Protein AF-A0A388L3V9-F1 (afdb_monomer)

Solvent-accessible surface area (backbone atoms only — not comparable to full-atom values): 27875 Å² total; per-residue (Å²): 105,72,52,56,78,31,45,51,69,48,97,85,32,87,59,32,61,60,54,55,50,50,52,49,45,40,65,72,42,45,59,70,30,43,19,33,38,76,92,76,55,32,33,33,68,30,88,62,85,58,74,86,76,90,70,82,80,80,75,94,71,64,42,72,82,67,67,48,39,68,68,47,40,52,54,52,48,58,58,49,53,71,57,67,65,49,46,39,56,72,55,39,38,52,46,53,68,71,53,30,83,84,44,42,60,58,53,53,49,54,52,52,53,51,48,40,47,43,58,65,52,53,50,48,60,52,44,70,68,47,40,82,71,53,70,76,77,66,73,79,79,66,69,90,51,57,57,68,57,52,50,54,51,52,52,62,72,39,42,72,61,73,69,40,79,67,52,59,58,52,49,48,51,28,18,43,47,8,42,52,52,52,50,37,46,41,49,37,50,33,50,52,51,51,48,52,53,50,45,69,71,44,26,73,51,64,33,42,42,81,35,100,82,72,46,83,36,68,68,75,67,97,59,91,72,90,63,54,54,48,37,51,51,49,53,54,50,50,54,55,41,59,75,74,41,92,80,68,60,76,84,50,52,64,56,54,47,52,51,37,50,52,52,53,53,53,58,57,53,56,78,67,64,76,58,56,40,45,51,52,52,53,50,50,42,60,47,42,60,83,51,35,67,69,43,55,61,80,48,92,82,79,50,89,65,90,61,48,58,70,28,53,51,50,53,47,24,48,52,52,42,54,68,23,62,66,71,69,53,95,92,49,81,47,70,60,61,60,40,27,50,13,29,50,41,20,49,36,49,51,33,44,68,74,68,38,49,73,56,33,78,70,67,26,57,49,62,47,52,52,52,27,44,52,51,53,49,50,53,52,51,51,52,53,52,54,42,55,74,68,70,54,89,65,83,76,73,73,79,71,79,66,52,73,63,60,56,50,26,51,55,40,35,54,52,52,50,52,53,39,50,49,47,44,48,52,46,43,74,64,57,62,74,80,78,70,56,65,58,46,65,45,99,86,72,49,81,42,90,47,67,80,70,88,76,75,81,61,80,74,77,77,53,85,80,82,78,89,80,88,89,86,86,89,85,84,134

Mean predicted aligned error: 12.22 Å

Secondary structure (DSSP, 8-state):
-HHHHTT---TT--S-HHHHHHHHHIIIIIHHHEEEETTTTEEEE-SSSPPP--PPPPPP--GGGTTSSHHHHHHHHHHHHHHHTEEEHHHHHHHHHHHHHHHHHHHHHHHHHHHHHIIIIIHHHHHHHHGGGS-S--PPPPTTS-HHHHHHHHHHHTHHHHS-TTHHHHHHHHHHHHHHHHHHHHHHHHHHHHHHHHHHHHTTTTTEEE-TTS-EEES--S-S----HHHHHHHHHHHHHHHH-TTS-GGGHHHHHHHHHHHHHHHHHHHTPPPHHHHHHHHHHHHHHTTHHHHSPPPTTSS---SPPS-HHHHHHHHHHHHHH----TTPPPHHHHH-THHHHHHHHHHHHTT-HHHHHHH-HHHHHHHHHHHHHHHHHHHHHHHHHTT---S--------HHHHHHHHHHHHHHHHHHHHHHHHHHHSPPP----PEEPTTS-EEPPP-PPPPPPTTTTS-------SS-----

Nearest PDB structures (foldseek):
  4n78-assembly1_A  TM=8.131E-01  e=1.330E-18  Homo sapiens
  3p8c-assembly1_A  TM=8.078E-01  e=4.418E-18  Homo sapiens
  7usc-assembly1_A  TM=8.252E-01  e=4.267E-17  Homo sapiens
  7use-assembly1_A  TM=8.163E-01  e=5.825E-17  Homo sapiens
  7usd-assembly1_A  TM=8.357E-01  e=1.549E-16  Homo sapiens

Organism: Chara braunii (NCBI:txid69332)

Sequence (477 aa):
MVSEMAESISLTSFSSRFIAQVISDWLYDFLLNFTYCNATQRFTRCICGQKEIKRPAMPFIKPSFLYGTHELNAAYSFLAEVDGCYFGLPHMQALVKLVGPHSLPLLIQACLQHLTHLVTSVLPSHMMELLPRMPEDLAMPPLNSAPLGCLNFFDQQVEWLKQYNRRVDLLECLRLIGSIIAWMVFMDMALREQDTLQMMQVAPFLGVISGRDGQLQHLVGDDDDQTGPLVSLIQRALTTAMEKDAVVVPALVPDFIKNAQITESMYWSSVQASSVLKYAISHLKMSLDCVRRHWAPAPTNGLLETRPMQDFCSLYSALQFIFCLDQPEPGQETHWEKYGDALSWGACSIIYLLGQRRRFEMVDFSCYLMRVVETDTAVTSLAALRERVKGRSTTTLPALGRSKELKLFLANAVKAYRVNSFVMNMLAAHHPFEQKPAQALAHDGSVLTGVTHELKPSGFELLPHLTARSIANGAGQ

Radius of gyration: 29.77 Å; Cα contacts (8 Å, |Δi|>4): 442; chains: 1; bounding box: 88×62×86 Å

pLDDT: mean 78.7, std 17.17, range [27.3, 96.69]

Foldseek 3Di:
DLCVVQVCPDPPDLHGPVLVVVLVCCVQAVLQQWAAAPVVQKIFGQPPDHDDDDDDDDDDDDCCVPQHDPVRVVVVVVVVVVVVGIGHLVNLLVVCVSCDPSRVVVSLVSLLVVLLCLQQPQLVVVLVVVLVQQDQFPDQDDLQDDLVVLLVVLVVNLVSVVPDPCVVSNLSSLLSNLSSLSSLVSNLVSLVVVLVVLCVVCCVLQCWDQDPVRDTDRPDDPDPPPQGSNLVVLLVVVVVCVVPDVPDDPVCSVVSSVVSVVVSVVSVVSVVDDGSSLVSLVSSLVSCVVVLCVAPPQDPVNDDDLTDHSHLLLVVLSVLLVLLQDDDDVPRDRPCSRRNLSSLSSSLSSCLSSVNVVVSCNNRSLNSSVSSVVVVVVVLVVVVVVCVVVVDPDDDPDPPPPPPSSVSSNVSSVVSVVSSVVSSVVCCVSANDWPPFPFDADPVRDTHDGDDDDDDDHCVVVDDDPDPDDDDDDDDD

Structure (mmCIF, N/CA/C/O backbone):
data_AF-A0A388L3V9-F1
#
_entry.id   AF-A0A388L3V9-F1
#
loop_
_atom_site.group_PDB
_atom_site.id
_atom_site.type_symbol
_atom_site.label_atom_id
_atom_site.label_alt_id
_atom_site.label_comp_id
_atom_site.label_asym_id
_atom_site.label_entity_id
_atom_site.label_seq_id
_atom_site.pdbx_PDB_ins_code
_atom_site.Cartn_x
_atom_site.Cartn_y
_atom_site.Cartn_z
_atom_site.occupancy
_atom_site.B_iso_or_equiv
_atom_site.auth_seq_id
_atom_site.auth_comp_id
_atom_site.auth_asym_id
_atom_site.auth_atom_id
_atom_site.pdbx_PDB_model_num
ATOM 1 N N . MET A 1 1 ? 15.546 7.537 -30.647 1.00 77.44 1 MET A N 1
ATOM 2 C CA . MET A 1 1 ? 14.147 7.945 -30.894 1.00 77.44 1 MET A CA 1
ATOM 3 C C . MET A 1 1 ? 13.303 7.948 -29.619 1.00 77.44 1 MET A C 1
ATOM 5 O O . MET A 1 1 ? 12.997 9.034 -29.168 1.00 77.44 1 MET A O 1
ATOM 9 N N . VAL A 1 2 ? 12.970 6.817 -28.972 1.00 77.12 2 VAL A N 1
ATOM 10 C CA . VAL A 1 2 ? 12.127 6.846 -27.743 1.00 77.12 2 VAL A CA 1
ATOM 11 C C . VAL A 1 2 ? 12.751 7.684 -26.620 1.00 77.12 2 VAL A C 1
ATOM 13 O O . VAL A 1 2 ? 12.096 8.569 -26.083 1.00 77.12 2 VAL A O 1
ATOM 16 N N . SER A 1 3 ? 14.040 7.490 -26.331 1.00 77.69 3 SER A N 1
ATOM 17 C CA . SER A 1 3 ? 14.774 8.305 -25.350 1.00 77.69 3 SER A CA 1
ATOM 18 C C . SER A 1 3 ? 14.842 9.792 -25.730 1.00 77.69 3 SER A C 1
ATOM 20 O O . SER A 1 3 ? 14.898 10.656 -24.867 1.00 77.69 3 SER A O 1
ATOM 22 N N . GLU A 1 4 ? 14.801 10.106 -27.025 1.00 82.44 4 GLU A N 1
ATOM 23 C CA . GLU A 1 4 ? 14.825 11.482 -27.533 1.00 82.44 4 GLU A CA 1
ATOM 24 C C . GLU A 1 4 ? 13.466 12.151 -27.326 1.00 82.44 4 GLU A C 1
ATOM 26 O O . GLU A 1 4 ? 13.392 13.248 -26.786 1.00 82.44 4 GLU A O 1
ATOM 31 N N . MET A 1 5 ? 12.383 11.438 -27.655 1.00 80.69 5 MET A N 1
ATOM 32 C CA . MET A 1 5 ? 11.004 11.864 -27.398 1.00 80.69 5 MET A CA 1
ATOM 33 C C . MET A 1 5 ? 10.709 12.013 -25.901 1.00 80.69 5 MET A C 1
ATOM 35 O O . MET A 1 5 ? 9.901 12.852 -25.511 1.00 80.69 5 MET A O 1
ATOM 39 N N . ALA A 1 6 ? 11.354 11.198 -25.064 1.00 77.06 6 ALA A N 1
ATOM 40 C CA . ALA A 1 6 ? 11.280 11.290 -23.609 1.00 77.06 6 ALA A CA 1
ATOM 41 C C . ALA A 1 6 ? 12.190 12.386 -23.020 1.00 77.06 6 ALA A C 1
ATOM 43 O O . ALA A 1 6 ? 12.194 12.564 -21.799 1.00 77.06 6 ALA A O 1
ATOM 44 N N . GLU A 1 7 ? 12.948 13.099 -23.864 1.00 80.56 7 GLU A N 1
ATOM 45 C CA . GLU A 1 7 ? 13.913 14.144 -23.496 1.00 80.56 7 GLU A CA 1
ATOM 46 C C . GLU A 1 7 ? 15.008 13.651 -22.527 1.00 80.56 7 GLU A C 1
ATOM 48 O O . GLU A 1 7 ? 15.547 14.408 -21.724 1.00 80.56 7 GLU A O 1
ATOM 53 N N . SER A 1 8 ? 15.372 12.366 -22.616 1.00 75.25 8 SER A N 1
ATOM 54 C CA . SER A 1 8 ? 16.318 11.692 -21.714 1.00 75.25 8 SER A CA 1
ATOM 55 C C . SER A 1 8 ? 17.731 11.531 -22.299 1.00 75.25 8 SER A C 1
ATOM 57 O O . SER A 1 8 ? 18.483 10.672 -21.845 1.00 75.25 8 SER A O 1
ATOM 59 N N . ILE A 1 9 ? 18.071 12.278 -23.357 1.00 73.69 9 ILE A N 1
ATOM 60 C CA . ILE A 1 9 ? 19.375 12.208 -24.056 1.00 73.69 9 ILE A CA 1
ATOM 61 C C . ILE A 1 9 ? 20.232 13.461 -23.794 1.00 73.69 9 ILE A C 1
ATOM 63 O O . ILE A 1 9 ? 21.434 13.456 -24.048 1.00 73.69 9 ILE A O 1
ATOM 67 N N . SER A 1 10 ? 19.646 14.546 -23.275 1.00 71.75 10 SER A N 1
ATOM 68 C CA . SER A 1 10 ? 20.395 15.784 -23.044 1.00 71.75 10 SER A CA 1
ATOM 69 C C . SER A 1 10 ? 21.440 15.613 -21.938 1.00 71.75 10 SER A C 1
ATOM 71 O O . SER A 1 10 ? 21.127 15.121 -20.857 1.00 71.75 10 SER A O 1
ATOM 73 N N . LEU A 1 11 ? 22.648 16.142 -22.165 1.00 60.12 11 LEU A N 1
ATOM 74 C CA . LEU A 1 11 ? 23.718 16.256 -21.161 1.00 60.12 11 LEU A CA 1
ATOM 75 C C . LEU A 1 11 ? 23.285 17.014 -19.893 1.00 60.12 11 LEU A C 1
ATOM 77 O O . LEU A 1 11 ? 23.916 16.878 -18.850 1.00 60.12 11 LEU A O 1
ATOM 81 N N . THR A 1 12 ? 22.230 17.829 -19.986 1.00 63.50 12 THR A N 1
ATOM 82 C CA . THR A 1 12 ? 21.697 18.632 -18.877 1.00 63.50 12 THR A CA 1
ATOM 83 C C . THR A 1 12 ? 20.428 18.059 -18.247 1.00 63.50 12 THR A C 1
ATOM 85 O O . THR A 1 12 ? 20.044 18.519 -17.174 1.00 63.50 12 THR A O 1
ATOM 88 N N . SER A 1 13 ? 19.770 17.075 -18.875 1.00 61.44 13 SER A N 1
ATOM 89 C CA . SER A 1 13 ? 18.500 16.518 -18.392 1.00 61.44 13 SER A CA 1
ATOM 90 C C . SER A 1 13 ? 18.655 15.047 -18.029 1.00 61.44 13 SER A C 1
ATOM 92 O O . SER A 1 13 ? 18.570 14.162 -18.877 1.00 61.44 13 SER A O 1
ATOM 94 N N . PHE A 1 14 ? 18.858 14.788 -16.737 1.00 62.62 14 PHE A N 1
ATOM 95 C CA . PHE A 1 14 ? 18.914 13.431 -16.181 1.00 62.62 14 PHE A CA 1
ATOM 96 C C . PHE A 1 14 ? 17.522 12.857 -15.852 1.00 62.62 14 PHE A C 1
ATOM 98 O O . PHE A 1 14 ? 17.401 11.686 -15.494 1.00 62.62 14 PHE A O 1
ATOM 105 N N . SER A 1 15 ? 16.463 13.665 -15.977 1.00 69.19 15 SER A N 1
ATOM 106 C CA . SER A 1 15 ? 15.069 13.265 -15.760 1.00 69.19 15 SER A CA 1
ATOM 107 C C . SER A 1 15 ? 14.282 13.313 -17.067 1.00 69.19 15 SER A C 1
ATOM 109 O O . SER A 1 15 ? 14.247 14.344 -17.735 1.00 69.19 15 SER A O 1
ATOM 111 N N . SER A 1 16 ? 13.606 12.218 -17.415 1.00 78.56 16 SER A N 1
ATOM 112 C CA . SER A 1 16 ? 12.694 12.197 -18.559 1.00 78.56 16 SER A CA 1
ATOM 113 C C . SER A 1 16 ? 11.433 13.035 -18.299 1.00 78.56 16 SER A C 1
ATOM 115 O O . SER A 1 16 ? 10.923 13.114 -17.178 1.00 78.56 16 SER A O 1
ATOM 117 N N . ARG A 1 17 ? 10.851 13.617 -19.350 1.00 83.56 17 ARG A N 1
ATOM 118 C CA . ARG A 1 17 ? 9.533 14.275 -19.253 1.00 83.56 17 ARG A CA 1
ATOM 119 C C . ARG A 1 17 ? 8.460 13.313 -18.727 1.00 83.56 17 ARG A C 1
ATOM 121 O O . ARG A 1 17 ? 7.547 13.713 -18.007 1.00 83.56 17 ARG A O 1
ATOM 128 N N . PHE A 1 18 ? 8.600 12.033 -19.069 1.00 86.69 18 PHE A N 1
ATOM 129 C CA . PHE A 1 18 ? 7.725 10.971 -18.596 1.00 86.69 18 PHE A CA 1
ATOM 130 C C . PHE A 1 18 ? 7.775 10.817 -17.070 1.00 86.69 18 PHE A C 1
ATOM 132 O O . PHE A 1 18 ? 6.721 10.825 -16.440 1.00 86.69 18 PHE A O 1
ATOM 139 N N . ILE A 1 19 ? 8.965 10.752 -16.453 1.00 89.62 19 ILE A N 1
ATOM 140 C CA . ILE A 1 19 ? 9.061 10.584 -14.993 1.00 89.62 19 ILE A CA 1
ATOM 141 C C . ILE A 1 19 ? 8.518 11.797 -14.235 1.00 89.62 19 ILE A C 1
ATOM 143 O O . ILE A 1 19 ? 7.844 11.629 -13.221 1.00 89.62 19 ILE A O 1
ATOM 147 N N . ALA A 1 20 ? 8.734 13.010 -14.751 1.00 89.19 20 ALA A N 1
ATOM 148 C CA . ALA A 1 20 ? 8.176 14.223 -14.157 1.00 89.19 20 ALA A CA 1
ATOM 149 C C . ALA A 1 20 ? 6.638 14.201 -14.164 1.00 89.19 20 ALA A C 1
ATOM 151 O O . ALA A 1 20 ? 6.010 14.498 -13.146 1.00 89.19 20 ALA A O 1
ATOM 152 N N . GLN A 1 21 ? 6.030 13.777 -15.280 1.00 90.31 21 GLN A N 1
ATOM 153 C CA . GLN A 1 21 ? 4.579 13.609 -15.368 1.00 90.31 21 GLN A CA 1
ATOM 154 C C . GLN A 1 21 ? 4.077 12.524 -14.409 1.00 90.31 21 GLN A C 1
ATOM 156 O O . GLN A 1 21 ? 3.083 12.745 -13.725 1.00 90.31 21 GLN A O 1
ATOM 161 N N . VAL A 1 22 ? 4.767 11.382 -14.323 1.00 93.19 22 VAL A N 1
ATOM 162 C CA . VAL A 1 22 ? 4.412 10.289 -13.404 1.00 93.19 22 VAL A CA 1
ATOM 163 C C . VAL A 1 22 ? 4.445 10.759 -11.952 1.00 93.19 22 VAL A C 1
ATOM 165 O O . VAL A 1 22 ? 3.494 10.503 -11.223 1.00 93.19 22 VAL A O 1
ATOM 168 N N . ILE A 1 23 ? 5.500 11.459 -11.523 1.00 93.12 23 ILE A N 1
ATOM 169 C CA . ILE A 1 23 ? 5.614 11.975 -10.149 1.00 93.12 23 ILE A CA 1
ATOM 170 C C . ILE A 1 23 ? 4.497 12.987 -9.860 1.00 93.12 23 ILE A C 1
ATOM 172 O O . ILE A 1 23 ? 3.887 12.935 -8.792 1.00 93.12 23 ILE A O 1
ATOM 176 N N . SER A 1 24 ? 4.201 13.877 -10.812 1.00 91.94 24 SER A N 1
ATOM 177 C CA . SER A 1 24 ? 3.118 14.859 -10.692 1.00 91.94 24 SER A CA 1
ATOM 178 C C . SER A 1 24 ? 1.749 14.183 -10.561 1.00 91.94 24 SER A C 1
ATOM 180 O O . SER A 1 24 ? 1.026 14.430 -9.596 1.00 91.94 24 SER A O 1
ATOM 182 N N . ASP A 1 25 ? 1.411 13.271 -11.476 1.00 92.38 25 ASP A N 1
ATOM 183 C CA . ASP A 1 25 ? 0.147 12.527 -11.440 1.00 92.38 25 ASP A CA 1
ATOM 184 C C . ASP A 1 25 ? 0.052 11.659 -10.181 1.00 92.38 25 ASP A C 1
ATOM 186 O O . ASP A 1 25 ? -1.023 11.530 -9.595 1.00 92.38 25 ASP A O 1
ATOM 190 N N . TRP A 1 26 ? 1.174 11.102 -9.722 1.00 94.12 26 TRP A N 1
ATOM 191 C CA . TRP A 1 26 ? 1.225 10.320 -8.496 1.00 94.12 26 TRP A CA 1
ATOM 192 C C . TRP A 1 26 ? 0.913 11.170 -7.254 1.00 94.12 26 TRP A C 1
ATOM 194 O O . TRP A 1 26 ? 0.059 10.792 -6.450 1.00 94.12 26 TRP A O 1
ATOM 204 N N . LEU A 1 27 ? 1.551 12.338 -7.115 1.00 91.75 27 LEU A N 1
ATOM 205 C CA . LEU A 1 27 ? 1.361 13.245 -5.977 1.00 91.75 27 LEU A CA 1
ATOM 206 C C . LEU A 1 27 ? -0.022 13.905 -5.964 1.00 91.75 27 LEU A C 1
ATOM 208 O O . LEU A 1 27 ? -0.648 13.998 -4.907 1.00 91.75 27 LEU A O 1
ATOM 212 N N . TYR A 1 28 ? -0.481 14.396 -7.117 1.00 89.88 28 TYR A N 1
ATOM 213 C CA . TYR A 1 28 ? -1.654 15.270 -7.194 1.00 89.88 28 TYR A CA 1
ATOM 214 C C . TYR A 1 28 ? -2.954 14.547 -7.570 1.00 89.88 28 TYR A C 1
ATOM 216 O O . TYR A 1 28 ? -4.014 15.042 -7.196 1.00 89.88 28 TYR A O 1
ATOM 224 N N . ASP A 1 29 ? -2.906 13.395 -8.254 1.00 91.75 29 ASP A N 1
ATOM 225 C CA . ASP A 1 29 ? -4.090 12.565 -8.557 1.00 91.75 29 ASP A CA 1
ATOM 226 C C . ASP A 1 29 ? -4.093 11.289 -7.729 1.00 91.75 29 ASP A C 1
ATOM 228 O O . ASP A 1 29 ? -4.958 11.096 -6.876 1.00 91.75 29 ASP A O 1
ATOM 232 N N . PHE A 1 30 ? -3.105 10.425 -7.956 1.00 92.81 30 PHE A N 1
ATOM 233 C CA . PHE A 1 30 ? -3.144 9.045 -7.498 1.00 92.81 30 PHE A CA 1
ATOM 234 C C . PHE A 1 30 ? -3.283 8.945 -5.980 1.00 92.81 30 PHE A C 1
ATOM 236 O O . PHE A 1 30 ? -4.232 8.347 -5.479 1.00 92.81 30 PHE A O 1
ATOM 243 N N . LEU A 1 31 ? -2.371 9.571 -5.233 1.00 91.56 31 LEU A N 1
ATOM 244 C CA . LEU A 1 31 ? -2.380 9.484 -3.777 1.00 91.56 31 LEU A CA 1
ATOM 245 C C . LEU A 1 31 ? -3.657 10.048 -3.157 1.00 91.56 31 LEU A C 1
ATOM 247 O O . LEU A 1 31 ? -4.133 9.511 -2.159 1.00 91.56 31 LEU A O 1
ATOM 251 N N . LEU A 1 32 ? -4.210 11.119 -3.724 1.00 88.56 32 LEU A N 1
ATOM 252 C CA . LEU A 1 32 ? -5.353 11.837 -3.156 1.00 88.56 32 LEU A CA 1
ATOM 253 C C . LEU A 1 32 ? -6.683 11.167 -3.508 1.00 88.56 32 LEU A C 1
ATOM 255 O O . LEU A 1 32 ? -7.581 11.129 -2.676 1.00 88.56 32 LEU A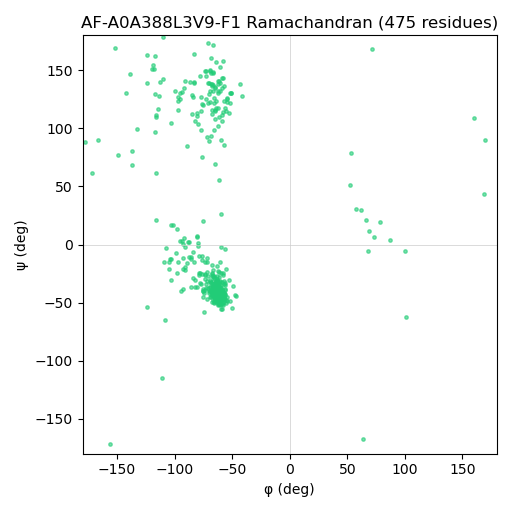 O 1
ATOM 259 N N . ASN A 1 33 ? -6.793 10.624 -4.720 1.00 90.62 33 ASN A N 1
ATOM 260 C CA . ASN A 1 33 ? -8.057 10.160 -5.277 1.00 90.62 33 ASN A CA 1
ATOM 261 C C . ASN A 1 33 ? -8.188 8.637 -5.335 1.00 90.62 33 ASN A C 1
ATOM 263 O O . ASN A 1 33 ? -9.242 8.175 -5.758 1.00 90.62 33 ASN A O 1
ATOM 267 N N . PHE A 1 34 ? -7.180 7.843 -4.959 1.00 92.19 34 PHE A N 1
ATOM 268 C CA . PHE A 1 34 ? -7.273 6.378 -4.985 1.00 92.19 34 PHE A CA 1
ATOM 269 C C . PHE A 1 34 ? -7.308 5.758 -3.585 1.00 92.19 34 PHE A C 1
ATOM 271 O O . PHE A 1 34 ? -6.595 6.166 -2.667 1.00 92.19 34 PHE A O 1
ATOM 278 N N . THR A 1 35 ? -8.116 4.709 -3.445 1.00 91.88 35 THR A N 1
ATOM 279 C CA . THR A 1 35 ? -8.215 3.863 -2.255 1.00 91.88 35 THR A CA 1
ATOM 280 C C . THR A 1 35 ? -7.698 2.468 -2.569 1.00 91.88 35 THR A C 1
ATOM 282 O O . THR A 1 35 ? -7.925 1.923 -3.648 1.00 91.88 35 THR A O 1
ATOM 285 N N . TYR A 1 36 ? -6.962 1.887 -1.625 1.00 94.62 36 TYR A N 1
ATOM 286 C CA . TYR A 1 36 ? -6.379 0.558 -1.779 1.00 94.62 36 TYR A CA 1
ATOM 287 C C . TYR A 1 36 ? -7.309 -0.526 -1.232 1.00 94.62 36 TYR A C 1
ATOM 289 O O . TYR A 1 36 ? -7.808 -0.405 -0.112 1.00 94.62 36 TYR A O 1
ATOM 297 N N . CYS A 1 37 ? -7.476 -1.614 -1.983 1.00 93.12 37 CYS A N 1
ATOM 298 C CA . CYS A 1 37 ? -8.143 -2.830 -1.535 1.00 93.12 37 CYS A CA 1
ATOM 299 C C . CYS A 1 37 ? -7.145 -3.991 -1.480 1.00 93.12 37 CYS A C 1
ATOM 301 O O . CYS A 1 37 ? -6.629 -4.448 -2.504 1.00 93.12 37 CYS A O 1
ATOM 303 N N . ASN A 1 38 ? -6.920 -4.521 -0.279 1.00 91.44 38 ASN A N 1
ATOM 304 C CA . ASN A 1 38 ? -5.962 -5.595 -0.047 1.00 91.44 38 ASN A CA 1
ATOM 305 C C . ASN A 1 38 ? -6.436 -6.943 -0.608 1.00 91.44 38 ASN A C 1
ATOM 307 O O . ASN A 1 38 ? -5.621 -7.764 -1.018 1.00 91.44 38 ASN A O 1
ATOM 311 N N . ALA A 1 39 ? -7.749 -7.188 -0.634 1.00 90.38 39 ALA A N 1
ATOM 312 C CA . ALA A 1 39 ? -8.302 -8.452 -1.123 1.00 90.38 39 ALA A CA 1
ATOM 313 C C . ALA A 1 39 ? -8.122 -8.623 -2.638 1.00 90.38 39 ALA A C 1
ATOM 315 O O . ALA A 1 39 ? -7.808 -9.714 -3.102 1.00 90.38 39 ALA A O 1
ATOM 316 N N . THR A 1 40 ? -8.310 -7.546 -3.404 1.00 92.44 40 THR A N 1
ATOM 317 C CA . THR A 1 40 ? -8.162 -7.566 -4.867 1.00 92.44 40 THR A CA 1
ATOM 318 C C . THR A 1 40 ? -6.763 -7.173 -5.326 1.00 92.44 40 THR A C 1
ATOM 320 O O . THR A 1 40 ? -6.456 -7.370 -6.499 1.00 92.44 40 THR A O 1
ATOM 323 N N . GLN A 1 41 ? -5.926 -6.637 -4.426 1.00 93.25 41 GLN A N 1
ATOM 324 C CA . GLN A 1 41 ? -4.626 -6.045 -4.754 1.00 93.25 41 GLN A CA 1
ATOM 325 C C . GLN A 1 41 ? -4.783 -4.992 -5.864 1.00 93.25 41 GLN A C 1
ATOM 327 O O . GLN A 1 41 ? -4.109 -5.024 -6.898 1.00 93.25 41 GLN A O 1
ATOM 332 N N . ARG A 1 42 ? -5.722 -4.062 -5.669 1.00 94.69 42 ARG A N 1
ATOM 333 C CA . ARG A 1 42 ? -6.011 -2.980 -6.616 1.00 94.69 42 ARG A CA 1
ATOM 334 C C . ARG A 1 42 ? -6.248 -1.672 -5.881 1.00 94.69 42 ARG A C 1
ATOM 336 O O . ARG A 1 42 ? -6.807 -1.648 -4.787 1.00 94.69 42 ARG A O 1
ATOM 343 N N . PHE A 1 43 ? -5.843 -0.591 -6.525 1.00 94.94 43 PHE A N 1
ATOM 344 C CA . PHE A 1 43 ? -6.251 0.760 -6.195 1.00 94.94 43 PHE A CA 1
ATOM 345 C C . PHE A 1 43 ? -7.423 1.146 -7.091 1.00 94.94 43 PHE A C 1
ATOM 347 O O . PHE A 1 43 ? -7.352 0.996 -8.309 1.00 94.94 43 PHE A O 1
ATOM 354 N N . THR A 1 44 ? -8.491 1.657 -6.505 1.00 92.25 44 THR A N 1
ATOM 355 C CA . THR A 1 44 ? -9.674 2.143 -7.225 1.00 92.25 44 THR A CA 1
ATOM 356 C C . THR A 1 44 ? -9.874 3.613 -6.917 1.00 92.25 44 THR A C 1
ATOM 358 O O . THR A 1 44 ? -9.493 4.064 -5.837 1.00 92.25 44 THR A O 1
ATOM 361 N N . ARG A 1 45 ? -10.460 4.381 -7.842 1.00 88.44 45 ARG A N 1
ATOM 362 C CA . ARG A 1 45 ? -10.794 5.775 -7.534 1.00 88.44 45 ARG A CA 1
ATOM 363 C C . ARG A 1 45 ? -11.780 5.817 -6.365 1.00 88.44 45 ARG A C 1
ATOM 365 O O . ARG A 1 45 ? -12.772 5.092 -6.357 1.00 88.44 45 ARG A O 1
ATOM 372 N N . CYS A 1 46 ? -11.482 6.664 -5.389 1.00 78.69 46 CYS A N 1
ATOM 373 C CA . CYS A 1 46 ? -12.357 6.970 -4.276 1.00 78.69 46 CYS A CA 1
ATOM 374 C C . CYS A 1 46 ? -13.662 7.534 -4.829 1.00 78.69 46 CYS A C 1
ATOM 376 O O . CYS A 1 46 ? -13.639 8.387 -5.717 1.00 78.69 46 CYS A O 1
ATOM 378 N N . ILE A 1 47 ? -14.790 7.060 -4.320 1.00 70.75 47 ILE A N 1
ATOM 379 C CA . ILE A 1 47 ? -16.109 7.496 -4.785 1.00 70.75 47 ILE A CA 1
ATOM 380 C C . ILE A 1 47 ? -16.408 8.915 -4.265 1.00 70.75 47 ILE A C 1
ATOM 382 O O . ILE A 1 47 ? -17.078 9.695 -4.941 1.00 70.75 47 ILE A O 1
ATOM 386 N N . CYS A 1 48 ? -15.806 9.307 -3.136 1.00 62.88 48 CYS A N 1
ATOM 387 C CA . CYS A 1 48 ? -16.043 10.585 -2.476 1.00 62.88 48 CYS A CA 1
ATOM 388 C C . CYS A 1 48 ? -14.800 11.482 -2.382 1.00 62.88 48 CYS A C 1
ATOM 390 O O . CYS A 1 48 ? -13.660 11.029 -2.292 1.00 62.88 48 CYS A O 1
ATOM 392 N N . GLY A 1 49 ? -15.036 12.799 -2.365 1.00 62.94 49 GLY A N 1
ATOM 393 C CA . GLY A 1 49 ? -13.993 13.796 -2.103 1.00 62.94 49 GLY A CA 1
ATOM 394 C C . GLY A 1 49 ? -12.905 13.886 -3.174 1.00 62.94 49 GLY A C 1
ATOM 395 O O . GLY A 1 49 ? -11.816 14.376 -2.874 1.00 62.94 49 GLY A O 1
ATOM 396 N N . GLN A 1 50 ? -13.190 13.426 -4.399 1.00 72.19 50 GLN A N 1
ATOM 397 C CA . GLN A 1 50 ? -12.245 13.514 -5.507 1.00 72.19 50 GLN A CA 1
ATOM 398 C C . GLN A 1 50 ? -11.841 14.969 -5.737 1.00 72.19 50 GLN A C 1
ATOM 400 O O . GLN A 1 50 ? -12.679 15.843 -5.972 1.00 72.19 50 GLN A O 1
ATOM 405 N N . LYS A 1 51 ? -10.538 15.225 -5.684 1.00 76.94 51 LYS A N 1
ATOM 406 C CA . LYS A 1 51 ? -9.984 16.516 -6.068 1.00 76.94 51 LYS A CA 1
ATOM 407 C C . LYS A 1 51 ? -10.001 16.587 -7.584 1.00 76.94 51 LYS A C 1
ATOM 409 O O . LYS A 1 51 ? -9.404 15.744 -8.253 1.00 76.94 51 LYS A O 1
ATOM 414 N N . GLU A 1 52 ? -10.714 17.577 -8.108 1.00 77.06 52 GLU A N 1
ATOM 415 C CA . GLU A 1 52 ? -10.810 17.806 -9.544 1.00 77.06 52 GLU A CA 1
ATOM 416 C C . GLU A 1 52 ? -9.439 18.204 -10.096 1.00 77.06 52 GLU A C 1
ATOM 418 O O . GLU A 1 52 ? -8.805 19.149 -9.622 1.00 77.06 52 GLU A O 1
ATOM 423 N N . ILE A 1 53 ? -8.982 17.479 -11.115 1.00 81.31 53 ILE A N 1
ATOM 424 C CA . ILE A 1 53 ? -7.695 17.730 -11.762 1.00 81.31 53 ILE A CA 1
ATOM 425 C C . ILE A 1 53 ? -7.970 18.133 -13.193 1.00 81.31 53 ILE A C 1
ATOM 427 O O . ILE A 1 53 ? -8.379 17.328 -14.030 1.00 81.31 53 ILE A O 1
ATOM 431 N N . LYS A 1 54 ? -7.726 19.411 -13.474 1.00 80.56 54 LYS A N 1
ATOM 432 C CA . LYS A 1 54 ? -7.879 19.973 -14.811 1.00 80.56 54 LYS A CA 1
ATOM 433 C C . LYS A 1 54 ? -6.685 19.558 -15.658 1.00 80.56 54 LYS A C 1
ATOM 435 O O . LYS A 1 54 ? -5.613 20.152 -15.569 1.00 80.56 54 LYS A O 1
ATOM 440 N N . ARG A 1 55 ? -6.873 18.517 -16.468 1.00 83.62 55 ARG A N 1
ATOM 441 C CA . ARG A 1 55 ? -5.891 18.081 -17.467 1.00 83.62 55 ARG A CA 1
ATOM 442 C C . ARG A 1 55 ? -6.104 18.866 -18.769 1.00 83.62 55 ARG A C 1
ATOM 444 O O . ARG A 1 55 ? -7.256 19.104 -19.141 1.00 83.62 55 ARG A O 1
ATOM 451 N N . PRO A 1 56 ? -5.035 19.284 -19.469 1.00 85.12 56 PRO A N 1
ATOM 452 C CA . PRO A 1 56 ? -5.180 19.899 -20.781 1.00 85.12 56 PRO A CA 1
ATOM 453 C C . PRO A 1 56 ? -5.805 18.895 -21.756 1.00 85.12 56 PRO A C 1
ATOM 455 O O . PRO A 1 56 ? -5.476 17.708 -21.732 1.00 85.12 56 PRO A O 1
ATOM 458 N N . ALA A 1 57 ? -6.707 19.372 -22.614 1.00 84.75 57 ALA A N 1
ATOM 459 C CA . ALA A 1 57 ? -7.299 18.532 -23.647 1.00 84.75 57 ALA A CA 1
ATOM 460 C C . ALA A 1 57 ? -6.212 18.034 -24.610 1.00 84.75 57 ALA A C 1
ATOM 462 O O . ALA A 1 57 ? -5.324 18.795 -25.006 1.00 84.75 57 ALA A O 1
ATOM 463 N N . MET A 1 58 ? -6.296 16.760 -24.996 1.00 81.75 58 MET A N 1
ATOM 464 C CA . MET A 1 58 ? -5.394 16.199 -25.998 1.00 81.75 58 MET A CA 1
ATOM 465 C C . MET A 1 58 ? -5.584 16.935 -27.332 1.00 81.75 58 MET A C 1
ATOM 467 O O . MET A 1 58 ? -6.725 17.090 -27.780 1.00 81.75 58 MET A O 1
ATOM 471 N N . PRO A 1 59 ? -4.500 17.395 -27.983 1.00 88.06 59 PRO A N 1
ATOM 472 C CA . PRO A 1 59 ? -4.602 18.003 -29.301 1.00 88.06 59 PRO A CA 1
ATOM 473 C C . PRO A 1 59 ? -5.098 16.974 -30.320 1.00 88.06 59 PRO A C 1
ATOM 475 O O . PRO A 1 59 ? -4.936 15.767 -30.138 1.00 88.06 59 PRO A O 1
ATOM 478 N N . PHE A 1 60 ? -5.684 17.447 -31.420 1.00 89.44 60 PHE A N 1
ATOM 479 C CA . PHE A 1 60 ? -6.097 16.559 -32.502 1.00 89.44 60 PHE A CA 1
ATOM 480 C C . PHE A 1 60 ? -4.874 15.872 -33.128 1.00 89.44 60 PHE A C 1
ATOM 482 O O . PHE A 1 60 ? -3.960 16.536 -33.621 1.00 89.44 60 PHE A O 1
ATOM 489 N N . ILE A 1 61 ? -4.881 14.539 -33.138 1.00 90.00 61 ILE A N 1
ATOM 490 C CA . ILE A 1 61 ? -3.822 13.706 -33.713 1.00 90.00 61 ILE A CA 1
ATOM 491 C C . ILE A 1 61 ? -4.423 12.904 -34.869 1.00 90.00 61 ILE A C 1
ATOM 493 O O . ILE A 1 61 ? -5.455 12.250 -34.715 1.00 90.00 61 ILE A O 1
ATOM 497 N N . LYS A 1 62 ? -3.778 12.939 -36.044 1.00 93.25 62 LYS A N 1
ATOM 498 C CA . LYS A 1 62 ? -4.219 12.127 -37.191 1.00 93.25 62 LYS A CA 1
ATOM 499 C C . LYS A 1 62 ? -4.135 10.635 -36.828 1.00 93.25 62 LYS A C 1
ATOM 501 O O . LYS A 1 62 ? -3.124 10.241 -36.247 1.00 93.25 62 LYS A O 1
ATOM 506 N N . PRO A 1 63 ? -5.101 9.786 -37.235 1.00 92.38 63 PRO A N 1
ATOM 507 C CA . PRO A 1 63 ? -5.087 8.356 -36.908 1.00 92.38 63 PRO A CA 1
ATOM 508 C C . PRO A 1 63 ? -3.785 7.626 -37.268 1.00 92.38 63 PRO A C 1
ATOM 510 O O . PRO A 1 63 ? -3.370 6.724 -36.546 1.00 92.38 63 PRO A O 1
ATOM 513 N N . SER A 1 64 ? -3.093 8.081 -38.316 1.00 94.00 64 SER A N 1
ATOM 514 C CA . SER A 1 64 ? -1.795 7.559 -38.758 1.00 94.00 64 SER A CA 1
ATOM 515 C C . SER A 1 64 ? -0.661 7.706 -37.736 1.00 94.00 64 SER A C 1
ATOM 517 O O . SER A 1 64 ? 0.317 6.977 -37.825 1.00 94.00 64 SER A O 1
ATOM 519 N N . PHE A 1 65 ? -0.763 8.649 -36.795 1.00 91.56 65 PHE A N 1
ATOM 520 C CA . PHE A 1 65 ? 0.212 8.839 -35.712 1.00 91.56 65 PHE A CA 1
ATOM 521 C C . PHE A 1 65 ? -0.163 8.081 -34.425 1.00 91.56 65 PHE A C 1
ATOM 523 O O . PHE A 1 65 ? 0.556 8.185 -33.435 1.00 91.56 65 PHE A O 1
ATOM 530 N N . LEU A 1 66 ? -1.288 7.358 -34.427 1.00 90.69 66 LEU A N 1
ATOM 531 C CA . LEU A 1 66 ? -1.762 6.522 -33.321 1.00 90.69 66 LEU A CA 1
ATOM 532 C C . LEU A 1 66 ? -1.658 5.040 -33.723 1.00 90.69 66 LEU A C 1
ATOM 534 O O . LEU A 1 66 ? -0.557 4.551 -33.962 1.00 90.69 66 LEU A O 1
ATOM 538 N N . TYR A 1 67 ? -2.788 4.337 -33.849 1.00 92.44 67 TYR A N 1
ATOM 539 C CA . TYR A 1 67 ? -2.854 2.921 -34.224 1.00 92.44 67 TYR A CA 1
ATOM 540 C C . TYR A 1 67 ? -3.147 2.704 -35.718 1.00 92.44 67 TYR A C 1
ATOM 542 O O . TYR A 1 67 ? -3.474 1.599 -36.140 1.00 92.44 67 TYR A O 1
ATOM 550 N N . GLY A 1 68 ? -3.038 3.751 -36.541 1.00 94.62 68 GLY A N 1
ATOM 551 C CA . GLY A 1 68 ? -3.158 3.684 -37.998 1.00 94.62 68 GLY A CA 1
ATOM 552 C C . GLY A 1 68 ? -4.523 4.135 -38.516 1.00 94.62 68 GLY A C 1
ATOM 553 O O . GLY A 1 68 ? -4.601 5.132 -39.236 1.00 94.62 68 GLY A O 1
ATOM 554 N N . THR A 1 69 ? -5.602 3.436 -38.149 1.00 95.44 69 THR A N 1
ATOM 555 C CA . THR A 1 69 ? -6.974 3.723 -38.619 1.00 95.44 69 THR A CA 1
ATOM 556 C C . THR A 1 69 ? -7.907 4.127 -37.477 1.00 95.44 69 THR A C 1
ATOM 558 O O . THR A 1 69 ? -7.627 3.886 -36.304 1.00 95.44 69 THR A O 1
ATOM 561 N N . HIS A 1 70 ? -9.044 4.747 -37.809 1.00 94.56 70 HIS A N 1
ATOM 562 C CA . HIS A 1 70 ? -10.051 5.125 -36.811 1.00 94.56 70 HIS A CA 1
ATOM 563 C C . HIS A 1 70 ? -10.648 3.902 -36.093 1.00 94.56 70 HIS A C 1
ATOM 565 O O . HIS A 1 70 ? -10.887 3.947 -34.891 1.00 94.56 70 HIS A O 1
ATOM 571 N N . GLU A 1 71 ? -10.846 2.798 -36.816 1.00 95.94 71 GLU A N 1
ATOM 572 C CA . GLU A 1 71 ? -11.343 1.533 -36.260 1.00 95.94 71 GLU A CA 1
ATOM 573 C C . GLU A 1 71 ? -10.353 0.932 -35.257 1.00 95.94 71 GLU A C 1
ATOM 575 O O . GLU A 1 71 ? -10.749 0.551 -34.157 1.00 95.94 71 GLU A O 1
ATOM 580 N N . LEU A 1 72 ? -9.055 0.923 -35.590 1.00 95.56 72 LEU A N 1
ATOM 581 C CA . LEU A 1 72 ? -8.013 0.458 -34.675 1.00 95.56 72 LEU A CA 1
ATOM 582 C C . LEU A 1 72 ? -7.897 1.371 -33.452 1.00 95.56 72 LEU A C 1
ATOM 584 O O . LEU A 1 72 ? -7.807 0.874 -32.333 1.00 95.56 72 LEU A O 1
ATOM 588 N N . ASN A 1 73 ? -7.977 2.693 -33.631 1.00 93.69 73 ASN A N 1
ATOM 589 C CA . ASN A 1 73 ? -7.984 3.628 -32.505 1.00 93.69 73 ASN A CA 1
ATOM 590 C C . ASN A 1 73 ? -9.160 3.372 -31.552 1.00 93.69 73 ASN A C 1
ATOM 592 O O . ASN A 1 73 ? -8.963 3.366 -30.340 1.00 93.69 73 ASN A O 1
ATOM 596 N N . ALA A 1 74 ? -10.361 3.129 -32.083 1.00 94.12 74 ALA A N 1
ATOM 597 C CA . ALA A 1 74 ? -11.528 2.801 -31.269 1.00 94.12 74 ALA A CA 1
ATOM 598 C C . ALA A 1 74 ? -11.350 1.463 -30.529 1.00 94.12 74 ALA A C 1
ATOM 600 O O . ALA A 1 74 ? -11.636 1.381 -29.336 1.00 94.12 74 ALA A O 1
ATOM 601 N N . ALA A 1 75 ? -10.816 0.438 -31.203 1.00 94.94 75 ALA A N 1
ATOM 602 C CA . ALA A 1 75 ? -10.559 -0.867 -30.596 1.00 94.94 75 ALA A CA 1
ATOM 603 C C . ALA A 1 75 ? -9.535 -0.789 -29.447 1.00 94.94 75 ALA A C 1
ATOM 605 O O . ALA A 1 75 ? -9.777 -1.324 -28.366 1.00 94.94 75 ALA A O 1
ATOM 606 N N . TYR A 1 76 ? -8.417 -0.084 -29.648 1.00 93.44 76 TYR A N 1
ATOM 607 C CA . TYR A 1 76 ? -7.415 0.113 -28.596 1.00 93.44 76 TYR A CA 1
ATOM 608 C C . TYR A 1 76 ? -7.907 1.031 -27.469 1.00 93.44 76 TYR A C 1
ATOM 610 O O . TYR A 1 76 ? -7.546 0.803 -26.318 1.00 93.44 76 TYR A O 1
ATOM 618 N N . SER A 1 77 ? -8.764 2.018 -27.763 1.00 91.06 77 SER A N 1
ATOM 619 C CA . SER A 1 77 ? -9.422 2.840 -26.736 1.00 91.06 77 SER A CA 1
ATOM 620 C C . SER A 1 77 ? -10.295 1.986 -25.819 1.00 91.06 77 SER A C 1
ATOM 622 O O . SER A 1 77 ? -10.181 2.089 -24.603 1.00 91.06 77 SER A O 1
ATOM 624 N N . PHE A 1 78 ? -11.112 1.096 -26.389 1.00 92.00 78 PHE A N 1
ATOM 625 C CA . PHE A 1 78 ? -11.949 0.184 -25.609 1.00 92.00 78 PHE A CA 1
ATOM 626 C C . PHE A 1 78 ? -11.111 -0.760 -24.737 1.00 92.00 78 PHE A C 1
ATOM 628 O O . PHE A 1 78 ? -11.443 -0.994 -23.577 1.00 92.00 78 PHE A O 1
ATOM 635 N N . LEU A 1 79 ? -9.989 -1.267 -25.264 1.00 89.75 79 LEU A N 1
ATOM 636 C CA . LEU A 1 79 ? -9.064 -2.088 -24.480 1.00 89.75 79 LEU A CA 1
ATOM 637 C C . LEU A 1 79 ? -8.476 -1.300 -23.297 1.00 89.75 79 LEU A C 1
ATOM 639 O O . LEU A 1 79 ? -8.414 -1.816 -22.186 1.00 89.75 79 LEU A O 1
ATOM 643 N N . ALA A 1 80 ? -8.083 -0.045 -23.525 1.00 87.94 80 ALA A N 1
ATOM 644 C CA . ALA A 1 80 ? -7.516 0.817 -22.492 1.00 87.94 80 ALA A CA 1
ATOM 645 C C . ALA A 1 80 ? -8.540 1.234 -21.419 1.00 87.94 80 ALA A C 1
ATOM 647 O O . ALA A 1 80 ? -8.168 1.410 -20.262 1.00 87.94 80 ALA A O 1
ATOM 648 N N . GLU A 1 81 ? -9.825 1.367 -21.761 1.00 89.75 81 GLU A N 1
ATOM 649 C CA . GLU A 1 81 ? -10.889 1.711 -20.802 1.00 89.75 81 GLU A CA 1
ATOM 650 C C . GLU A 1 81 ? -11.072 0.651 -19.707 1.00 89.75 81 GLU A C 1
ATOM 652 O O . GLU A 1 81 ? -11.326 0.997 -18.549 1.00 89.75 81 GLU A O 1
ATOM 657 N N . VAL A 1 82 ? -10.886 -0.631 -20.045 1.00 86.94 82 VAL A N 1
ATOM 658 C CA . VAL A 1 82 ? -10.968 -1.743 -19.080 1.00 86.94 82 VAL A CA 1
ATOM 659 C C . VAL A 1 82 ? -9.922 -1.585 -17.974 1.00 86.94 82 VAL A C 1
ATOM 661 O O . VAL A 1 82 ? -10.218 -1.782 -16.793 1.00 86.94 82 VAL A O 1
ATOM 664 N N . ASP A 1 83 ? -8.715 -1.171 -18.353 1.00 85.44 83 ASP A N 1
ATOM 665 C CA . ASP A 1 83 ? -7.605 -0.914 -17.438 1.00 85.44 83 ASP A CA 1
ATOM 666 C C . ASP A 1 83 ? -7.667 0.491 -16.804 1.00 85.44 83 ASP A C 1
ATOM 668 O O . ASP A 1 83 ? -7.075 0.732 -15.759 1.00 85.44 83 ASP A O 1
ATOM 672 N N . GLY A 1 84 ? -8.480 1.408 -17.339 1.00 85.88 84 GLY A N 1
ATOM 673 C CA . GLY A 1 84 ? -8.655 2.763 -16.803 1.00 85.88 84 GLY A CA 1
ATOM 674 C C . GLY A 1 84 ? -9.432 2.862 -15.481 1.00 85.88 84 GLY A C 1
ATOM 675 O O . GLY A 1 84 ? -9.392 3.901 -14.818 1.00 85.88 84 GLY A O 1
ATOM 676 N N . CYS A 1 85 ? -10.137 1.803 -15.070 1.00 86.81 85 CYS A N 1
ATOM 677 C CA . CYS A 1 85 ? -11.000 1.818 -13.880 1.00 86.81 85 CYS A CA 1
ATOM 678 C C . CYS A 1 85 ? -10.265 1.504 -12.563 1.00 86.81 85 CYS A C 1
ATOM 680 O O . CYS A 1 85 ? -10.833 1.659 -11.478 1.00 86.81 85 CYS A O 1
ATOM 682 N N . TYR A 1 86 ? -9.016 1.041 -12.629 1.00 93.12 86 TYR A N 1
ATOM 683 C CA . TYR A 1 86 ? -8.225 0.674 -11.459 1.00 93.12 86 TYR A CA 1
ATOM 684 C C . TYR A 1 86 ? -6.731 0.847 -11.737 1.00 93.12 86 TYR A C 1
ATOM 686 O O . TYR A 1 86 ? -6.302 1.023 -12.866 1.00 93.12 86 TYR A O 1
ATOM 694 N N . PHE A 1 87 ? -5.919 0.754 -10.694 1.00 95.12 87 PHE A N 1
ATOM 695 C CA . PHE A 1 87 ? -4.477 0.597 -10.812 1.00 95.12 87 PHE A CA 1
ATOM 696 C C . PHE A 1 87 ? -4.056 -0.662 -10.055 1.00 95.12 87 PHE A C 1
ATOM 698 O O . PHE A 1 87 ? -4.574 -0.964 -8.981 1.00 95.12 87 PHE A O 1
ATOM 705 N N . GLY A 1 88 ? -3.136 -1.437 -10.619 1.00 94.81 88 GLY A N 1
ATOM 706 C CA . GLY A 1 88 ? -2.798 -2.770 -10.121 1.00 94.81 88 GLY A CA 1
ATOM 707 C C . GLY A 1 88 ? -1.390 -3.198 -10.517 1.00 94.81 88 GLY A C 1
ATOM 708 O O . GLY A 1 88 ? -0.638 -2.406 -11.082 1.00 94.81 88 GLY A O 1
ATOM 709 N N . LEU A 1 89 ? -1.040 -4.462 -10.262 1.00 94.81 89 LEU A N 1
ATOM 710 C CA . LEU A 1 89 ? 0.285 -4.990 -10.599 1.00 94.81 89 LEU A CA 1
ATOM 711 C C . LEU A 1 89 ? 0.635 -4.857 -12.099 1.00 94.81 89 LEU A C 1
ATOM 713 O O . LEU A 1 89 ? 1.738 -4.387 -12.371 1.00 94.81 89 LEU A O 1
ATOM 717 N N . PRO A 1 90 ? -0.270 -5.131 -13.067 1.00 93.56 90 PRO A N 1
ATOM 718 C CA . PRO A 1 90 ? 0.035 -4.949 -14.494 1.00 93.56 90 PRO A CA 1
ATOM 719 C C . PRO A 1 90 ? 0.427 -3.506 -14.845 1.00 93.56 90 PRO A C 1
ATOM 721 O O . PRO A 1 90 ? 1.372 -3.266 -15.594 1.00 93.56 90 PRO A O 1
ATOM 724 N N . HIS A 1 91 ? -0.251 -2.531 -14.233 1.00 94.88 91 HIS A N 1
ATOM 725 C CA . HIS A 1 91 ? 0.054 -1.110 -14.393 1.00 94.88 91 HIS A CA 1
ATOM 726 C C . HIS A 1 91 ? 1.421 -0.752 -13.813 1.00 94.88 91 HIS A C 1
ATOM 728 O O . HIS A 1 91 ? 2.185 -0.022 -14.440 1.00 94.88 91 HIS A O 1
ATOM 734 N N . MET A 1 92 ? 1.753 -1.290 -12.636 1.00 95.62 92 MET A N 1
ATOM 735 C CA . MET A 1 92 ? 3.062 -1.081 -12.022 1.00 95.62 92 MET A CA 1
ATOM 736 C C . MET A 1 92 ? 4.189 -1.707 -12.852 1.00 95.62 92 MET A C 1
ATOM 738 O O . MET A 1 92 ? 5.226 -1.081 -13.037 1.00 95.62 92 MET A O 1
ATOM 742 N N . GLN A 1 93 ? 3.989 -2.903 -13.407 1.00 94.50 93 GLN A N 1
ATOM 743 C CA . GLN A 1 93 ? 4.956 -3.532 -14.312 1.00 94.50 93 GLN A CA 1
ATOM 744 C C . GLN A 1 93 ? 5.180 -2.690 -15.573 1.00 94.50 93 GLN A C 1
ATOM 746 O O . GLN A 1 93 ? 6.323 -2.479 -15.978 1.00 94.50 93 GLN A O 1
ATOM 751 N N . ALA A 1 94 ? 4.105 -2.187 -16.189 1.00 93.75 94 ALA A N 1
ATOM 752 C CA . ALA A 1 94 ? 4.209 -1.279 -17.328 1.00 93.75 94 ALA A CA 1
ATOM 753 C C . ALA A 1 94 ? 4.952 0.008 -16.940 1.00 93.75 94 ALA A C 1
ATOM 755 O O . ALA A 1 94 ? 5.834 0.452 -17.673 1.00 93.75 94 ALA A O 1
ATOM 756 N N . LEU A 1 95 ? 4.660 0.563 -15.759 1.00 93.62 95 LEU A N 1
ATOM 757 C CA . LEU A 1 95 ? 5.328 1.750 -15.236 1.00 93.62 95 LEU A CA 1
ATOM 758 C C . LEU A 1 95 ? 6.831 1.521 -15.043 1.00 93.62 95 LEU A C 1
ATOM 760 O O . LEU A 1 95 ? 7.626 2.306 -15.548 1.00 93.62 95 LEU A O 1
ATOM 764 N N . VAL A 1 96 ? 7.234 0.443 -14.365 1.00 92.38 96 VAL A N 1
ATOM 765 C CA . VAL A 1 96 ? 8.648 0.104 -14.129 1.00 92.38 96 VAL A CA 1
ATOM 766 C C . VAL A 1 96 ? 9.395 -0.083 -15.454 1.00 92.38 96 VAL A C 1
ATOM 768 O O . VAL A 1 96 ? 10.489 0.460 -15.617 1.00 92.38 96 VAL A O 1
ATOM 771 N N . LYS A 1 97 ? 8.783 -0.759 -16.437 1.00 90.00 97 LYS A N 1
ATOM 772 C CA . LYS A 1 97 ? 9.357 -0.938 -17.782 1.00 90.00 97 LYS A CA 1
ATOM 773 C C . LYS A 1 97 ? 9.519 0.382 -18.541 1.00 90.00 97 LYS A C 1
ATOM 775 O O . LYS A 1 97 ? 10.534 0.571 -19.203 1.00 90.00 97 LYS A O 1
ATOM 780 N N . LEU A 1 98 ? 8.536 1.282 -18.456 1.00 89.06 98 LEU A N 1
ATOM 781 C CA . LEU A 1 98 ? 8.553 2.572 -19.158 1.00 89.06 98 LEU A CA 1
ATOM 782 C C . LEU A 1 98 ? 9.492 3.594 -18.506 1.00 89.06 98 LEU A C 1
ATOM 784 O O . LEU A 1 98 ? 10.174 4.332 -19.213 1.00 89.06 98 LEU A O 1
ATOM 788 N N . VAL A 1 99 ? 9.526 3.653 -17.172 1.00 88.44 99 VAL A N 1
ATOM 789 C CA . VAL A 1 99 ? 10.424 4.545 -16.421 1.00 88.44 99 VAL A CA 1
ATOM 790 C C . VAL A 1 99 ? 11.877 4.086 -16.564 1.00 88.44 99 VAL A C 1
ATOM 792 O O . VAL A 1 99 ? 12.775 4.916 -16.715 1.00 88.44 99 VAL A O 1
ATOM 795 N N . GLY A 1 100 ? 12.106 2.773 -16.537 1.00 85.19 100 GLY A N 1
ATOM 796 C CA . GLY A 1 100 ? 13.431 2.177 -16.638 1.00 85.19 100 GLY A CA 1
ATOM 797 C C . GLY A 1 100 ? 14.303 2.382 -15.388 1.00 85.19 100 GLY A C 1
ATOM 798 O O . GLY A 1 100 ? 13.994 3.191 -14.509 1.00 85.19 100 GLY A O 1
ATOM 799 N N . PRO A 1 101 ? 15.435 1.666 -15.295 1.00 82.56 101 PRO A N 1
ATOM 800 C CA . PRO A 1 101 ? 16.260 1.612 -14.085 1.00 82.56 101 PRO A CA 1
ATOM 801 C C . PRO A 1 101 ? 16.944 2.943 -13.741 1.00 82.56 101 PRO A C 1
ATOM 803 O O . PRO A 1 101 ? 17.245 3.192 -12.579 1.00 82.56 101 PRO A O 1
ATOM 806 N N . HIS A 1 102 ? 17.174 3.818 -14.724 1.00 82.50 102 HIS A N 1
ATOM 807 C CA . HIS A 1 102 ? 17.859 5.095 -14.505 1.00 82.50 102 HIS A CA 1
ATOM 808 C C . HIS A 1 102 ? 16.980 6.141 -13.810 1.00 82.50 102 HIS A C 1
ATOM 810 O O . HIS A 1 102 ? 17.466 6.889 -12.967 1.00 82.50 102 HIS A O 1
ATOM 816 N N . SER A 1 103 ? 15.688 6.204 -14.148 1.00 85.69 103 SER A N 1
ATOM 817 C CA . SER A 1 103 ? 14.763 7.201 -13.590 1.00 85.69 103 SER A CA 1
ATOM 818 C C . SER A 1 103 ? 13.933 6.669 -12.419 1.00 85.69 103 SER A C 1
ATOM 820 O O . SER A 1 103 ? 13.362 7.459 -11.670 1.00 85.69 103 SER A O 1
ATOM 822 N N . LEU A 1 104 ? 13.883 5.349 -12.217 1.00 89.31 104 LEU A N 1
ATOM 823 C CA . LEU A 1 104 ? 13.137 4.726 -11.123 1.00 89.31 104 LEU A CA 1
ATOM 824 C C . LEU A 1 104 ? 13.559 5.204 -9.718 1.00 89.31 104 LEU A C 1
ATOM 826 O O . LEU A 1 104 ? 12.667 5.471 -8.908 1.00 89.31 104 LEU A O 1
ATOM 830 N N . PRO A 1 105 ? 14.859 5.398 -9.410 1.00 89.69 105 PRO A N 1
ATOM 831 C CA . PRO A 1 105 ? 15.277 5.915 -8.109 1.00 89.69 105 PRO A CA 1
ATOM 832 C C . PRO A 1 105 ? 14.700 7.297 -7.781 1.00 89.69 105 PRO A C 1
ATOM 834 O O . PRO A 1 105 ? 14.404 7.557 -6.619 1.00 89.69 105 PRO A O 1
ATOM 837 N N . LEU A 1 106 ? 14.482 8.160 -8.784 1.00 90.56 106 LEU A N 1
ATOM 838 C CA . LEU A 1 106 ? 13.883 9.486 -8.582 1.00 90.56 106 LEU A CA 1
ATOM 839 C C . LEU A 1 106 ? 12.437 9.377 -8.092 1.00 90.56 106 LEU A C 1
ATOM 841 O O . LEU A 1 106 ? 12.021 10.120 -7.206 1.00 90.56 106 LEU A O 1
ATOM 845 N N . LEU A 1 107 ? 11.681 8.425 -8.641 1.00 92.69 107 LEU A N 1
ATOM 846 C CA . LEU A 1 107 ? 10.310 8.166 -8.217 1.00 92.69 107 LEU A CA 1
ATOM 847 C C . LEU A 1 107 ? 10.271 7.577 -6.804 1.00 92.69 107 LEU A C 1
ATOM 849 O O . LEU A 1 107 ? 9.526 8.076 -5.964 1.00 92.69 107 LEU A O 1
ATOM 853 N N . ILE A 1 108 ? 11.130 6.595 -6.508 1.00 93.62 108 ILE A N 1
ATOM 854 C CA . ILE A 1 108 ? 11.266 6.036 -5.152 1.00 93.62 108 ILE A CA 1
ATOM 855 C C . ILE A 1 108 ? 11.613 7.148 -4.155 1.00 93.62 108 ILE A C 1
ATOM 857 O O . ILE A 1 108 ? 10.983 7.259 -3.104 1.00 93.62 108 ILE A O 1
ATOM 861 N N . GLN A 1 109 ? 12.573 8.010 -4.495 1.00 93.56 109 GLN A N 1
ATOM 862 C CA . GLN A 1 109 ? 12.982 9.135 -3.660 1.00 93.56 109 GLN A CA 1
ATOM 863 C C . GLN A 1 109 ? 11.832 10.119 -3.422 1.00 93.56 109 GLN A C 1
ATOM 865 O O . GLN A 1 109 ? 11.607 10.499 -2.274 1.00 93.56 109 GLN A O 1
ATOM 870 N N . ALA A 1 110 ? 11.079 10.496 -4.459 1.00 93.81 110 ALA A N 1
ATOM 871 C CA . ALA A 1 110 ? 9.914 11.372 -4.321 1.00 93.81 110 ALA A CA 1
ATOM 872 C C . ALA A 1 110 ? 8.872 10.769 -3.364 1.00 93.81 110 ALA A C 1
ATOM 874 O O . ALA A 1 110 ? 8.346 11.462 -2.487 1.00 93.81 110 ALA A O 1
ATOM 875 N N . CYS A 1 111 ? 8.628 9.459 -3.466 1.00 95.25 111 CYS A N 1
ATOM 876 C CA . CYS A 1 111 ? 7.713 8.770 -2.570 1.00 95.25 111 CYS A CA 1
ATOM 877 C C . CYS A 1 111 ? 8.200 8.755 -1.115 1.00 95.25 111 CYS A C 1
ATOM 879 O O . CYS A 1 111 ? 7.415 9.018 -0.203 1.00 95.25 111 CYS A O 1
ATOM 881 N N . LEU A 1 112 ? 9.487 8.482 -0.883 1.00 95.56 112 LEU A N 1
ATOM 882 C CA . LEU A 1 112 ? 10.074 8.462 0.460 1.00 95.56 112 LEU A CA 1
ATOM 883 C C . LEU A 1 112 ? 10.152 9.856 1.087 1.00 95.56 112 LEU A C 1
ATOM 885 O O . LEU A 1 112 ? 9.903 10.003 2.284 1.00 95.56 112 LEU A O 1
ATOM 889 N N . GLN A 1 113 ? 10.435 10.893 0.299 1.00 95.62 113 GLN A N 1
ATOM 890 C CA . GLN A 1 113 ? 10.400 12.283 0.761 1.00 95.62 113 GLN A CA 1
ATOM 891 C C . GLN A 1 113 ? 8.991 12.681 1.202 1.00 95.62 113 GLN A C 1
ATOM 893 O O . GLN A 1 113 ? 8.822 13.246 2.285 1.00 95.62 113 GLN A O 1
ATOM 898 N N . HIS A 1 114 ? 7.972 12.335 0.410 1.00 95.31 114 HIS A N 1
ATOM 899 C CA . HIS A 1 114 ? 6.586 12.604 0.780 1.00 95.31 114 HIS A CA 1
ATOM 900 C C . HIS A 1 114 ? 6.167 11.817 2.031 1.00 95.31 114 HIS A C 1
ATOM 902 O O . HIS A 1 114 ? 5.601 12.395 2.958 1.00 95.31 114 HIS A O 1
ATOM 908 N N . LEU A 1 115 ? 6.527 10.530 2.111 1.00 95.50 115 LEU A N 1
ATOM 909 C CA . LEU A 1 115 ? 6.313 9.694 3.297 1.00 95.50 115 LEU A CA 1
ATOM 910 C C . LEU A 1 115 ? 6.960 10.303 4.548 1.00 95.50 115 LEU A C 1
ATOM 912 O O . LEU A 1 115 ? 6.338 10.355 5.607 1.00 95.50 115 LEU A O 1
ATOM 916 N N . THR A 1 116 ? 8.186 10.807 4.415 1.00 95.25 116 THR A N 1
ATOM 917 C CA . THR A 1 116 ? 8.908 11.472 5.506 1.00 95.25 116 THR A CA 1
ATOM 918 C C . THR A 1 116 ? 8.156 12.703 5.973 1.00 95.25 116 THR A C 1
ATOM 920 O O . THR A 1 116 ? 7.858 12.803 7.155 1.00 95.25 116 THR A O 1
ATOM 923 N N . HIS A 1 117 ? 7.772 13.595 5.057 1.00 95.06 117 HIS A N 1
ATOM 924 C CA . HIS A 1 117 ? 7.013 14.801 5.392 1.00 95.06 117 HIS A CA 1
ATOM 925 C C . HIS A 1 117 ? 5.694 14.482 6.120 1.00 95.06 117 HIS A C 1
ATOM 927 O O . HIS A 1 117 ? 5.354 15.133 7.113 1.00 95.06 117 HIS A O 1
ATOM 933 N N . LEU A 1 118 ? 4.966 13.449 5.678 1.00 95.00 118 LEU A N 1
ATOM 934 C CA . LEU A 1 118 ? 3.745 13.003 6.353 1.00 95.00 118 LEU A CA 1
ATOM 935 C C . LEU A 1 118 ? 4.022 12.565 7.797 1.00 95.00 118 LEU A C 1
ATOM 937 O O . LEU A 1 118 ? 3.279 12.936 8.700 1.00 95.00 118 LEU A O 1
ATOM 941 N N . VAL A 1 119 ? 5.104 11.826 8.032 1.00 93.06 119 VAL A N 1
ATOM 942 C CA . VAL A 1 119 ? 5.432 11.245 9.343 1.00 93.06 119 VAL A CA 1
ATOM 943 C C . VAL A 1 119 ? 6.091 12.243 10.294 1.00 93.06 119 VAL A C 1
ATOM 945 O O . VAL A 1 119 ? 5.826 12.200 11.493 1.00 93.06 119 VAL A O 1
ATOM 948 N N . THR A 1 120 ? 6.939 13.140 9.793 1.00 92.12 120 THR A N 1
ATOM 949 C CA . THR A 1 120 ? 7.726 14.062 10.627 1.00 92.12 120 THR A CA 1
ATOM 950 C C . THR A 1 120 ? 7.050 15.407 10.849 1.00 92.12 120 THR A C 1
ATOM 952 O O . THR A 1 120 ? 7.408 16.109 11.791 1.00 92.12 120 THR A O 1
ATOM 955 N N . SER A 1 121 ? 6.104 15.796 9.990 1.00 91.31 121 SER A N 1
ATOM 956 C CA . SER A 1 121 ? 5.505 17.137 10.019 1.00 91.31 121 SER A CA 1
ATOM 957 C C . SER A 1 121 ? 3.985 17.089 10.149 1.00 91.31 121 SER A C 1
ATOM 959 O O . SER A 1 121 ? 3.435 17.670 11.084 1.00 91.31 121 SER A O 1
ATOM 961 N N . VAL A 1 122 ? 3.297 16.356 9.268 1.00 92.75 122 VAL A N 1
ATOM 962 C CA . VAL A 1 122 ? 1.822 16.350 9.228 1.00 92.75 122 VAL A CA 1
ATOM 963 C C . VAL A 1 122 ? 1.231 15.544 10.383 1.00 92.75 122 VAL A C 1
ATOM 965 O O . VAL A 1 122 ? 0.497 16.087 11.206 1.00 92.75 122 VAL A O 1
ATOM 968 N N . LEU A 1 123 ? 1.582 14.262 10.499 1.00 91.50 123 LEU A N 1
ATOM 969 C CA . LEU A 1 123 ? 1.057 13.368 11.531 1.00 91.50 123 LEU A CA 1
ATOM 970 C C . LEU A 1 123 ? 1.319 13.883 12.966 1.00 91.50 123 LEU A C 1
ATOM 972 O O . LEU A 1 123 ? 0.370 13.901 13.753 1.00 91.50 123 LEU A O 1
ATOM 976 N N . PRO A 1 124 ? 2.518 14.399 13.319 1.00 90.31 124 PRO A N 1
ATOM 977 C CA . PRO A 1 124 ? 2.762 14.980 14.640 1.00 90.31 124 PRO A CA 1
ATOM 978 C C . PRO A 1 124 ? 1.898 16.193 14.950 1.00 90.31 124 PRO A C 1
ATOM 980 O O . PRO A 1 124 ? 1.458 16.324 16.089 1.00 90.31 124 PRO A O 1
ATOM 983 N N . SER A 1 125 ? 1.603 17.044 13.963 1.00 89.38 125 SER A N 1
ATOM 984 C CA . SER A 1 125 ? 0.749 18.217 14.182 1.00 89.38 125 SER A CA 1
ATOM 985 C C . SER A 1 125 ? -0.662 17.828 14.643 1.00 89.38 125 SER A C 1
ATOM 987 O O . SER A 1 125 ? -1.201 18.441 15.562 1.00 89.38 125 SER A O 1
ATOM 989 N N . HIS A 1 126 ? -1.216 16.747 14.086 1.00 87.81 126 HIS A N 1
ATOM 990 C CA . HIS A 1 126 ? -2.513 16.208 14.496 1.00 87.81 126 HIS A CA 1
ATOM 991 C C . HIS A 1 126 ? -2.428 15.473 15.836 1.00 87.81 126 HIS A C 1
ATOM 993 O O . HIS A 1 126 ? -3.298 15.623 16.693 1.00 87.81 126 HIS A O 1
ATOM 999 N N . MET A 1 127 ? -1.367 14.691 16.047 1.00 86.81 127 MET A N 1
ATOM 1000 C CA . MET A 1 127 ? -1.210 13.905 17.270 1.00 86.81 127 MET A CA 1
ATOM 1001 C C . MET A 1 127 ? -0.958 14.763 18.511 1.00 86.81 127 MET A C 1
ATOM 1003 O O . MET A 1 127 ? -1.494 14.446 19.567 1.00 86.81 127 MET A O 1
ATOM 1007 N N . MET A 1 128 ? -0.207 15.861 18.395 1.00 85.00 128 MET A N 1
ATOM 1008 C CA . MET A 1 128 ? 0.020 16.796 19.505 1.00 85.00 128 MET A CA 1
ATOM 1009 C C . MET A 1 128 ? -1.272 17.471 19.981 1.00 85.00 128 MET A C 1
ATOM 1011 O O . MET A 1 128 ? -1.387 17.804 21.156 1.00 85.00 128 MET A O 1
ATOM 1015 N N . GLU A 1 129 ? -2.254 17.657 19.094 1.00 84.62 129 GLU A N 1
ATOM 1016 C CA . GLU A 1 129 ? -3.568 18.189 19.472 1.00 84.62 129 GLU A CA 1
ATOM 1017 C C . GLU A 1 129 ? -4.453 17.120 20.137 1.00 84.62 129 GLU A C 1
ATOM 1019 O O . GLU A 1 129 ? -5.264 17.436 21.012 1.00 84.62 129 GLU A O 1
ATOM 1024 N N . LEU A 1 130 ? -4.314 15.859 19.713 1.00 85.50 130 LEU A N 1
ATOM 1025 C CA . LEU A 1 130 ? -5.251 14.789 20.045 1.00 85.50 130 LEU A CA 1
ATOM 1026 C C . LEU A 1 130 ? -4.842 13.955 21.262 1.00 85.50 130 LEU A C 1
ATOM 1028 O O . LEU A 1 130 ? -5.701 13.625 22.076 1.00 85.50 130 LEU A O 1
ATOM 1032 N N . LEU A 1 131 ? -3.552 13.636 21.410 1.00 83.69 131 LEU A N 1
ATOM 1033 C CA . LEU A 1 131 ? -3.043 12.813 22.513 1.00 83.69 131 LEU A CA 1
ATOM 1034 C C . LEU A 1 131 ? -3.391 13.382 23.903 1.00 83.69 131 LEU A C 1
ATOM 1036 O O . LEU A 1 131 ? -3.869 12.607 24.728 1.00 83.69 131 LEU A O 1
ATOM 1040 N N . PRO A 1 132 ? -3.280 14.702 24.169 1.00 84.00 132 PRO A N 1
ATOM 1041 C CA . PRO A 1 132 ? -3.640 15.260 25.477 1.00 84.00 132 PRO A CA 1
ATOM 1042 C C . PRO A 1 132 ? -5.140 15.207 25.800 1.00 84.00 132 PRO A C 1
ATOM 1044 O O . PRO A 1 132 ? -5.521 15.388 26.951 1.00 84.00 132 PRO A O 1
ATOM 1047 N N . ARG A 1 133 ? -6.009 15.011 24.796 1.00 84.44 133 ARG A N 1
ATOM 1048 C CA . ARG A 1 133 ? -7.467 14.891 24.993 1.00 84.44 133 ARG A CA 1
ATOM 1049 C C . ARG A 1 133 ? -7.900 13.468 25.329 1.00 84.44 133 ARG A C 1
ATOM 1051 O O . ARG A 1 133 ? -9.056 13.260 25.692 1.00 84.44 133 ARG A O 1
ATOM 1058 N N . MET A 1 134 ? -7.005 12.498 25.160 1.00 82.12 134 MET A N 1
ATOM 1059 C CA . MET A 1 134 ? -7.292 11.104 25.443 1.00 82.12 134 MET A CA 1
ATOM 1060 C C . MET A 1 134 ? -7.437 10.898 26.964 1.00 82.12 134 MET A C 1
ATOM 1062 O O . MET A 1 134 ? -6.571 11.357 27.712 1.00 82.12 134 MET A O 1
ATOM 1066 N N . PRO A 1 135 ? -8.493 10.210 27.439 1.00 78.81 135 PRO A N 1
ATOM 1067 C CA . PRO A 1 135 ? -8.668 9.934 28.862 1.00 78.81 135 PRO A CA 1
ATOM 1068 C C . PRO A 1 135 ? -7.512 9.099 29.430 1.00 78.81 135 PRO A C 1
ATOM 1070 O O . PRO A 1 135 ? -7.075 8.137 28.800 1.00 78.81 135 PRO A O 1
ATOM 1073 N N . GLU A 1 136 ? -7.064 9.435 30.642 1.00 67.88 136 GLU A N 1
ATOM 1074 C CA . GLU A 1 136 ? -5.967 8.731 31.332 1.00 67.88 136 GLU A CA 1
ATOM 1075 C C . GLU A 1 136 ? -6.374 7.325 31.827 1.00 67.88 136 GLU A C 1
ATOM 1077 O O . GLU A 1 136 ? -5.529 6.440 31.952 1.00 67.88 136 GLU A O 1
ATOM 1082 N N . ASP A 1 137 ? -7.678 7.087 32.029 1.00 64.62 137 ASP A N 1
ATOM 1083 C CA . ASP A 1 137 ? -8.241 5.840 32.563 1.00 64.62 137 ASP A CA 1
ATOM 1084 C C . ASP A 1 137 ? -9.138 5.109 31.544 1.00 64.62 137 ASP A C 1
ATOM 1086 O O . ASP A 1 137 ? -10.329 4.880 31.773 1.00 64.62 137 ASP A O 1
ATOM 1090 N N . LEU A 1 138 ? -8.583 4.686 30.403 1.00 68.38 138 LEU A N 1
ATOM 1091 C CA . LEU A 1 138 ? -9.274 3.724 29.529 1.00 68.38 138 LEU A CA 1
ATOM 1092 C C . LEU A 1 138 ? -9.181 2.302 30.121 1.00 68.38 138 LEU A C 1
ATOM 1094 O O . LEU A 1 138 ? -8.386 1.453 29.717 1.00 68.38 138 LEU A O 1
ATOM 1098 N N . ALA A 1 139 ? -9.977 2.052 31.159 1.00 71.12 139 ALA A N 1
ATOM 1099 C CA . ALA A 1 139 ? -10.036 0.749 31.807 1.00 71.12 139 ALA A CA 1
ATOM 1100 C C . ALA A 1 139 ? -10.712 -0.288 30.899 1.00 71.12 139 ALA A C 1
ATOM 1102 O O . ALA A 1 139 ? -11.743 -0.011 30.289 1.00 71.12 139 ALA A O 1
ATOM 1103 N N . MET A 1 140 ? -10.167 -1.505 30.868 1.00 79.50 140 MET A N 1
ATOM 1104 C CA . MET A 1 140 ? -10.801 -2.648 30.211 1.00 79.50 140 MET A CA 1
ATOM 1105 C C . MET A 1 140 ? -11.821 -3.283 31.176 1.00 79.50 140 MET A C 1
ATOM 1107 O O . MET A 1 140 ? -11.443 -3.615 32.304 1.00 79.50 140 MET A O 1
ATOM 1111 N N . PRO A 1 141 ? -13.096 -3.483 30.781 1.00 83.94 141 PRO A N 1
ATOM 1112 C CA . PRO A 1 141 ? -14.082 -4.196 31.599 1.00 83.94 141 PRO A CA 1
ATOM 1113 C C . PRO A 1 141 ? -13.615 -5.619 31.929 1.00 83.94 141 PRO A C 1
ATOM 1115 O O . PRO A 1 141 ? -12.822 -6.168 31.173 1.00 83.94 141 PRO A O 1
ATOM 1118 N N . PRO A 1 142 ? -14.113 -6.286 32.984 1.00 83.94 142 PRO A N 1
ATOM 1119 C CA . PRO A 1 142 ? -13.782 -7.687 33.241 1.00 83.94 142 PRO A CA 1
ATOM 1120 C C . PRO A 1 142 ? -14.358 -8.615 32.156 1.00 83.94 142 PRO A C 1
ATOM 1122 O O . PRO A 1 142 ? -15.442 -8.360 31.631 1.00 83.94 142 PRO A O 1
ATOM 1125 N N . LEU A 1 143 ? -13.666 -9.723 31.866 1.00 79.38 143 LEU A N 1
ATOM 1126 C CA . LEU A 1 143 ? -13.997 -10.654 30.768 1.00 79.38 143 LEU A CA 1
ATOM 1127 C C . LEU A 1 143 ? -15.379 -11.319 30.910 1.00 79.38 143 LEU A C 1
ATOM 1129 O O . LEU A 1 143 ? -15.985 -11.703 29.920 1.00 79.38 143 LEU A O 1
ATOM 1133 N N . ASN A 1 144 ? -15.904 -11.399 32.135 1.00 77.62 144 ASN A N 1
ATOM 1134 C CA . ASN A 1 144 ? -17.216 -11.984 32.438 1.00 77.62 144 ASN A CA 1
ATOM 1135 C C . ASN A 1 144 ? -18.393 -11.031 32.149 1.00 77.62 144 ASN A C 1
ATOM 1137 O O . ASN A 1 144 ? -19.540 -11.352 32.459 1.00 77.62 144 ASN A O 1
ATOM 1141 N N . SER A 1 145 ? -18.115 -9.831 31.639 1.00 82.06 145 SER A N 1
ATOM 1142 C CA . SER A 1 145 ? -19.131 -8.823 31.346 1.00 82.06 145 SER A CA 1
ATOM 1143 C C . SER A 1 145 ? -19.955 -9.204 30.117 1.00 82.06 145 SER A C 1
ATOM 1145 O O . SER A 1 145 ? -19.455 -9.820 29.178 1.00 82.06 145 SER A O 1
ATOM 1147 N N . ALA A 1 146 ? -21.221 -8.784 30.090 1.00 85.75 146 ALA A N 1
ATOM 1148 C CA . ALA A 1 146 ? -22.076 -9.002 28.930 1.00 85.75 146 ALA A CA 1
ATOM 1149 C C . ALA A 1 146 ? -21.507 -8.275 27.688 1.00 85.75 146 ALA A C 1
ATOM 1151 O O . ALA A 1 146 ? -21.237 -7.072 27.778 1.00 85.75 146 ALA A O 1
ATOM 1152 N N . PRO A 1 147 ? -21.403 -8.931 26.513 1.00 85.62 147 PRO A N 1
ATOM 1153 C CA . PRO A 1 147 ? -20.782 -8.336 25.327 1.00 85.62 147 PRO A CA 1
ATOM 1154 C C . PRO A 1 147 ? -21.392 -7.001 24.884 1.00 85.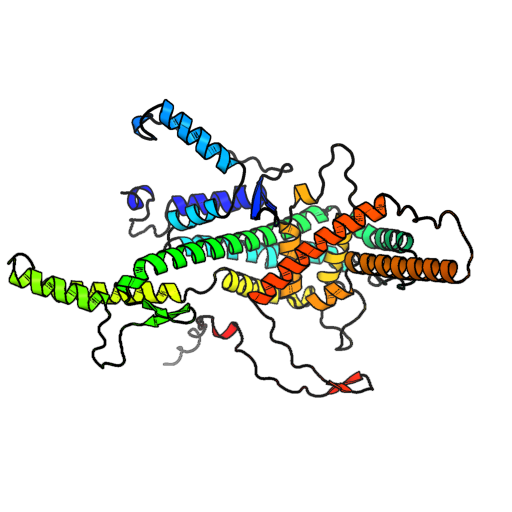62 147 PRO A C 1
ATOM 1156 O O . PRO A 1 147 ? -20.675 -6.079 24.506 1.00 85.62 147 PRO A O 1
ATOM 1159 N N . LEU A 1 148 ? -22.720 -6.870 24.958 1.00 86.06 148 LEU A N 1
ATOM 1160 C CA . LEU A 1 148 ? -23.411 -5.626 24.605 1.00 86.06 148 LEU A CA 1
ATOM 1161 C C . LEU A 1 148 ? -23.116 -4.498 25.609 1.00 86.06 148 LEU A C 1
ATOM 1163 O O . LEU A 1 148 ? -23.011 -3.339 25.223 1.00 86.06 148 LEU A O 1
ATOM 1167 N N . GLY A 1 149 ? -22.933 -4.838 26.888 1.00 86.25 149 GLY A N 1
ATOM 1168 C CA . GLY A 1 149 ? -22.515 -3.881 27.911 1.00 86.25 149 GLY A CA 1
ATOM 1169 C C . GLY A 1 149 ? -21.096 -3.372 27.665 1.00 86.25 149 GLY A C 1
ATOM 1170 O O . GLY A 1 149 ? -20.859 -2.173 27.763 1.00 86.25 149 GLY A O 1
ATOM 1171 N N . CYS A 1 150 ? -20.174 -4.258 27.270 1.00 86.88 150 CYS A N 1
ATOM 1172 C CA . CYS A 1 150 ? -18.820 -3.866 26.869 1.00 86.88 150 CYS A CA 1
ATOM 1173 C C . CYS A 1 150 ? -18.822 -2.950 25.642 1.00 86.88 150 CYS A C 1
ATOM 1175 O O . CYS A 1 150 ? -18.088 -1.967 25.633 1.00 86.88 150 CYS A O 1
ATOM 1177 N N . LEU A 1 151 ? -19.650 -3.246 24.633 1.00 88.38 151 LEU A N 1
ATOM 1178 C CA . LEU A 1 151 ? -19.785 -2.400 23.446 1.00 88.38 151 LEU A CA 1
ATOM 1179 C C . LEU A 1 151 ? -20.204 -0.975 23.834 1.00 88.38 151 LEU A C 1
ATOM 1181 O O . LEU A 1 151 ? -19.513 -0.029 23.477 1.00 88.38 151 LEU A O 1
ATOM 1185 N N . ASN A 1 152 ? -21.272 -0.832 24.624 1.00 89.00 152 ASN A N 1
ATOM 1186 C CA . ASN A 1 152 ? -21.771 0.474 25.069 1.00 89.00 152 ASN A CA 1
ATOM 1187 C C . ASN A 1 152 ? -20.767 1.212 25.963 1.00 89.00 152 ASN A C 1
ATOM 1189 O O . ASN A 1 152 ? -20.661 2.434 25.913 1.00 89.00 152 ASN A O 1
ATOM 1193 N N . PHE A 1 153 ? -20.023 0.474 26.786 1.00 89.12 153 PHE A N 1
ATOM 1194 C CA . PHE A 1 153 ? -18.980 1.042 27.630 1.00 89.12 153 PHE A CA 1
ATOM 1195 C C . PHE A 1 153 ? -17.836 1.633 26.795 1.00 89.12 153 PHE A C 1
ATOM 1197 O O . PHE A 1 153 ? -17.443 2.777 27.016 1.00 89.12 153 PHE A O 1
ATOM 1204 N N . PHE A 1 154 ? -17.334 0.896 25.799 1.00 88.75 154 PHE A N 1
ATOM 1205 C CA . PHE A 1 154 ? -16.315 1.424 24.890 1.00 88.75 154 PHE A CA 1
ATOM 1206 C C . PHE A 1 154 ? -16.856 2.556 24.015 1.00 88.75 154 PHE A C 1
ATOM 1208 O O . PHE A 1 154 ? -16.131 3.511 23.756 1.00 88.75 154 PHE A O 1
ATOM 1215 N N . ASP A 1 155 ? -18.131 2.497 23.624 1.00 89.56 155 ASP A N 1
ATOM 1216 C CA . ASP A 1 155 ? -18.798 3.562 22.872 1.00 89.56 155 ASP A CA 1
ATOM 1217 C C . ASP A 1 155 ? -18.774 4.902 23.617 1.00 89.56 155 ASP A C 1
ATOM 1219 O O . ASP A 1 155 ? -18.413 5.931 23.047 1.00 89.56 155 ASP A O 1
ATOM 1223 N N . GLN A 1 156 ? -19.043 4.870 24.924 1.00 89.00 156 GLN A N 1
ATOM 1224 C CA . GLN A 1 156 ? -18.921 6.039 25.798 1.00 89.00 156 GLN A CA 1
ATOM 1225 C C . GLN A 1 156 ? -17.463 6.495 25.956 1.00 89.00 156 GLN A C 1
ATOM 1227 O O . GLN A 1 156 ? -17.193 7.695 25.979 1.00 89.00 156 GLN A O 1
ATOM 1232 N N . GLN A 1 157 ? -16.506 5.562 26.031 1.00 86.06 157 GLN A N 1
ATOM 1233 C CA . GLN A 1 157 ? -15.084 5.900 26.157 1.00 86.06 157 GLN A CA 1
ATOM 1234 C C . GLN A 1 157 ? -14.497 6.582 24.916 1.00 86.06 157 GLN A C 1
ATOM 1236 O O . GLN A 1 157 ? -13.529 7.325 25.059 1.00 86.06 157 GLN A O 1
ATOM 1241 N N . VAL A 1 158 ? -15.039 6.354 23.715 1.00 88.19 158 VAL A N 1
ATOM 1242 C CA . VAL A 1 158 ? -14.546 6.973 22.467 1.00 88.19 158 VAL A CA 1
ATOM 1243 C C . VAL A 1 158 ? -15.310 8.239 22.062 1.00 88.19 158 VAL A C 1
ATOM 1245 O O . VAL A 1 158 ? -15.016 8.833 21.024 1.00 88.19 158 VAL A O 1
ATOM 1248 N N . GLU A 1 159 ? -16.269 8.691 22.869 1.00 88.50 159 GLU A N 1
ATOM 1249 C CA . GLU A 1 159 ? -17.141 9.826 22.541 1.00 88.50 159 GLU A CA 1
ATOM 1250 C C . GLU A 1 159 ? -16.359 11.134 22.303 1.00 88.50 159 GLU A C 1
ATOM 1252 O O . GLU A 1 159 ? -16.639 11.879 21.364 1.00 88.50 159 GLU A O 1
ATOM 1257 N N . TRP A 1 160 ? -15.285 11.371 23.065 1.00 88.12 160 TRP A N 1
ATOM 1258 C CA . TRP A 1 160 ? -14.382 12.517 22.867 1.00 88.12 160 TRP A CA 1
ATOM 1259 C C . TRP A 1 160 ? -13.772 12.559 21.455 1.00 88.12 160 TRP A C 1
ATOM 1261 O O . TRP A 1 160 ? -13.573 13.631 20.881 1.00 88.12 160 TRP A O 1
ATOM 1271 N N . LEU A 1 161 ? -13.504 11.390 20.868 1.00 87.50 161 LEU A N 1
ATOM 1272 C CA . LEU A 1 161 ? -12.928 11.244 19.534 1.00 87.50 161 LEU A CA 1
ATOM 1273 C C . LEU A 1 161 ? -14.002 11.372 18.443 1.00 87.50 161 LEU A C 1
ATOM 1275 O O . LEU A 1 161 ? -13.735 11.897 17.356 1.00 87.50 161 LEU A O 1
ATOM 1279 N N . LYS A 1 162 ? -15.246 10.976 18.744 1.00 87.25 162 LYS A N 1
ATOM 1280 C CA . LYS A 1 162 ? -16.407 11.230 17.876 1.00 87.25 162 LYS A CA 1
ATOM 1281 C C . LYS A 1 162 ? -16.758 12.719 17.764 1.00 87.25 162 LYS A C 1
ATOM 1283 O O . LYS A 1 162 ? -17.271 13.143 16.732 1.00 87.25 162 LYS A O 1
ATOM 1288 N N . GLN A 1 163 ? -16.441 13.524 18.771 1.00 87.06 163 GLN A N 1
ATOM 1289 C CA . GLN A 1 163 ? -16.673 14.975 18.751 1.00 87.06 163 GLN A CA 1
ATOM 1290 C C . GLN A 1 163 ? -15.505 15.762 18.132 1.00 87.06 163 GLN A C 1
ATOM 1292 O O . GLN A 1 163 ? -15.625 16.951 17.833 1.00 87.06 163 GLN A O 1
ATOM 1297 N N . TYR A 1 164 ? -14.360 15.113 17.901 1.00 86.62 164 TYR A N 1
ATOM 1298 C CA . TYR A 1 164 ? -13.188 15.752 17.313 1.00 86.62 164 TYR A CA 1
ATOM 1299 C C . TYR A 1 164 ? -13.301 15.873 15.783 1.00 86.62 164 TYR A C 1
ATOM 1301 O O . TYR A 1 164 ? -13.065 14.919 15.040 1.00 86.62 164 TYR A O 1
ATOM 1309 N N . ASN A 1 165 ? -13.605 17.083 15.300 1.00 82.69 165 ASN A N 1
ATOM 1310 C CA . ASN A 1 165 ? -13.822 17.373 13.872 1.00 82.69 165 ASN A CA 1
ATOM 1311 C C . ASN A 1 165 ? -12.604 17.080 12.976 1.00 82.69 165 ASN A C 1
ATOM 1313 O O . ASN A 1 165 ? -12.756 16.614 11.849 1.00 82.69 165 ASN A O 1
ATOM 1317 N N . ARG A 1 166 ? -11.383 17.307 13.474 1.00 85.06 166 ARG A N 1
ATOM 1318 C CA . ARG A 1 166 ? -10.129 17.126 12.717 1.00 85.06 166 ARG A CA 1
ATOM 1319 C C . ARG A 1 166 ? -9.650 15.673 12.633 1.00 85.06 166 ARG A C 1
ATOM 1321 O O . ARG A 1 166 ? -8.583 15.407 12.084 1.00 85.06 166 ARG A O 1
ATOM 1328 N N . ARG A 1 167 ? -10.438 14.700 13.113 1.00 86.19 167 ARG A N 1
ATOM 1329 C CA . ARG A 1 167 ? -10.115 13.273 12.928 1.00 86.19 167 ARG A CA 1
ATOM 1330 C C . ARG A 1 167 ? -9.970 12.907 11.451 1.00 86.19 167 ARG A C 1
ATOM 1332 O O . ARG A 1 167 ? -9.183 12.034 11.118 1.00 86.19 167 ARG A O 1
ATOM 1339 N N . VAL A 1 168 ? -10.715 13.582 10.573 1.00 87.44 168 VAL A N 1
ATOM 1340 C CA . VAL A 1 168 ? -10.712 13.336 9.125 1.00 87.44 168 VAL A CA 1
ATOM 1341 C C . VAL A 1 168 ? -9.319 13.560 8.537 1.00 87.44 168 VAL A C 1
ATOM 1343 O O . VAL A 1 168 ? -8.883 12.748 7.726 1.00 87.44 168 VAL A O 1
ATOM 1346 N N . ASP A 1 169 ? -8.603 14.588 8.999 1.00 89.94 169 ASP A N 1
ATOM 1347 C CA . ASP A 1 169 ? -7.250 14.916 8.533 1.00 89.94 169 ASP A CA 1
ATOM 1348 C C . ASP A 1 169 ? -6.225 13.875 9.004 1.00 89.94 169 ASP A C 1
ATOM 1350 O O . ASP A 1 169 ? -5.360 13.446 8.240 1.00 89.94 169 ASP A O 1
ATOM 1354 N N . LEU A 1 170 ? -6.364 13.399 10.247 1.00 91.25 170 LEU A N 1
ATOM 1355 C CA . LEU A 1 170 ? -5.544 12.311 10.784 1.00 91.25 170 LEU A CA 1
ATOM 1356 C C . LEU A 1 170 ? -5.749 11.015 9.988 1.00 91.25 170 LEU A C 1
ATOM 1358 O O . LEU A 1 170 ? -4.781 10.352 9.617 1.00 91.25 170 LEU A O 1
ATOM 1362 N N . LEU A 1 171 ? -7.005 10.664 9.716 1.00 91.44 171 LEU A N 1
ATOM 1363 C CA . LEU A 1 171 ? -7.365 9.476 8.943 1.00 91.44 171 LEU A CA 1
ATOM 1364 C C . LEU A 1 171 ? -6.847 9.563 7.510 1.00 91.44 171 LEU A C 1
ATOM 1366 O O . LEU A 1 171 ? -6.308 8.590 6.988 1.00 91.44 171 LEU A O 1
ATOM 1370 N N . GLU A 1 172 ? -6.947 10.737 6.897 1.00 91.44 172 GLU A N 1
ATOM 1371 C CA . GLU A 1 172 ? -6.406 10.981 5.568 1.00 91.44 172 GLU A CA 1
ATOM 1372 C C . GLU A 1 172 ? -4.877 10.860 5.549 1.00 91.44 172 GLU A C 1
ATOM 1374 O O . GLU A 1 172 ? -4.322 10.191 4.681 1.00 91.44 172 GLU A O 1
ATOM 1379 N N . CYS A 1 173 ? -4.183 11.409 6.550 1.00 94.12 173 CYS A N 1
ATOM 1380 C CA . CYS A 1 173 ? -2.735 11.258 6.686 1.00 94.12 173 CYS A CA 1
ATOM 1381 C C . CYS A 1 173 ? -2.323 9.779 6.816 1.00 94.12 173 CYS A C 1
ATOM 1383 O O . CYS A 1 173 ? -1.425 9.312 6.112 1.00 94.12 173 CYS A O 1
ATOM 1385 N N . LEU A 1 174 ? -3.021 9.006 7.655 1.00 94.94 174 LEU A N 1
ATOM 1386 C CA . LEU A 1 174 ? -2.778 7.569 7.813 1.00 94.94 174 LEU A CA 1
ATOM 1387 C C . LEU A 1 174 ? -3.076 6.785 6.526 1.00 94.94 174 LEU A C 1
ATOM 1389 O O . LEU A 1 174 ? -2.300 5.899 6.158 1.00 94.94 174 LEU A O 1
ATOM 1393 N N . ARG A 1 175 ? -4.150 7.138 5.808 1.00 94.38 175 ARG A N 1
ATOM 1394 C CA . ARG A 1 175 ? -4.474 6.571 4.491 1.00 94.38 175 ARG A CA 1
ATOM 1395 C C . ARG A 1 175 ? -3.360 6.845 3.485 1.00 94.38 175 ARG A C 1
ATOM 1397 O O . ARG A 1 175 ? -2.960 5.925 2.771 1.00 94.38 175 ARG A O 1
ATOM 1404 N N . LEU A 1 176 ? -2.840 8.071 3.425 1.00 95.25 176 LEU A N 1
ATOM 1405 C CA . LEU A 1 176 ? -1.750 8.445 2.521 1.00 95.25 176 LEU A CA 1
ATOM 1406 C C . LEU A 1 176 ? -0.479 7.648 2.824 1.00 95.25 176 LEU A C 1
ATOM 1408 O O . LEU A 1 176 ? 0.087 7.043 1.915 1.00 95.25 176 LEU A O 1
ATOM 1412 N N . ILE A 1 177 ? -0.081 7.562 4.098 1.00 96.50 177 ILE A N 1
ATOM 1413 C CA . ILE A 1 177 ? 1.073 6.759 4.534 1.00 96.50 177 ILE A CA 1
ATOM 1414 C C . ILE A 1 177 ? 0.913 5.305 4.077 1.00 96.50 177 ILE A C 1
ATOM 1416 O O . ILE A 1 177 ? 1.811 4.751 3.443 1.00 96.50 177 ILE A O 1
ATOM 1420 N N . GLY A 1 178 ? -0.237 4.684 4.346 1.00 96.00 178 GLY A N 1
ATOM 1421 C CA . GLY A 1 178 ? -0.468 3.299 3.944 1.00 96.00 178 GLY A CA 1
ATOM 1422 C C . GLY A 1 178 ? -0.573 3.099 2.436 1.00 96.00 178 GLY A C 1
ATOM 1423 O O . GLY A 1 178 ? -0.113 2.077 1.937 1.00 96.00 178 GLY A O 1
ATOM 1424 N N . SER A 1 179 ? -1.095 4.082 1.698 1.00 95.56 179 SER A N 1
ATOM 1425 C CA . SER A 1 179 ? -1.138 4.056 0.231 1.00 95.56 179 SER A CA 1
ATOM 1426 C C . SER A 1 179 ? 0.267 4.078 -0.367 1.00 95.56 179 SER A C 1
ATOM 1428 O O . SER A 1 179 ? 0.535 3.313 -1.288 1.00 95.56 179 SER A O 1
ATOM 1430 N N . ILE A 1 180 ? 1.186 4.881 0.185 1.00 96.69 180 ILE A N 1
ATOM 1431 C CA . ILE A 1 180 ? 2.595 4.905 -0.242 1.00 96.69 180 ILE A CA 1
ATOM 1432 C C . ILE A 1 180 ? 3.265 3.557 0.045 1.00 96.69 180 ILE A C 1
ATOM 1434 O O . ILE A 1 180 ? 3.972 3.032 -0.810 1.00 96.69 180 ILE A O 1
ATOM 1438 N N . ILE A 1 181 ? 3.026 2.964 1.219 1.00 95.62 181 ILE A N 1
ATOM 1439 C CA . ILE A 1 181 ? 3.599 1.655 1.575 1.00 95.62 181 ILE A CA 1
ATOM 1440 C C . ILE A 1 181 ? 3.055 0.557 0.657 1.00 95.62 181 ILE A C 1
ATOM 1442 O O . ILE A 1 181 ? 3.833 -0.231 0.125 1.00 95.62 181 ILE A O 1
ATOM 1446 N N . ALA A 1 182 ? 1.742 0.522 0.421 1.00 95.50 182 ALA A N 1
ATOM 1447 C CA . ALA A 1 182 ? 1.137 -0.405 -0.531 1.00 95.50 182 ALA A CA 1
ATOM 1448 C C . ALA A 1 182 ? 1.713 -0.195 -1.941 1.00 95.50 182 ALA A C 1
ATOM 1450 O O . ALA A 1 182 ? 2.081 -1.154 -2.607 1.00 95.50 182 ALA A O 1
ATOM 1451 N N . TRP A 1 183 ? 1.900 1.050 -2.374 1.00 95.19 183 TRP A N 1
ATOM 1452 C CA . TRP A 1 183 ? 2.518 1.357 -3.663 1.00 95.19 183 TRP A CA 1
ATOM 1453 C C . TRP A 1 183 ? 3.970 0.847 -3.759 1.00 95.19 183 TRP A C 1
ATOM 1455 O O . TRP A 1 183 ? 4.350 0.262 -4.773 1.00 95.19 183 TRP A O 1
ATOM 1465 N N . MET A 1 184 ? 4.755 0.960 -2.679 1.00 95.25 184 MET A N 1
ATOM 1466 C CA . MET A 1 184 ? 6.099 0.369 -2.584 1.00 95.25 184 MET A CA 1
ATOM 1467 C C . MET A 1 184 ? 6.079 -1.161 -2.664 1.00 95.25 184 MET A C 1
ATOM 1469 O O . MET A 1 184 ? 6.973 -1.741 -3.277 1.00 95.25 184 MET A O 1
ATOM 1473 N N . VAL A 1 185 ? 5.061 -1.824 -2.099 1.00 94.69 185 VAL A N 1
ATOM 1474 C CA . VAL A 1 185 ? 4.870 -3.277 -2.263 1.00 94.69 185 VAL A CA 1
ATOM 1475 C C . VAL A 1 185 ? 4.654 -3.630 -3.733 1.00 94.69 185 VAL A C 1
ATOM 1477 O O . VAL A 1 185 ? 5.298 -4.546 -4.234 1.00 94.69 185 VAL A O 1
ATOM 1480 N N . PHE A 1 186 ? 3.805 -2.888 -4.450 1.00 94.94 186 PHE A N 1
ATOM 1481 C CA . PHE A 1 186 ? 3.553 -3.140 -5.875 1.00 94.94 186 PHE A CA 1
ATOM 1482 C C . PHE A 1 186 ? 4.822 -2.964 -6.702 1.00 94.94 186 PHE A C 1
ATOM 1484 O O . PHE A 1 186 ? 5.094 -3.777 -7.583 1.00 94.94 186 PHE A O 1
ATOM 1491 N N . MET A 1 187 ? 5.603 -1.921 -6.417 1.00 94.12 187 MET A N 1
ATOM 1492 C CA . MET A 1 187 ? 6.875 -1.678 -7.093 1.00 94.12 187 MET A CA 1
ATOM 1493 C C . MET A 1 187 ? 7.877 -2.807 -6.842 1.00 94.12 187 MET A C 1
ATOM 1495 O O . MET A 1 187 ? 8.481 -3.313 -7.782 1.00 94.12 187 MET A O 1
ATOM 1499 N N . ASP A 1 188 ? 8.018 -3.238 -5.590 1.00 93.38 188 ASP A N 1
ATOM 1500 C CA . ASP A 1 188 ? 8.895 -4.341 -5.192 1.00 93.38 188 ASP A CA 1
ATOM 1501 C C . ASP A 1 188 ? 8.471 -5.673 -5.842 1.00 93.38 188 ASP A C 1
ATOM 1503 O O . ASP A 1 188 ? 9.321 -6.435 -6.298 1.00 93.38 188 ASP A O 1
ATOM 1507 N N . MET A 1 189 ? 7.164 -5.936 -5.955 1.00 93.31 189 MET A N 1
ATOM 1508 C CA . MET A 1 189 ? 6.629 -7.093 -6.686 1.00 93.31 189 MET A CA 1
ATOM 1509 C C . MET A 1 189 ? 6.923 -7.016 -8.189 1.00 93.31 189 MET A C 1
ATOM 1511 O O . MET A 1 189 ? 7.395 -7.995 -8.764 1.00 93.31 189 MET A O 1
ATOM 1515 N N . ALA A 1 190 ? 6.679 -5.864 -8.819 1.00 94.38 190 ALA A N 1
ATOM 1516 C CA . ALA A 1 190 ? 6.903 -5.669 -10.249 1.00 94.38 190 ALA A CA 1
ATOM 1517 C C . ALA A 1 190 ? 8.386 -5.801 -10.631 1.00 94.38 190 ALA A C 1
ATOM 1519 O O . ALA A 1 190 ? 8.699 -6.426 -11.643 1.00 94.38 190 ALA A O 1
ATOM 1520 N N . LEU A 1 191 ? 9.291 -5.260 -9.808 1.00 91.81 191 LEU A N 1
ATOM 1521 C CA . LEU A 1 191 ? 10.736 -5.402 -9.996 1.00 91.81 191 LEU A CA 1
ATOM 1522 C C . LEU A 1 191 ? 11.173 -6.859 -9.876 1.00 91.81 191 LEU A C 1
ATOM 1524 O O . LEU A 1 191 ? 11.805 -7.372 -10.791 1.00 91.81 191 LEU A O 1
ATOM 1528 N N . ARG A 1 192 ? 10.751 -7.563 -8.816 1.00 89.75 192 ARG A N 1
ATOM 1529 C CA . ARG A 1 192 ? 11.077 -8.989 -8.646 1.00 89.75 192 ARG A CA 1
ATOM 1530 C C . ARG A 1 192 ? 10.614 -9.841 -9.817 1.00 89.75 192 ARG A C 1
ATOM 1532 O O . ARG A 1 192 ? 11.327 -10.754 -10.225 1.00 89.75 192 ARG A O 1
ATOM 1539 N N . GLU A 1 193 ? 9.419 -9.584 -10.333 1.00 90.12 193 GLU A N 1
ATOM 1540 C CA . GLU A 1 193 ? 8.895 -10.329 -11.474 1.00 90.12 193 GLU A CA 1
ATOM 1541 C C . GLU A 1 193 ? 9.704 -10.056 -12.745 1.00 90.12 193 GLU A C 1
ATOM 1543 O O . GLU A 1 193 ? 10.046 -10.996 -13.464 1.00 90.12 193 GLU A O 1
ATOM 1548 N N . GLN A 1 194 ? 10.066 -8.794 -12.992 1.00 88.19 194 GLN A N 1
ATOM 1549 C CA . GLN A 1 194 ? 10.919 -8.416 -14.117 1.00 88.19 194 GLN A CA 1
ATOM 1550 C C . GLN A 1 194 ? 12.315 -9.045 -14.011 1.00 88.19 194 GLN A C 1
ATOM 1552 O O . GLN A 1 194 ? 12.779 -9.630 -14.990 1.00 88.19 194 GLN A O 1
ATOM 1557 N N . ASP A 1 195 ? 12.944 -8.983 -12.837 1.00 86.81 195 ASP A N 1
ATOM 1558 C CA . ASP A 1 195 ? 14.270 -9.554 -12.585 1.00 86.81 195 ASP A CA 1
ATOM 1559 C C . ASP A 1 195 ? 14.247 -11.083 -12.738 1.00 86.81 195 ASP A C 1
ATOM 1561 O O . ASP A 1 195 ? 15.132 -11.669 -13.360 1.00 86.81 195 ASP A O 1
ATOM 1565 N N . THR A 1 196 ? 13.189 -11.746 -12.254 1.00 87.00 196 THR A N 1
ATOM 1566 C CA . THR A 1 196 ? 13.022 -13.203 -12.397 1.00 87.00 196 THR A CA 1
ATOM 1567 C C . THR A 1 196 ? 12.873 -13.604 -13.865 1.00 87.00 196 THR A C 1
ATOM 1569 O O . THR A 1 196 ? 13.538 -14.535 -14.321 1.00 87.00 196 THR A O 1
ATOM 1572 N N . LEU A 1 197 ? 12.038 -12.893 -14.631 1.00 88.56 197 LEU A N 1
ATOM 1573 C CA . LEU A 1 197 ? 11.865 -13.132 -16.068 1.00 88.56 197 LEU A CA 1
ATOM 1574 C C . LEU A 1 197 ? 13.165 -12.904 -16.843 1.00 88.56 197 LEU A C 1
ATOM 1576 O O . LEU A 1 197 ? 13.525 -13.723 -17.690 1.00 88.56 197 LEU A O 1
ATOM 1580 N N . GLN A 1 198 ? 13.878 -11.819 -16.538 1.00 87.44 198 GLN A N 1
ATOM 1581 C CA . GLN A 1 198 ? 15.163 -11.511 -17.158 1.00 87.44 198 GLN A CA 1
ATOM 1582 C C . GLN A 1 198 ? 16.193 -12.599 -16.846 1.00 87.44 198 GLN A C 1
ATOM 1584 O O . GLN A 1 198 ? 16.864 -13.086 -17.755 1.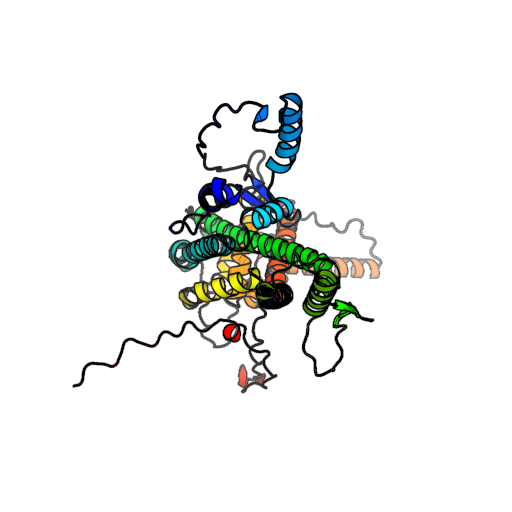00 87.44 198 GLN A O 1
ATOM 1589 N N . MET A 1 199 ? 16.263 -13.055 -15.594 1.00 85.31 199 MET A N 1
ATOM 1590 C CA . MET A 1 199 ? 17.157 -14.138 -15.194 1.00 85.31 199 MET A CA 1
ATOM 1591 C C . MET A 1 199 ? 16.832 -15.444 -15.923 1.00 85.31 199 MET A C 1
ATOM 1593 O O . MET A 1 199 ? 17.738 -16.093 -16.433 1.00 85.31 199 MET A O 1
ATOM 1597 N N . MET A 1 200 ? 15.556 -15.819 -16.050 1.00 86.25 200 MET A N 1
ATOM 1598 C CA . MET A 1 200 ? 15.168 -17.029 -16.792 1.00 86.25 200 MET A CA 1
ATOM 1599 C C . MET A 1 200 ? 15.616 -16.993 -18.260 1.00 86.25 200 MET A C 1
ATOM 1601 O O . MET A 1 200 ? 15.975 -18.028 -18.817 1.00 86.25 200 MET A O 1
ATOM 1605 N N . GLN A 1 201 ? 15.608 -15.815 -18.885 1.00 87.44 201 GLN A N 1
ATOM 1606 C CA . GLN A 1 201 ? 16.047 -15.633 -20.272 1.00 87.44 201 GLN A CA 1
ATOM 1607 C C . GLN A 1 201 ? 17.573 -15.619 -20.411 1.00 87.44 201 GLN A C 1
ATOM 1609 O O . GLN A 1 201 ? 18.105 -16.088 -21.417 1.00 87.44 201 GLN A O 1
ATOM 1614 N N . VAL A 1 202 ? 18.275 -15.080 -19.412 1.00 87.31 202 VAL A N 1
ATOM 1615 C CA . VAL A 1 202 ? 19.727 -14.871 -19.445 1.00 87.31 202 VAL A CA 1
ATOM 1616 C C . VAL A 1 202 ? 20.507 -16.065 -18.871 1.00 87.31 202 VAL A C 1
ATOM 1618 O O . VAL A 1 202 ? 21.656 -16.282 -19.255 1.00 87.31 202 VAL A O 1
ATOM 1621 N N . ALA A 1 203 ? 19.883 -16.903 -18.038 1.00 85.38 203 ALA A N 1
ATOM 1622 C CA . ALA A 1 203 ? 20.501 -18.061 -17.384 1.00 85.38 203 ALA A CA 1
ATOM 1623 C C . ALA A 1 203 ? 21.321 -18.980 -18.319 1.00 85.38 203 ALA A C 1
ATOM 1625 O O . ALA A 1 203 ? 22.445 -19.320 -17.941 1.00 85.38 203 ALA A O 1
ATOM 1626 N N . PRO A 1 204 ? 20.869 -19.331 -19.547 1.00 83.75 204 PRO A N 1
ATOM 1627 C CA . PRO A 1 204 ? 21.664 -20.161 -20.458 1.00 83.75 204 PRO A CA 1
ATOM 1628 C C . PRO A 1 204 ? 22.985 -19.508 -20.883 1.00 83.75 204 PRO A C 1
ATOM 1630 O O . PRO A 1 204 ? 23.982 -20.199 -21.075 1.00 83.75 204 PRO A O 1
ATOM 1633 N N . PHE A 1 205 ? 23.004 -18.179 -21.014 1.00 82.94 205 PHE A N 1
ATOM 1634 C CA . PHE A 1 205 ? 24.191 -17.418 -21.408 1.00 82.94 205 PHE A CA 1
ATOM 1635 C C . PHE A 1 205 ? 25.169 -17.216 -20.247 1.00 82.94 205 PHE A C 1
ATOM 1637 O O . PHE A 1 205 ? 26.363 -17.068 -20.486 1.00 82.94 205 PHE A O 1
ATOM 1644 N N . LEU A 1 206 ? 24.672 -17.260 -19.008 1.00 82.31 206 LEU A N 1
ATOM 1645 C CA . LEU A 1 206 ? 25.474 -17.237 -17.780 1.00 82.31 206 LEU A CA 1
ATOM 1646 C C . LEU A 1 206 ? 25.926 -18.636 -17.337 1.00 82.31 206 LEU A C 1
ATOM 1648 O O . LEU A 1 206 ? 26.547 -18.772 -16.289 1.00 82.31 206 LEU A O 1
ATOM 1652 N N . GLY A 1 207 ? 25.597 -19.689 -18.097 1.00 77.94 207 GLY A N 1
ATOM 1653 C CA . GLY A 1 207 ? 25.924 -21.070 -17.730 1.00 77.94 207 GLY A CA 1
ATOM 1654 C C . GLY A 1 207 ? 25.259 -21.514 -16.429 1.00 77.94 207 GLY A C 1
ATOM 1655 O O . GLY A 1 207 ? 25.811 -22.337 -15.702 1.00 77.94 207 GLY A O 1
ATOM 1656 N N . VAL A 1 208 ? 24.085 -20.965 -16.119 1.00 79.38 208 VAL A N 1
ATOM 1657 C CA . VAL A 1 208 ? 23.315 -21.321 -14.929 1.00 79.38 208 VAL A CA 1
ATOM 1658 C C . VAL A 1 208 ? 22.288 -22.377 -15.299 1.00 79.38 208 VAL A C 1
ATOM 1660 O O . VAL A 1 208 ? 21.460 -22.172 -16.187 1.00 79.38 208 VAL A O 1
ATOM 1663 N N . ILE A 1 209 ? 22.317 -23.501 -14.589 1.00 76.56 209 ILE A N 1
ATOM 1664 C CA . ILE A 1 209 ? 21.325 -24.569 -14.715 1.00 76.56 209 ILE A CA 1
ATOM 1665 C C . ILE A 1 209 ? 20.596 -24.793 -13.395 1.00 76.56 209 ILE A C 1
ATOM 1667 O O . ILE A 1 209 ? 21.110 -24.527 -12.305 1.00 76.56 209 ILE A O 1
ATOM 1671 N N . SER A 1 210 ? 19.373 -25.308 -13.496 1.00 71.38 210 SER A N 1
ATOM 1672 C CA . SER A 1 210 ? 18.612 -25.756 -12.335 1.00 71.38 210 SER A CA 1
ATOM 1673 C C . SER A 1 210 ? 19.280 -26.988 -11.717 1.00 71.38 210 SER A C 1
ATOM 1675 O O . SER A 1 210 ? 19.340 -28.041 -12.356 1.00 71.38 210 SER A O 1
ATOM 1677 N N . GLY A 1 211 ? 19.763 -26.872 -10.479 1.00 70.56 211 GLY A N 1
ATOM 1678 C CA . GLY A 1 211 ? 20.256 -28.002 -9.696 1.00 70.56 211 GLY A CA 1
ATOM 1679 C C . GLY A 1 211 ? 19.135 -28.936 -9.225 1.00 70.56 211 GLY A C 1
ATOM 1680 O O . GLY A 1 211 ? 17.948 -28.640 -9.369 1.00 70.56 211 GLY A O 1
ATOM 1681 N N . ARG A 1 212 ? 19.518 -30.067 -8.613 1.00 62.69 212 ARG A N 1
ATOM 1682 C CA . ARG A 1 212 ? 18.588 -31.129 -8.165 1.00 62.69 212 ARG A CA 1
ATOM 1683 C C . ARG A 1 212 ? 17.542 -30.662 -7.135 1.00 62.69 212 ARG A C 1
ATOM 1685 O O . ARG A 1 212 ? 16.454 -31.222 -7.121 1.00 62.69 212 ARG A O 1
ATOM 1692 N N . ASP A 1 213 ? 17.839 -29.601 -6.380 1.00 60.84 213 ASP A N 1
ATOM 1693 C CA . ASP A 1 213 ? 16.961 -29.015 -5.349 1.00 60.84 213 ASP A CA 1
ATOM 1694 C C . ASP A 1 213 ? 16.512 -27.573 -5.674 1.00 60.84 213 ASP A C 1
ATOM 1696 O O . ASP A 1 213 ? 16.183 -26.793 -4.781 1.00 60.84 213 ASP A O 1
ATOM 1700 N N . GLY A 1 214 ? 16.555 -27.159 -6.948 1.00 59.16 214 GLY A N 1
ATOM 1701 C CA . GLY A 1 214 ? 16.202 -25.788 -7.353 1.00 59.16 214 GLY A CA 1
ATOM 1702 C C . GLY A 1 214 ? 17.245 -24.720 -6.989 1.00 59.16 214 GLY A C 1
ATOM 1703 O O . GLY A 1 214 ? 17.007 -23.532 -7.194 1.00 59.16 214 GLY A O 1
ATOM 1704 N N . GLN A 1 215 ? 18.412 -25.123 -6.479 1.00 60.19 215 GLN A N 1
ATOM 1705 C CA . GLN A 1 215 ? 19.573 -24.243 -6.335 1.00 60.19 215 GLN A CA 1
ATOM 1706 C C . GLN A 1 215 ? 20.168 -23.925 -7.714 1.00 60.19 215 GLN A C 1
ATOM 1708 O O . GLN A 1 215 ? 20.264 -24.809 -8.568 1.00 60.19 215 GLN A O 1
ATOM 1713 N N . LEU A 1 216 ? 20.572 -22.669 -7.930 1.00 61.31 216 LEU A N 1
ATOM 1714 C CA . LEU A 1 216 ? 21.295 -22.261 -9.135 1.00 61.31 216 LEU A CA 1
ATOM 1715 C C . LEU A 1 216 ? 22.677 -22.926 -9.111 1.00 61.31 216 LEU A C 1
ATOM 1717 O O . LEU A 1 216 ? 23.495 -22.612 -8.248 1.00 61.31 216 LEU A O 1
ATOM 1721 N N . GLN A 1 217 ? 22.926 -23.861 -10.027 1.00 59.97 217 GLN A N 1
ATOM 1722 C CA . GLN A 1 217 ? 24.245 -24.458 -10.217 1.00 59.97 217 GLN A CA 1
ATOM 1723 C C . GLN A 1 217 ? 24.940 -23.738 -11.368 1.00 59.97 217 GLN A C 1
ATOM 1725 O O . GLN A 1 217 ? 24.407 -23.655 -12.477 1.00 59.97 217 GLN A O 1
ATOM 1730 N N . HIS A 1 218 ? 26.121 -23.197 -11.085 1.00 63.78 218 HIS A N 1
ATOM 1731 C CA . HIS A 1 218 ? 27.005 -22.659 -12.106 1.00 63.78 218 HIS A CA 1
ATOM 1732 C C . HIS A 1 218 ? 27.694 -23.830 -12.815 1.00 63.78 218 HIS A C 1
ATOM 1734 O O . HIS A 1 218 ? 28.258 -24.701 -12.156 1.00 63.78 218 HIS A O 1
ATOM 1740 N N . LEU A 1 219 ? 27.618 -23.883 -14.144 1.00 55.66 219 LEU A N 1
ATOM 1741 C CA . LEU A 1 219 ? 28.255 -24.934 -14.945 1.00 55.66 219 LEU A CA 1
ATOM 1742 C C . LEU A 1 219 ? 29.776 -24.794 -15.037 1.00 55.66 219 LEU A C 1
ATOM 1744 O O . LEU A 1 219 ? 30.430 -25.745 -15.459 1.00 55.66 219 LEU A O 1
ATOM 1748 N N . VAL A 1 220 ? 30.345 -23.636 -14.689 1.00 54.03 220 VAL A N 1
ATOM 1749 C CA . VAL A 1 220 ? 31.803 -23.469 -14.717 1.00 54.03 220 VAL A CA 1
ATOM 1750 C C . VAL A 1 220 ? 32.367 -24.091 -13.447 1.00 54.03 220 VAL A C 1
ATOM 1752 O O . VAL A 1 220 ? 32.100 -23.601 -12.348 1.00 54.03 220 VAL A O 1
ATOM 1755 N N . GLY A 1 221 ? 33.064 -25.212 -13.633 1.00 46.31 221 GLY A N 1
ATOM 1756 C CA . GLY A 1 221 ? 33.804 -25.918 -12.597 1.00 46.31 221 GLY A CA 1
ATOM 1757 C C . GLY A 1 221 ? 34.993 -25.114 -12.075 1.00 46.31 221 GLY A C 1
ATOM 1758 O O . GLY A 1 221 ? 35.342 -24.077 -12.632 1.00 46.31 221 GLY A O 1
ATOM 1759 N N . ASP A 1 222 ? 35.595 -25.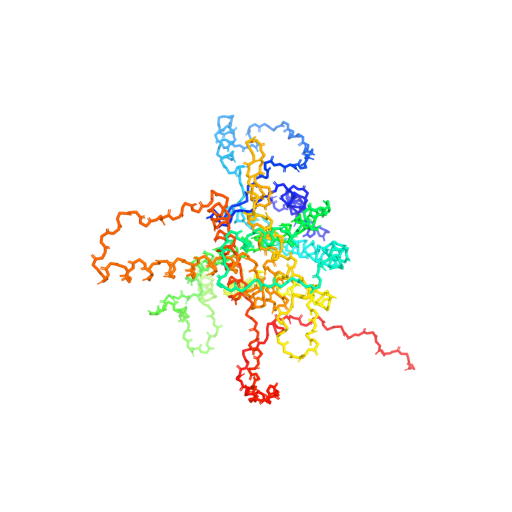635 -11.008 1.00 46.31 222 ASP A N 1
ATOM 1760 C CA . ASP A 1 222 ? 36.783 -25.150 -10.286 1.00 46.31 222 ASP A CA 1
ATOM 1761 C C . ASP A 1 222 ? 38.079 -25.040 -11.136 1.00 46.31 222 ASP A C 1
ATOM 1763 O O . ASP A 1 222 ? 39.178 -25.146 -10.597 1.00 46.31 222 ASP A O 1
ATOM 1767 N N . ASP A 1 223 ? 37.995 -24.847 -12.454 1.00 48.06 223 ASP A N 1
ATOM 1768 C CA . ASP A 1 223 ? 39.176 -24.675 -13.301 1.00 48.06 223 ASP A CA 1
ATOM 1769 C C . ASP A 1 223 ? 39.628 -23.204 -13.293 1.00 48.06 223 ASP A C 1
ATOM 1771 O O . ASP A 1 223 ? 38.847 -22.284 -13.542 1.00 48.06 223 ASP A O 1
ATOM 1775 N N . ASP A 1 224 ? 40.920 -22.999 -13.022 1.00 50.88 224 ASP A N 1
ATOM 1776 C CA . ASP A 1 224 ? 41.622 -21.719 -12.824 1.00 50.88 224 ASP A CA 1
ATOM 1777 C C . ASP A 1 224 ? 41.521 -20.700 -13.991 1.00 50.88 224 ASP A C 1
ATOM 1779 O O . ASP A 1 224 ? 41.960 -19.554 -13.853 1.00 50.88 224 ASP A O 1
ATOM 1783 N N . ASP A 1 225 ? 40.893 -21.054 -15.117 1.00 54.69 225 ASP A N 1
ATOM 1784 C CA . ASP A 1 225 ? 40.610 -20.145 -16.230 1.00 54.69 225 ASP A CA 1
ATOM 1785 C C . ASP A 1 225 ? 39.247 -19.456 -16.032 1.00 54.69 225 ASP A C 1
ATOM 1787 O O . ASP A 1 225 ? 38.215 -19.864 -16.565 1.00 54.69 225 ASP A O 1
ATOM 1791 N N . GLN A 1 226 ? 39.268 -18.362 -15.265 1.00 60.78 226 GLN A N 1
ATOM 1792 C CA . GLN A 1 226 ? 38.148 -17.481 -14.885 1.00 60.78 226 GLN A CA 1
ATOM 1793 C C . GLN A 1 226 ? 37.448 -16.773 -16.069 1.00 60.78 226 GLN A C 1
ATOM 1795 O O . GLN A 1 226 ? 37.337 -15.544 -16.108 1.00 60.78 226 GLN A O 1
ATOM 1800 N N . THR A 1 227 ? 36.966 -17.513 -17.062 1.00 65.38 227 THR A N 1
ATOM 1801 C CA . THR A 1 227 ? 36.298 -16.938 -18.232 1.00 65.38 227 THR A CA 1
ATOM 1802 C C . THR A 1 227 ? 34.851 -17.395 -18.257 1.00 65.38 227 THR A C 1
ATOM 1804 O O . THR A 1 227 ? 34.559 -18.571 -18.462 1.00 65.38 227 THR A O 1
ATOM 1807 N N . GLY A 1 228 ? 33.930 -16.459 -18.030 1.00 74.88 228 GLY A N 1
ATOM 1808 C CA . GLY A 1 228 ? 32.504 -16.755 -18.019 1.00 74.88 228 GLY A CA 1
ATOM 1809 C C . GLY A 1 228 ? 31.999 -17.315 -19.359 1.00 74.88 228 GLY A C 1
ATOM 1810 O O . GLY A 1 228 ? 32.579 -17.045 -20.421 1.00 74.88 228 GLY A O 1
ATOM 1811 N N . PRO A 1 229 ? 30.924 -18.121 -19.354 1.00 81.44 229 PRO A N 1
ATOM 1812 C CA . PRO A 1 229 ? 30.408 -18.808 -20.537 1.00 81.44 229 PRO A CA 1
ATOM 1813 C C . PRO A 1 229 ? 30.073 -17.849 -21.683 1.00 81.44 229 PRO A C 1
ATOM 1815 O O . PRO A 1 229 ? 30.399 -18.148 -22.834 1.00 81.44 229 PRO A O 1
ATOM 1818 N N . LEU A 1 230 ? 29.516 -16.668 -21.393 1.00 83.56 230 LEU A N 1
ATOM 1819 C CA . LEU A 1 230 ? 29.248 -15.640 -22.403 1.00 83.56 230 LEU A CA 1
ATOM 1820 C C . LEU A 1 230 ? 30.539 -15.148 -23.071 1.00 83.56 230 LEU A C 1
ATOM 1822 O O . LEU A 1 230 ? 30.603 -15.009 -24.296 1.00 83.56 230 LEU A O 1
ATOM 1826 N N . VAL A 1 231 ? 31.579 -14.915 -22.271 1.00 84.75 231 VAL A N 1
ATOM 1827 C CA . VAL A 1 231 ? 32.886 -14.460 -22.751 1.00 84.75 231 VAL A CA 1
ATOM 1828 C C . VAL A 1 231 ? 33.534 -15.535 -23.624 1.00 84.75 231 VAL A C 1
ATOM 1830 O O . VAL A 1 231 ? 34.005 -15.218 -24.716 1.00 84.75 231 VAL A O 1
ATOM 1833 N N . SER A 1 232 ? 33.471 -16.806 -23.216 1.00 85.06 232 SER A N 1
ATOM 1834 C CA . SER A 1 232 ? 33.992 -17.934 -24.006 1.00 85.06 232 SER A CA 1
ATOM 1835 C C . SER A 1 232 ? 33.271 -18.094 -25.356 1.00 85.06 232 SER A C 1
ATOM 1837 O O . SER A 1 232 ? 33.900 -18.342 -26.390 1.00 85.06 232 SER A O 1
ATOM 1839 N N . LEU A 1 233 ? 31.947 -17.883 -25.383 1.00 85.19 233 LEU A N 1
ATOM 1840 C CA . LEU A 1 233 ? 31.140 -17.935 -26.603 1.00 85.19 233 LEU A CA 1
ATOM 1841 C C . LEU A 1 233 ? 31.522 -16.819 -27.574 1.00 85.19 233 LEU A C 1
ATOM 1843 O O . LEU A 1 233 ? 31.679 -17.079 -28.768 1.00 85.19 233 LEU A O 1
ATOM 1847 N N . ILE A 1 234 ? 31.693 -15.596 -27.068 1.00 86.31 234 ILE A N 1
ATOM 1848 C CA . ILE A 1 234 ? 32.080 -14.436 -27.875 1.00 86.31 234 ILE A CA 1
ATOM 1849 C C . ILE A 1 234 ? 33.511 -14.591 -28.389 1.00 86.31 234 ILE A C 1
ATOM 1851 O O . ILE A 1 234 ? 33.751 -14.361 -29.571 1.00 86.31 234 ILE A O 1
ATOM 1855 N N . GLN A 1 235 ? 34.442 -15.061 -27.555 1.00 86.75 235 GLN A N 1
ATOM 1856 C CA . GLN A 1 235 ? 35.808 -15.369 -27.981 1.00 86.75 235 GLN A CA 1
ATOM 1857 C C . GLN A 1 235 ? 35.819 -16.386 -29.129 1.00 86.75 235 GLN A C 1
ATOM 1859 O O . GLN A 1 235 ? 36.448 -16.137 -30.154 1.00 86.75 235 GLN A O 1
ATOM 1864 N N . ARG A 1 236 ? 35.053 -17.480 -29.020 1.00 86.31 236 ARG A N 1
ATOM 1865 C CA . ARG A 1 236 ? 34.939 -18.493 -30.083 1.00 86.31 236 ARG A CA 1
ATOM 1866 C C . ARG A 1 236 ? 34.274 -17.959 -31.358 1.00 86.31 236 ARG A C 1
ATOM 1868 O O . ARG A 1 236 ? 34.650 -18.334 -32.468 1.00 86.31 236 ARG A O 1
ATOM 1875 N N . ALA A 1 237 ? 33.268 -17.097 -31.228 1.00 86.19 237 ALA A N 1
ATOM 1876 C CA . ALA A 1 237 ? 32.632 -16.462 -32.381 1.00 86.19 237 ALA A CA 1
ATOM 1877 C C . ALA A 1 237 ? 33.600 -15.510 -33.104 1.00 86.19 237 ALA A C 1
ATOM 1879 O O . ALA A 1 237 ? 33.645 -15.493 -34.331 1.00 86.19 237 ALA A O 1
ATOM 1880 N N . LEU A 1 238 ? 34.417 -14.765 -32.355 1.00 85.31 238 LEU A N 1
ATOM 1881 C CA . LEU A 1 238 ? 35.416 -13.852 -32.908 1.00 85.31 238 LEU A CA 1
ATOM 1882 C C . LEU A 1 238 ? 36.549 -14.607 -33.614 1.00 85.31 238 LEU A C 1
ATOM 1884 O O . LEU A 1 238 ? 36.906 -14.226 -34.726 1.00 85.31 238 LEU A O 1
ATOM 1888 N N . THR A 1 239 ? 37.066 -15.698 -33.037 1.00 84.25 239 THR A N 1
ATOM 1889 C CA . THR A 1 239 ? 38.117 -16.506 -33.687 1.00 84.25 239 THR A CA 1
ATOM 1890 C C . THR A 1 239 ? 37.626 -17.120 -34.996 1.00 84.25 239 THR A C 1
ATOM 1892 O O . THR A 1 239 ? 38.278 -16.975 -36.025 1.00 84.25 239 THR A O 1
ATOM 1895 N N . THR A 1 240 ? 36.428 -17.711 -34.999 1.00 84.19 240 THR A N 1
ATOM 1896 C CA . THR A 1 240 ? 35.838 -18.291 -36.218 1.00 84.19 240 THR A CA 1
ATOM 1897 C C . THR A 1 240 ? 35.486 -17.247 -37.282 1.00 84.19 240 THR A C 1
ATOM 1899 O O . THR A 1 240 ? 35.561 -17.547 -38.473 1.00 84.19 240 THR A O 1
ATOM 1902 N N . ALA A 1 241 ? 35.119 -16.024 -36.884 1.00 81.75 241 ALA A N 1
ATOM 1903 C CA . ALA A 1 241 ? 34.889 -14.919 -37.812 1.00 81.75 241 ALA A CA 1
ATOM 1904 C C . ALA A 1 241 ? 36.200 -14.423 -38.441 1.00 81.75 241 ALA A C 1
ATOM 1906 O O . ALA A 1 241 ? 36.240 -14.223 -39.650 1.00 81.75 241 ALA A O 1
ATOM 1907 N N . MET A 1 242 ? 37.278 -14.302 -37.657 1.00 79.12 242 MET A N 1
ATOM 1908 C CA . MET A 1 242 ? 38.610 -13.933 -38.160 1.00 79.12 242 MET A CA 1
ATOM 1909 C C . MET A 1 242 ? 39.187 -14.973 -39.132 1.00 79.12 242 MET A C 1
ATOM 1911 O O . MET A 1 242 ? 39.920 -14.610 -40.048 1.00 79.12 242 MET A O 1
ATOM 1915 N N . GLU A 1 243 ? 38.852 -16.254 -38.953 1.00 80.00 243 GLU A N 1
ATOM 1916 C CA . GLU A 1 243 ? 39.254 -17.339 -39.860 1.00 80.00 243 GLU A CA 1
ATOM 1917 C C . GLU A 1 243 ? 38.482 -17.338 -41.191 1.00 80.00 243 GLU A C 1
ATOM 1919 O O . GLU A 1 243 ? 39.014 -17.798 -42.202 1.00 80.00 243 GLU A O 1
ATOM 1924 N N . LYS A 1 244 ? 37.230 -16.855 -41.204 1.00 76.69 244 LYS A N 1
ATOM 1925 C CA . LYS A 1 244 ? 36.320 -16.949 -42.362 1.00 76.69 244 LYS A CA 1
ATOM 1926 C C . LYS A 1 244 ? 36.165 -15.652 -43.157 1.00 76.69 244 LYS A C 1
ATOM 1928 O O . LYS A 1 244 ? 35.966 -15.742 -44.363 1.00 76.69 244 LYS A O 1
ATOM 1933 N N . ASP A 1 245 ? 36.277 -14.486 -42.520 1.00 62.69 245 ASP A N 1
ATOM 1934 C CA . ASP A 1 245 ? 36.128 -13.168 -43.148 1.00 62.69 245 ASP A CA 1
ATOM 1935 C C . ASP A 1 245 ? 37.131 -12.146 -42.575 1.00 62.69 245 ASP A C 1
ATOM 1937 O O . ASP A 1 245 ? 37.199 -11.907 -41.370 1.00 62.69 245 ASP A O 1
ATOM 1941 N N . ALA A 1 246 ? 37.852 -11.434 -43.448 1.00 60.28 246 ALA A N 1
ATOM 1942 C CA . ALA A 1 246 ? 38.824 -10.390 -43.079 1.00 60.28 246 ALA A CA 1
ATOM 1943 C C . ALA A 1 246 ? 38.186 -9.048 -42.632 1.00 60.28 246 ALA A C 1
ATOM 1945 O O . ALA A 1 246 ? 38.822 -7.997 -42.708 1.00 60.28 246 ALA A O 1
ATOM 1946 N N . VAL A 1 247 ? 36.914 -9.054 -42.218 1.00 62.12 247 VAL A N 1
ATOM 1947 C CA . VAL A 1 247 ? 36.124 -7.840 -41.918 1.00 62.12 247 VAL A CA 1
ATOM 1948 C C . VAL A 1 247 ? 36.231 -7.421 -40.444 1.00 62.12 247 VAL A C 1
ATOM 1950 O O . VAL A 1 247 ? 35.981 -6.264 -40.105 1.00 62.12 247 VAL A O 1
ATOM 1953 N N . VAL A 1 248 ? 36.640 -8.324 -39.547 1.00 63.31 248 VAL A N 1
ATOM 1954 C CA . VAL A 1 248 ? 36.809 -7.996 -38.124 1.00 63.31 248 VAL A CA 1
ATOM 1955 C C . VAL A 1 248 ? 38.144 -7.285 -37.916 1.00 63.31 248 VAL A C 1
ATOM 1957 O O . VAL A 1 248 ? 39.204 -7.887 -38.061 1.00 63.31 248 VAL A O 1
ATOM 1960 N N . VAL A 1 249 ? 38.097 -6.004 -37.539 1.00 73.12 249 VAL A N 1
ATOM 1961 C CA . VAL A 1 249 ? 39.288 -5.235 -37.151 1.00 73.12 249 VAL A CA 1
ATOM 1962 C C . VAL A 1 249 ? 39.873 -5.857 -35.872 1.00 73.12 249 VAL A C 1
ATOM 1964 O O . VAL A 1 249 ? 39.219 -5.780 -34.828 1.00 73.12 249 VAL A O 1
ATOM 1967 N N . PRO A 1 250 ? 41.097 -6.427 -35.892 1.00 74.88 250 PRO A N 1
ATOM 1968 C CA . PRO A 1 250 ? 41.668 -7.121 -34.729 1.00 74.88 250 PRO A CA 1
ATOM 1969 C C . PRO A 1 250 ? 41.776 -6.243 -33.473 1.00 74.88 250 PRO A C 1
ATOM 1971 O O . PRO A 1 250 ? 41.745 -6.749 -32.356 1.00 74.88 250 PRO A O 1
ATOM 1974 N N . ALA A 1 251 ? 41.843 -4.919 -33.647 1.00 79.75 251 ALA A N 1
ATOM 1975 C CA . ALA A 1 251 ? 41.876 -3.950 -32.554 1.00 79.75 251 ALA A CA 1
ATOM 1976 C C . ALA A 1 251 ? 40.573 -3.877 -31.729 1.00 79.75 251 ALA A C 1
ATOM 1978 O O . ALA A 1 251 ? 40.631 -3.455 -30.581 1.00 79.75 251 ALA A O 1
ATOM 1979 N N . LEU A 1 252 ? 39.422 -4.299 -32.272 1.00 81.69 252 LEU A N 1
ATOM 1980 C CA . LEU A 1 252 ? 38.121 -4.249 -31.579 1.00 81.69 252 LEU A CA 1
ATOM 1981 C C . LEU A 1 252 ? 37.814 -5.517 -30.764 1.00 81.69 252 LEU A C 1
ATOM 1983 O O . LEU A 1 252 ? 36.936 -5.506 -29.906 1.00 81.69 252 LEU A O 1
ATOM 1987 N N . VAL A 1 253 ? 38.534 -6.617 -31.007 1.00 82.25 253 VAL A N 1
ATOM 1988 C CA . VAL A 1 253 ? 38.407 -7.888 -30.268 1.00 82.25 253 VAL A CA 1
ATOM 1989 C C . VAL A 1 253 ? 38.493 -7.711 -28.740 1.00 82.25 253 VAL A C 1
ATOM 1991 O O . VAL A 1 253 ? 37.606 -8.223 -28.051 1.00 82.25 253 VAL A O 1
ATOM 1994 N N . PRO A 1 254 ? 39.480 -6.983 -28.172 1.00 85.69 254 PRO A N 1
ATOM 1995 C CA . PRO A 1 254 ? 39.534 -6.766 -26.725 1.00 85.69 254 PRO A CA 1
ATOM 1996 C C . PRO A 1 254 ? 38.331 -5.976 -26.191 1.00 85.69 254 PRO A C 1
ATOM 1998 O O . PRO A 1 254 ? 37.859 -6.269 -25.092 1.00 85.69 254 PRO A O 1
ATOM 2001 N N . ASP A 1 255 ? 37.788 -5.033 -26.966 1.00 87.62 255 ASP A N 1
ATOM 2002 C CA . ASP A 1 255 ? 36.610 -4.256 -26.564 1.00 87.62 255 ASP A CA 1
ATOM 2003 C C . ASP A 1 255 ? 35.354 -5.134 -26.502 1.00 87.62 255 ASP A C 1
ATOM 2005 O O . ASP A 1 255 ? 34.574 -5.030 -25.553 1.00 87.62 255 ASP A O 1
ATOM 2009 N N . PHE A 1 256 ? 35.171 -6.054 -27.456 1.00 86.19 256 PHE A N 1
ATOM 2010 C CA . PHE A 1 256 ? 34.065 -7.018 -27.422 1.00 86.19 256 PHE A CA 1
ATOM 2011 C C . PHE A 1 256 ? 34.137 -7.944 -26.204 1.00 86.19 256 PHE A C 1
ATOM 2013 O O . PHE A 1 256 ? 33.121 -8.166 -25.544 1.00 86.19 256 PHE A O 1
ATOM 2020 N N . ILE A 1 257 ? 35.330 -8.444 -25.874 1.00 86.50 257 ILE A N 1
ATOM 2021 C CA . ILE A 1 257 ? 35.551 -9.303 -24.702 1.00 86.50 257 ILE A CA 1
ATOM 2022 C C . ILE A 1 257 ? 35.270 -8.529 -23.410 1.00 86.50 257 ILE A C 1
ATOM 2024 O O . ILE A 1 257 ? 34.554 -9.018 -22.537 1.00 86.50 257 ILE A O 1
ATOM 2028 N N . LYS A 1 258 ? 35.769 -7.29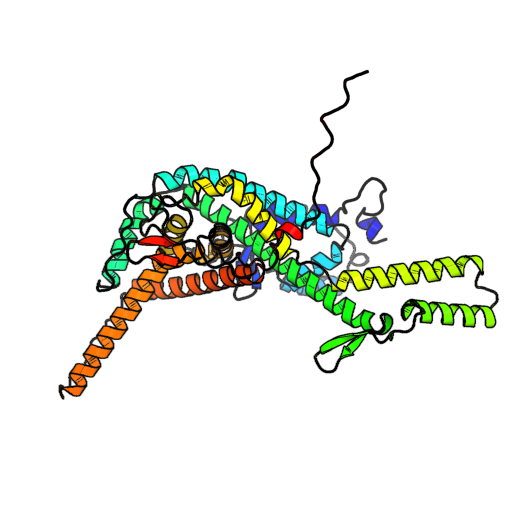4 -23.300 1.00 88.19 258 LYS A N 1
ATOM 2029 C CA . LYS A 1 258 ? 35.519 -6.434 -22.139 1.00 88.19 258 LYS A CA 1
ATOM 2030 C C . LYS A 1 258 ? 34.029 -6.123 -21.973 1.00 88.19 258 LYS A C 1
ATOM 2032 O O . LYS A 1 258 ? 33.502 -6.203 -20.865 1.00 88.19 258 LYS A O 1
ATOM 2037 N N . ASN A 1 259 ? 33.330 -5.809 -23.063 1.00 89.25 259 ASN A N 1
ATOM 2038 C CA . ASN A 1 259 ? 31.888 -5.562 -23.033 1.00 89.25 259 ASN A CA 1
ATOM 2039 C C . ASN A 1 259 ? 31.102 -6.814 -22.621 1.00 89.25 259 ASN A C 1
ATOM 2041 O O . ASN A 1 259 ? 30.131 -6.699 -21.873 1.00 89.25 259 ASN A O 1
ATOM 2045 N N . ALA A 1 260 ? 31.537 -8.004 -23.046 1.00 87.19 260 ALA A N 1
ATOM 2046 C CA . ALA A 1 260 ? 30.954 -9.271 -22.610 1.00 87.19 260 ALA A CA 1
ATOM 2047 C C . ALA A 1 260 ? 31.103 -9.481 -21.095 1.00 87.19 260 ALA A C 1
ATOM 2049 O O . ALA A 1 260 ? 30.118 -9.780 -20.426 1.00 87.19 260 ALA A O 1
ATOM 2050 N N . GLN A 1 261 ? 32.299 -9.238 -20.547 1.00 86.75 261 GLN A N 1
ATOM 2051 C CA . GLN A 1 261 ? 32.570 -9.339 -19.106 1.00 86.75 261 GLN A CA 1
ATOM 2052 C C . GLN A 1 261 ? 31.719 -8.361 -18.283 1.00 86.75 261 GLN A C 1
ATOM 2054 O O . GLN A 1 261 ? 31.137 -8.739 -17.267 1.00 86.75 261 GLN A O 1
ATOM 2059 N N . ILE A 1 262 ? 31.608 -7.103 -18.731 1.00 86.44 262 ILE A N 1
ATOM 2060 C CA . ILE A 1 262 ? 30.761 -6.093 -18.075 1.00 86.44 262 ILE A CA 1
ATOM 2061 C C . ILE A 1 262 ? 29.296 -6.541 -18.090 1.00 86.44 262 ILE A C 1
ATOM 2063 O O . ILE A 1 262 ? 28.613 -6.462 -17.072 1.00 86.44 262 ILE A O 1
ATOM 2067 N N . THR A 1 263 ? 28.826 -7.038 -19.233 1.00 86.31 263 THR A N 1
ATOM 2068 C CA . THR A 1 263 ? 27.446 -7.504 -19.413 1.00 86.31 263 THR A CA 1
ATOM 2069 C C . THR A 1 263 ? 27.126 -8.676 -18.485 1.00 86.31 263 THR A C 1
ATOM 2071 O O . THR A 1 263 ? 26.100 -8.673 -17.809 1.00 86.31 263 THR A O 1
ATOM 2074 N N . GLU A 1 264 ? 28.024 -9.655 -18.403 1.00 85.00 264 GLU A N 1
ATOM 2075 C CA . GLU A 1 264 ? 27.901 -10.806 -17.509 1.00 85.00 264 GLU A CA 1
ATOM 2076 C C . GLU A 1 264 ? 27.859 -10.387 -16.031 1.00 85.00 264 GLU A C 1
ATOM 2078 O O . GLU A 1 264 ? 26.976 -10.820 -15.288 1.00 85.00 264 GLU A O 1
ATOM 2083 N N . SER A 1 265 ? 28.737 -9.466 -15.622 1.00 84.19 265 SER A N 1
ATOM 2084 C CA . SER A 1 265 ? 28.740 -8.889 -14.271 1.00 84.19 265 SER A CA 1
ATOM 2085 C C . SER A 1 265 ? 27.432 -8.150 -13.945 1.00 84.19 265 SER A C 1
ATOM 2087 O O . SER A 1 265 ? 26.866 -8.333 -12.864 1.00 84.19 265 SER A O 1
ATOM 2089 N N . MET A 1 266 ? 26.902 -7.361 -14.887 1.00 83.88 266 MET A N 1
ATOM 2090 C CA . MET A 1 266 ? 25.636 -6.642 -14.711 1.00 83.88 266 MET A CA 1
ATOM 2091 C C . MET A 1 266 ? 24.458 -7.599 -14.505 1.00 83.88 266 MET A C 1
ATOM 2093 O O . MET A 1 266 ? 23.679 -7.406 -13.568 1.00 83.88 266 MET A O 1
ATOM 2097 N N . TYR A 1 267 ? 24.340 -8.653 -15.315 1.00 84.12 267 TYR A N 1
ATOM 2098 C CA . TYR A 1 267 ? 23.260 -9.626 -15.149 1.00 84.12 267 TYR A CA 1
ATOM 2099 C C . TYR A 1 267 ? 23.380 -10.408 -13.840 1.00 84.12 267 TYR A C 1
ATOM 2101 O O . TYR A 1 267 ? 22.371 -10.597 -13.164 1.00 84.12 267 TYR A O 1
ATOM 2109 N N . TRP A 1 268 ? 24.590 -10.766 -13.406 1.00 79.75 268 TRP A N 1
ATOM 2110 C CA . TRP A 1 268 ? 24.788 -11.380 -12.090 1.00 79.75 268 TRP A CA 1
ATOM 2111 C C . TRP A 1 268 ? 24.388 -10.471 -10.928 1.00 79.75 268 TRP A C 1
ATOM 2113 O O . TRP A 1 268 ? 23.777 -10.937 -9.967 1.00 79.75 268 TRP A O 1
ATOM 2123 N N . SER A 1 269 ? 24.666 -9.168 -11.024 1.00 74.94 269 SER A N 1
ATOM 2124 C CA . SER A 1 269 ? 24.277 -8.204 -9.987 1.00 74.94 269 SER A CA 1
ATOM 2125 C C . SER A 1 269 ? 22.753 -8.093 -9.817 1.00 74.94 269 SER A C 1
ATOM 2127 O O . SER A 1 269 ? 22.271 -7.925 -8.696 1.00 74.94 269 SER A O 1
ATOM 2129 N N . SER A 1 270 ? 21.983 -8.281 -10.899 1.00 70.00 270 SER A N 1
ATOM 2130 C CA . SER A 1 270 ? 20.512 -8.270 -10.856 1.00 70.00 270 SER A CA 1
ATOM 2131 C C . SER A 1 270 ? 19.922 -9.440 -10.054 1.00 70.00 270 SER A C 1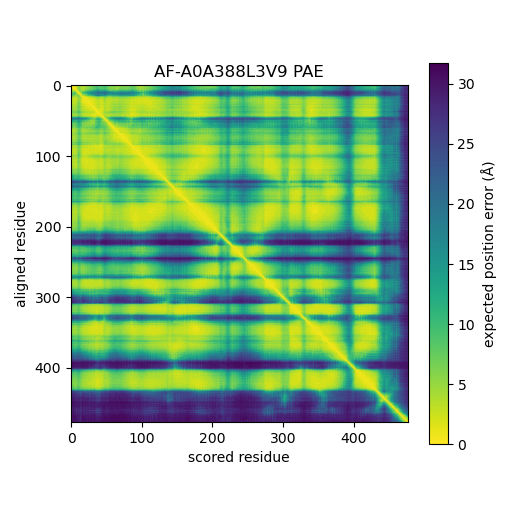
ATOM 2133 O O . SER A 1 270 ? 18.877 -9.296 -9.426 1.00 70.00 270 SER A O 1
ATOM 2135 N N . VAL A 1 271 ? 20.636 -10.570 -9.963 1.00 66.81 271 VAL A N 1
ATOM 2136 C CA . VAL A 1 271 ? 20.214 -11.756 -9.191 1.00 66.81 271 VAL A CA 1
ATOM 2137 C C . VAL A 1 271 ? 20.204 -11.486 -7.680 1.00 66.81 271 VAL A C 1
ATOM 2139 O O . VAL A 1 271 ? 19.462 -12.124 -6.935 1.00 66.81 271 VAL A O 1
ATOM 2142 N N . GLN A 1 272 ? 21.001 -10.522 -7.212 1.00 64.50 272 GLN A N 1
ATOM 2143 C CA . GLN A 1 272 ? 21.124 -10.160 -5.796 1.00 64.50 272 GLN A CA 1
ATOM 2144 C C . GLN A 1 272 ? 20.361 -8.875 -5.437 1.00 64.50 272 GLN A C 1
ATOM 2146 O O . GLN A 1 272 ? 20.622 -8.278 -4.388 1.00 64.50 272 GLN A O 1
ATOM 2151 N N . ALA A 1 273 ? 19.425 -8.431 -6.284 1.00 67.44 273 ALA A N 1
ATOM 2152 C CA . ALA A 1 273 ? 18.724 -7.169 -6.092 1.00 67.44 273 ALA A CA 1
ATOM 2153 C C . ALA A 1 273 ? 18.058 -7.079 -4.706 1.00 67.44 273 ALA A C 1
ATOM 2155 O O . ALA A 1 273 ? 17.231 -7.902 -4.297 1.00 67.44 273 ALA A O 1
ATOM 2156 N N . SER A 1 274 ? 18.439 -6.044 -3.955 1.00 73.19 274 SER A N 1
ATOM 2157 C CA . SER A 1 274 ? 17.842 -5.749 -2.655 1.00 73.19 274 SER A CA 1
ATOM 2158 C C . SER A 1 274 ? 16.388 -5.295 -2.817 1.00 73.19 274 SER A C 1
ATOM 2160 O O . SER A 1 274 ? 16.024 -4.643 -3.791 1.00 73.19 274 SER A O 1
ATOM 2162 N N . SER A 1 275 ? 15.544 -5.616 -1.838 1.00 86.56 275 SER A N 1
ATOM 2163 C CA . SER A 1 275 ? 14.126 -5.253 -1.872 1.00 86.56 275 SER A CA 1
ATOM 2164 C C . SER A 1 275 ? 13.916 -3.757 -1.630 1.00 86.56 275 SER A C 1
ATOM 2166 O O . SER A 1 275 ? 14.291 -3.239 -0.573 1.00 86.56 275 SER A O 1
ATOM 2168 N N . VAL A 1 276 ? 13.223 -3.093 -2.558 1.00 89.81 276 VAL A N 1
ATOM 2169 C CA . VAL A 1 276 ? 12.817 -1.681 -2.439 1.00 89.81 276 VAL A CA 1
ATOM 2170 C C . VAL A 1 276 ? 11.912 -1.485 -1.227 1.00 89.81 276 VAL A C 1
ATOM 2172 O O . VAL A 1 276 ? 12.056 -0.512 -0.488 1.00 89.81 276 VAL A O 1
ATOM 2175 N N . LEU A 1 277 ? 11.030 -2.450 -0.958 1.00 92.06 277 LEU A N 1
ATOM 2176 C CA . LEU A 1 277 ? 10.164 -2.416 0.216 1.00 92.06 277 LEU A CA 1
ATOM 2177 C C . LEU A 1 277 ? 10.969 -2.442 1.522 1.00 92.06 277 LEU A C 1
ATOM 2179 O O . LEU A 1 277 ? 10.675 -1.670 2.434 1.00 92.06 277 LEU A O 1
ATOM 2183 N N . LYS A 1 278 ? 12.004 -3.289 1.619 1.00 90.62 278 LYS A N 1
ATOM 2184 C CA . LYS A 1 278 ? 12.879 -3.322 2.806 1.00 90.62 278 LYS A CA 1
ATOM 2185 C C . LYS A 1 278 ? 13.544 -1.967 3.031 1.00 90.62 278 LYS A C 1
ATOM 2187 O O . LYS A 1 278 ? 13.548 -1.479 4.158 1.00 90.62 278 LYS A O 1
ATOM 2192 N N . TYR A 1 279 ? 14.047 -1.345 1.966 1.00 91.56 279 TYR A N 1
ATOM 2193 C CA . TYR A 1 279 ? 14.629 -0.007 2.038 1.00 91.56 279 TYR A CA 1
ATOM 2194 C C . TYR A 1 279 ? 13.607 1.041 2.504 1.00 91.56 279 TYR A C 1
ATOM 2196 O O . TYR A 1 279 ? 13.887 1.798 3.432 1.00 91.56 279 TYR A O 1
ATOM 2204 N N . ALA A 1 280 ? 12.395 1.036 1.939 1.00 93.06 280 ALA A N 1
ATOM 2205 C CA . ALA A 1 280 ? 11.326 1.958 2.319 1.00 93.06 280 ALA A CA 1
ATOM 2206 C C . ALA A 1 280 ? 10.896 1.805 3.790 1.00 93.06 280 ALA A C 1
ATOM 2208 O O . ALA A 1 280 ? 10.692 2.802 4.482 1.00 93.06 280 ALA A O 1
ATOM 2209 N N . ILE A 1 281 ? 10.803 0.570 4.294 1.00 92.44 281 ILE A N 1
ATOM 2210 C CA . ILE A 1 281 ? 10.467 0.293 5.698 1.00 92.44 281 ILE A CA 1
ATOM 2211 C C . ILE A 1 281 ? 11.586 0.772 6.632 1.00 92.44 281 ILE A C 1
ATOM 2213 O O . ILE A 1 281 ? 11.303 1.413 7.647 1.00 92.44 281 ILE A O 1
ATOM 2217 N N . SER A 1 282 ? 12.851 0.504 6.294 1.00 91.31 282 SER A N 1
ATOM 2218 C CA . SER A 1 282 ? 13.999 1.007 7.060 1.00 91.31 282 SER A CA 1
ATOM 2219 C C . SER A 1 282 ? 14.027 2.535 7.078 1.00 91.31 282 SER A C 1
ATOM 2221 O O . SER A 1 282 ? 14.211 3.132 8.136 1.00 91.31 282 SER A O 1
ATOM 2223 N N . HIS A 1 283 ? 13.757 3.175 5.939 1.00 91.38 283 HIS A N 1
ATOM 2224 C CA . HIS A 1 283 ? 13.636 4.626 5.849 1.00 91.38 283 HIS A CA 1
ATOM 2225 C C . HIS A 1 283 ? 12.522 5.154 6.760 1.00 91.38 283 HIS A C 1
ATOM 2227 O O . HIS A 1 283 ? 12.750 6.069 7.548 1.00 91.38 283 HIS A O 1
ATOM 2233 N N . LEU A 1 284 ? 11.331 4.552 6.703 1.00 92.12 284 LEU A N 1
ATOM 2234 C CA . LEU A 1 284 ? 10.200 4.923 7.552 1.00 92.12 284 LEU A CA 1
ATOM 2235 C C . LEU A 1 284 ? 10.529 4.774 9.043 1.00 92.12 284 LEU A C 1
ATOM 2237 O O . LEU A 1 284 ? 10.163 5.634 9.840 1.00 92.12 284 LEU A O 1
ATOM 2241 N N . LYS A 1 285 ? 11.249 3.715 9.428 1.00 90.69 285 LYS A N 1
ATOM 2242 C CA . LYS A 1 285 ? 11.713 3.523 10.807 1.00 90.69 285 LYS A CA 1
ATOM 2243 C C . LYS A 1 285 ? 12.604 4.677 11.266 1.00 90.69 285 LYS A C 1
ATOM 2245 O O . LYS A 1 285 ? 12.350 5.229 12.333 1.00 90.69 285 LYS A O 1
ATOM 2250 N N . MET A 1 286 ? 13.584 5.072 10.451 1.00 90.31 286 MET A N 1
ATOM 2251 C CA . MET A 1 286 ? 14.449 6.217 10.765 1.00 90.31 286 MET A CA 1
ATOM 2252 C C . MET A 1 286 ? 13.642 7.515 10.881 1.00 90.31 286 MET A C 1
ATOM 2254 O O . MET A 1 286 ? 13.859 8.297 11.804 1.00 90.31 286 MET A O 1
ATOM 2258 N N . SER A 1 287 ? 12.675 7.732 9.984 1.00 89.50 287 SER A N 1
ATOM 2259 C CA . SER A 1 287 ? 11.773 8.888 10.050 1.00 89.50 287 SER A CA 1
ATOM 2260 C C . SER A 1 287 ? 10.892 8.875 11.304 1.00 89.50 287 SER A C 1
ATOM 2262 O O . SER A 1 287 ? 10.561 9.935 11.816 1.00 89.50 287 SER A O 1
ATOM 2264 N N . LEU A 1 288 ? 10.517 7.705 11.826 1.00 88.56 288 LEU A N 1
ATOM 2265 C CA . LEU A 1 288 ? 9.737 7.583 13.062 1.00 88.56 288 LEU A CA 1
ATOM 2266 C C . LEU A 1 288 ? 10.582 7.775 14.327 1.00 88.56 288 LEU A C 1
ATOM 2268 O O . LEU A 1 288 ? 10.044 8.155 15.367 1.00 88.56 288 LEU A O 1
ATOM 2272 N N . ASP A 1 289 ? 11.893 7.542 14.273 1.00 85.50 289 ASP A N 1
ATOM 2273 C CA . ASP A 1 289 ? 12.758 7.644 15.452 1.00 85.50 289 ASP A CA 1
ATOM 2274 C C . ASP A 1 289 ? 12.820 9.068 16.027 1.00 85.50 289 ASP A C 1
ATOM 2276 O O . ASP A 1 289 ? 12.956 9.224 17.244 1.00 85.50 289 ASP A O 1
ATOM 2280 N N . CYS A 1 290 ? 12.617 10.106 15.206 1.00 82.12 290 CYS A N 1
ATOM 2281 C CA . CYS A 1 290 ? 12.554 11.490 15.688 1.00 82.12 290 CYS A CA 1
ATOM 2282 C C . CYS A 1 290 ? 11.281 11.797 16.501 1.00 82.12 290 CYS A C 1
ATOM 2284 O O . CYS A 1 290 ? 11.313 12.641 17.396 1.00 82.12 290 CYS A O 1
ATOM 2286 N N . VAL A 1 291 ? 10.181 11.078 16.251 1.00 80.62 291 VAL A N 1
ATOM 2287 C CA . VAL A 1 291 ? 8.884 11.259 16.933 1.00 80.62 291 VAL A CA 1
ATOM 2288 C C . VAL A 1 291 ? 8.599 10.176 17.979 1.00 80.62 291 VAL A C 1
ATOM 2290 O O . VAL A 1 291 ? 7.730 10.356 18.834 1.00 80.62 291 VAL A O 1
ATOM 2293 N N . ARG A 1 292 ? 9.384 9.089 17.990 1.00 81.69 292 ARG A N 1
ATOM 2294 C CA . ARG A 1 292 ? 9.222 7.901 18.849 1.00 81.69 292 ARG A CA 1
ATOM 2295 C C . ARG A 1 292 ? 8.975 8.234 20.320 1.00 81.69 292 ARG A C 1
ATOM 2297 O O . ARG A 1 292 ? 8.091 7.639 20.923 1.00 81.69 292 ARG A O 1
ATOM 2304 N N . ARG A 1 293 ? 9.721 9.183 20.897 1.00 75.00 293 ARG A N 1
ATOM 2305 C CA . ARG A 1 293 ? 9.609 9.533 22.329 1.00 75.00 293 ARG A CA 1
ATOM 2306 C C . ARG A 1 293 ? 8.222 10.043 22.722 1.00 75.00 293 ARG A C 1
ATOM 2308 O O . ARG A 1 293 ? 7.799 9.797 23.843 1.00 75.00 293 ARG A O 1
ATOM 2315 N N . HIS A 1 294 ? 7.530 10.722 21.810 1.00 76.56 294 HIS A N 1
ATOM 2316 C CA . HIS A 1 294 ? 6.207 11.288 22.070 1.00 76.56 294 HIS A CA 1
ATOM 2317 C C . HIS A 1 294 ? 5.090 10.259 21.874 1.00 76.56 294 HIS A C 1
ATOM 2319 O O . HIS A 1 294 ? 4.042 10.369 22.493 1.00 76.56 294 HIS A O 1
ATOM 2325 N N . TRP A 1 295 ? 5.288 9.274 20.994 1.00 78.81 295 TRP A N 1
ATOM 2326 C CA . TRP A 1 295 ? 4.231 8.334 20.588 1.00 78.81 295 TRP A CA 1
ATOM 2327 C C . TRP A 1 295 ? 4.370 6.946 21.212 1.00 78.81 295 TRP A C 1
ATOM 2329 O O . TRP A 1 295 ? 3.434 6.145 21.172 1.00 78.81 295 TRP A O 1
ATOM 2339 N N . ALA A 1 296 ? 5.543 6.660 21.772 1.00 75.19 296 ALA A N 1
ATOM 2340 C CA . ALA A 1 296 ? 5.884 5.453 22.503 1.00 75.19 296 ALA A CA 1
ATOM 2341 C C . ALA A 1 296 ? 6.681 5.827 23.767 1.00 75.19 296 ALA A C 1
ATOM 2343 O O . ALA A 1 296 ? 7.888 5.558 23.825 1.00 75.19 296 ALA A O 1
ATOM 2344 N N . PRO A 1 297 ? 6.042 6.481 24.758 1.00 70.38 297 PRO A N 1
ATOM 2345 C CA . PRO A 1 297 ? 6.705 6.807 26.013 1.00 70.38 297 PRO A CA 1
ATOM 2346 C C . PRO A 1 297 ? 7.213 5.530 26.692 1.00 70.38 297 PRO A C 1
ATOM 2348 O O . PRO A 1 297 ? 6.592 4.467 26.611 1.00 70.38 297 PRO A O 1
ATOM 2351 N N . ALA A 1 298 ? 8.380 5.627 27.330 1.00 66.56 298 ALA A N 1
ATOM 2352 C CA . ALA A 1 298 ? 8.905 4.521 28.115 1.00 66.56 298 ALA A CA 1
ATOM 2353 C C . ALA A 1 298 ? 8.018 4.320 29.355 1.00 66.56 298 ALA A C 1
ATOM 2355 O O . ALA A 1 298 ? 7.637 5.312 29.980 1.00 66.56 298 ALA A O 1
ATOM 2356 N N . PRO A 1 299 ? 7.705 3.070 29.725 1.00 64.12 299 PRO A N 1
ATOM 2357 C CA . PRO A 1 299 ? 6.887 2.808 30.898 1.00 64.12 299 PRO A CA 1
ATOM 2358 C C . PRO A 1 299 ? 7.603 3.266 32.174 1.00 64.12 299 PRO A C 1
ATOM 2360 O O . PRO A 1 299 ? 8.780 2.956 32.377 1.00 64.12 299 PRO A O 1
ATOM 2363 N N . THR A 1 300 ? 6.882 3.955 33.055 1.00 60.59 300 THR A N 1
ATOM 2364 C CA . THR A 1 300 ? 7.370 4.459 34.351 1.00 60.59 300 THR A CA 1
ATOM 2365 C C . THR A 1 300 ? 7.843 3.337 35.277 1.00 60.59 300 THR A C 1
ATOM 2367 O O . THR A 1 300 ? 8.818 3.512 36.004 1.00 60.59 300 THR A O 1
ATOM 2370 N N . ASN A 1 301 ? 7.234 2.152 35.181 1.00 59.31 301 ASN A N 1
ATOM 2371 C CA . ASN A 1 301 ? 7.582 0.981 35.995 1.00 59.31 301 ASN A CA 1
ATOM 2372 C C . ASN A 1 301 ? 8.698 0.101 35.393 1.00 59.31 301 ASN A C 1
ATOM 2374 O O . ASN A 1 301 ? 8.981 -0.967 35.930 1.00 59.31 301 ASN A O 1
ATOM 2378 N N . GLY A 1 302 ? 9.280 0.460 34.240 1.00 57.91 302 GLY A N 1
ATOM 2379 C CA . GLY A 1 302 ? 10.276 -0.371 33.537 1.00 57.91 302 GLY A CA 1
ATOM 2380 C C . GLY A 1 302 ? 9.743 -1.689 32.936 1.00 57.91 302 GLY A C 1
ATOM 2381 O O . GLY A 1 302 ? 10.470 -2.369 32.216 1.00 57.91 302 GLY A O 1
ATOM 2382 N N . LEU A 1 303 ? 8.472 -2.028 33.181 1.00 62.66 303 LEU A N 1
ATOM 2383 C CA . LEU A 1 303 ? 7.734 -3.182 32.648 1.00 62.66 303 LEU A CA 1
ATOM 2384 C C . LEU A 1 303 ? 6.652 -2.744 31.646 1.00 62.66 303 LEU A C 1
ATOM 2386 O O . LEU A 1 303 ? 6.449 -1.560 31.416 1.00 62.66 303 LEU A O 1
ATOM 2390 N N . LEU A 1 304 ? 5.914 -3.689 31.054 1.00 60.31 304 LEU A N 1
ATOM 2391 C CA . LEU A 1 304 ? 4.729 -3.370 30.249 1.00 60.31 304 LEU A CA 1
ATOM 2392 C C . LEU A 1 304 ? 3.641 -2.745 31.137 1.00 60.31 304 LEU A C 1
ATOM 2394 O O . LEU A 1 304 ? 3.006 -3.437 31.929 1.00 60.31 304 LEU A O 1
ATOM 2398 N N . GLU A 1 305 ? 3.402 -1.444 30.997 1.00 56.03 305 GLU A N 1
ATOM 2399 C CA . GLU A 1 305 ? 2.258 -0.797 31.640 1.00 56.03 305 GLU A CA 1
ATOM 2400 C C . GLU A 1 305 ? 0.957 -1.268 30.995 1.00 56.03 305 GLU A C 1
ATOM 2402 O O . GLU A 1 305 ? 0.753 -1.113 29.794 1.00 56.03 305 GLU A O 1
ATOM 2407 N N . THR A 1 306 ? 0.058 -1.829 31.796 1.00 53.03 306 THR A N 1
ATOM 2408 C CA . THR A 1 306 ? -1.272 -2.272 31.356 1.00 53.03 306 THR A CA 1
ATOM 2409 C C . THR A 1 306 ? -2.255 -1.119 31.167 1.00 53.03 306 THR A C 1
ATOM 2411 O O . THR A 1 306 ? -3.335 -1.334 30.622 1.00 53.03 306 THR A O 1
ATOM 2414 N N . ARG A 1 307 ? -1.897 0.098 31.600 1.00 54.31 307 ARG A N 1
ATOM 2415 C CA . ARG A 1 307 ? -2.723 1.290 31.402 1.00 54.31 307 ARG A CA 1
ATOM 2416 C C . ARG A 1 307 ? -2.489 1.898 30.014 1.00 54.31 307 ARG A C 1
ATOM 2418 O O . ARG A 1 307 ? -1.338 1.942 29.555 1.00 54.31 307 ARG A O 1
ATOM 2425 N N . PRO A 1 308 ? -3.556 2.366 29.349 1.00 55.69 308 PRO A N 1
ATOM 2426 C CA . PRO A 1 308 ? -3.436 3.111 28.111 1.00 55.69 308 PRO A CA 1
ATOM 2427 C C . PRO A 1 308 ? -2.702 4.408 28.421 1.00 55.69 308 PRO A C 1
ATOM 2429 O O . PRO A 1 308 ? -3.130 5.217 29.236 1.00 55.69 308 PRO A O 1
ATOM 2432 N N . MET A 1 309 ? -1.544 4.554 27.797 1.00 57.62 309 MET A N 1
ATOM 2433 C CA . MET A 1 309 ? -0.821 5.811 27.787 1.00 57.62 309 MET A CA 1
ATOM 2434 C C . MET A 1 309 ? -1.409 6.666 26.671 1.00 57.62 309 MET A C 1
ATOM 2436 O O . MET A 1 309 ? -2.065 6.147 25.764 1.00 57.62 309 MET A O 1
ATOM 2440 N N . GLN A 1 310 ? -1.123 7.964 26.711 1.00 74.06 310 GLN A N 1
ATOM 2441 C CA . GLN A 1 310 ? -1.270 8.859 25.564 1.00 74.06 310 GLN A CA 1
ATOM 2442 C C . GLN A 1 310 ? -0.280 8.428 24.462 1.00 74.06 310 GLN A C 1
ATOM 2444 O O . GLN A 1 310 ? 0.731 9.076 24.206 1.00 74.06 310 GLN A O 1
ATOM 2449 N N . ASP A 1 311 ? -0.540 7.274 23.849 1.00 81.44 311 ASP A N 1
ATOM 2450 C CA . ASP A 1 311 ? 0.297 6.612 22.860 1.00 81.44 311 ASP A CA 1
ATOM 2451 C C . ASP A 1 311 ? -0.469 6.359 21.556 1.00 81.44 311 ASP A C 1
ATOM 2453 O O . ASP A 1 311 ? -1.701 6.412 21.481 1.00 81.44 311 ASP A O 1
ATOM 2457 N N . PHE A 1 312 ? 0.281 6.095 20.486 1.00 88.75 312 PHE A N 1
ATOM 2458 C CA . PHE A 1 312 ? -0.315 5.920 19.164 1.00 88.75 312 PHE A CA 1
ATOM 2459 C C . PHE A 1 312 ? -1.212 4.676 19.074 1.00 88.75 312 PHE A C 1
ATOM 2461 O O . PHE A 1 312 ? -2.260 4.718 18.430 1.00 88.75 312 PHE A O 1
ATOM 2468 N N . CYS A 1 313 ? -0.825 3.565 19.710 1.00 88.31 313 CYS A N 1
ATOM 2469 C CA . CYS A 1 313 ? -1.571 2.311 19.603 1.00 88.31 313 CYS A CA 1
ATOM 2470 C C . CYS A 1 313 ? -2.958 2.380 20.259 1.00 88.31 313 CYS A C 1
ATOM 2472 O O . CYS A 1 313 ? -3.915 1.838 19.703 1.00 88.31 313 CYS A O 1
ATOM 2474 N N . SER A 1 314 ? -3.091 3.091 21.381 1.00 87.12 314 SER A N 1
ATOM 2475 C CA . SER A 1 314 ? -4.370 3.266 22.071 1.00 87.12 314 SER A CA 1
ATOM 2476 C C . SER A 1 314 ? -5.280 4.225 21.304 1.00 87.12 314 SER A C 1
ATOM 2478 O O . SER A 1 314 ? -6.471 3.954 21.147 1.00 87.12 314 SER A O 1
ATOM 2480 N N . LEU A 1 315 ? -4.711 5.295 20.737 1.00 89.62 315 LEU A N 1
ATOM 2481 C CA . LEU A 1 315 ? -5.434 6.189 19.834 1.00 89.62 315 LEU A CA 1
ATOM 2482 C C . LEU A 1 315 ? -5.960 5.438 18.601 1.00 89.62 315 LEU A C 1
ATOM 2484 O O . LEU A 1 315 ? -7.121 5.596 18.226 1.00 89.62 315 LEU A O 1
ATOM 2488 N N . TYR A 1 316 ? -5.127 4.603 17.975 1.00 91.94 316 TYR A N 1
ATOM 2489 C CA . TYR A 1 316 ? -5.554 3.824 16.816 1.00 91.94 316 TYR A CA 1
ATOM 2490 C C . TYR A 1 316 ? -6.605 2.766 17.171 1.00 91.94 316 TYR A C 1
ATOM 2492 O O . TYR A 1 316 ? -7.542 2.590 16.401 1.00 91.94 316 TYR A O 1
ATOM 2500 N N . SER A 1 317 ? -6.511 2.116 18.337 1.00 91.62 317 SER A N 1
ATOM 2501 C CA . SER A 1 317 ? -7.569 1.229 18.855 1.00 91.62 317 SER A CA 1
ATOM 2502 C C . SER A 1 317 ? -8.919 1.955 18.934 1.00 91.62 317 SER A C 1
ATOM 2504 O O . SER A 1 317 ? -9.922 1.466 18.412 1.00 91.62 317 SER A O 1
ATOM 2506 N N . ALA A 1 318 ? -8.935 3.172 19.495 1.00 90.19 318 ALA A N 1
ATOM 2507 C CA . ALA A 1 318 ? -10.138 4.000 19.570 1.00 90.19 318 ALA A CA 1
ATOM 2508 C C . ALA A 1 318 ? -10.675 4.383 18.181 1.00 90.19 318 ALA A C 1
ATOM 2510 O O . ALA A 1 318 ? -11.877 4.283 17.936 1.00 90.19 318 ALA A O 1
ATOM 2511 N N . LEU A 1 319 ? -9.792 4.772 17.253 1.00 91.00 319 LEU A N 1
ATOM 2512 C CA . LEU A 1 319 ? -10.174 5.047 15.865 1.00 91.00 319 LEU A CA 1
ATOM 2513 C C . LEU A 1 319 ? -10.771 3.801 15.206 1.00 91.00 319 LEU A C 1
ATOM 2515 O O . LEU A 1 319 ? -11.878 3.860 14.686 1.00 91.00 319 LEU A O 1
ATOM 2519 N N . GLN A 1 320 ? -10.090 2.659 15.264 1.00 91.81 320 GLN A N 1
ATOM 2520 C CA . GLN A 1 320 ? -10.570 1.409 14.678 1.00 91.81 320 GLN A CA 1
ATOM 2521 C C . GLN A 1 320 ? -11.925 0.989 15.255 1.00 91.81 320 GLN A C 1
ATOM 2523 O O . GLN A 1 320 ? -12.784 0.510 14.514 1.00 91.81 320 GLN A O 1
ATOM 2528 N N . PHE A 1 321 ? -12.136 1.190 16.556 1.00 91.25 321 PHE A N 1
ATOM 2529 C CA . PHE A 1 321 ? -13.408 0.907 17.206 1.00 91.25 321 PHE A CA 1
ATOM 2530 C C . PHE A 1 321 ? -14.548 1.753 16.616 1.00 91.25 321 PHE A C 1
ATOM 2532 O O . PHE A 1 321 ? -15.583 1.193 16.259 1.00 91.25 321 PHE A O 1
ATOM 2539 N N . ILE A 1 322 ? -14.336 3.060 16.406 1.00 89.44 322 ILE A N 1
ATOM 2540 C CA . ILE A 1 322 ? -15.308 3.940 15.726 1.00 89.44 322 ILE A CA 1
ATOM 2541 C C . ILE A 1 322 ? -15.626 3.414 14.319 1.00 89.44 322 ILE A C 1
ATOM 2543 O O . ILE A 1 322 ? -16.792 3.289 13.966 1.00 89.44 322 ILE A O 1
ATOM 2547 N N . PHE A 1 323 ? -14.609 3.013 13.553 1.00 86.12 323 PHE A N 1
ATOM 2548 C CA . PHE A 1 323 ? -14.791 2.463 12.201 1.00 86.12 323 PHE A CA 1
ATOM 2549 C C . PHE A 1 323 ? -15.585 1.154 12.177 1.00 86.12 323 PHE A C 1
ATOM 2551 O O . PHE A 1 323 ? -16.249 0.830 11.192 1.00 86.12 323 PHE A O 1
ATOM 2558 N N . CYS A 1 324 ? -15.486 0.360 13.242 1.00 87.94 324 CYS A N 1
ATOM 2559 C CA . CYS A 1 324 ? -16.244 -0.878 13.364 1.00 87.94 324 CYS A CA 1
ATOM 2560 C C . CYS A 1 324 ? -17.697 -0.626 13.786 1.00 87.94 324 CYS A C 1
ATOM 2562 O O . CYS A 1 324 ? -18.556 -1.448 13.459 1.00 87.94 324 CYS A O 1
ATOM 2564 N N . LEU A 1 325 ? -17.967 0.487 14.479 1.00 85.69 325 LEU A N 1
ATOM 2565 C CA . LEU A 1 325 ? -19.304 0.907 14.902 1.00 85.69 325 LEU A CA 1
ATOM 2566 C C . LEU A 1 325 ? -20.147 1.503 13.777 1.00 85.69 325 LEU A C 1
ATOM 2568 O O . LEU A 1 325 ? -21.372 1.449 13.888 1.00 85.69 325 LEU A O 1
ATOM 2572 N N . ASP A 1 326 ? -19.527 2.067 12.736 1.00 75.25 326 ASP A N 1
ATOM 2573 C CA . ASP A 1 326 ? -20.260 2.763 11.679 1.00 75.25 326 ASP A CA 1
ATOM 2574 C C . ASP A 1 326 ? -21.335 1.872 11.056 1.00 75.25 326 ASP A C 1
ATOM 2576 O O . ASP A 1 326 ? -21.064 0.851 10.412 1.00 75.25 326 ASP A O 1
ATOM 2580 N N . GLN A 1 327 ? -22.582 2.294 11.252 1.00 66.75 327 GLN A N 1
ATOM 2581 C CA . GLN A 1 327 ? -23.734 1.725 10.580 1.00 66.75 327 GLN A CA 1
ATOM 2582 C C . GLN A 1 327 ? -24.044 2.619 9.385 1.00 66.75 327 GLN A C 1
ATOM 2584 O O . GLN A 1 327 ? -24.372 3.786 9.591 1.00 66.75 327 GLN A O 1
ATOM 2589 N N . PRO A 1 328 ? -23.937 2.119 8.145 1.00 61.78 328 PRO A N 1
ATOM 2590 C CA . PRO A 1 328 ? -24.295 2.925 6.991 1.00 61.78 328 PRO A CA 1
ATOM 2591 C C . PRO A 1 328 ? -25.796 3.226 7.036 1.00 61.78 328 PRO A C 1
ATOM 2593 O O . PRO A 1 328 ? -26.624 2.314 6.940 1.00 61.78 328 PRO A O 1
ATOM 2596 N N . GLU A 1 329 ? -26.155 4.501 7.181 1.00 57.50 329 GLU A N 1
ATOM 2597 C CA . GLU A 1 329 ? -27.496 4.954 6.825 1.00 57.50 329 GLU A CA 1
ATOM 2598 C C . GLU A 1 329 ? -27.682 4.836 5.302 1.00 57.50 329 GLU A C 1
ATOM 2600 O O . GLU A 1 329 ? -26.718 4.989 4.545 1.00 57.50 329 GLU A O 1
ATOM 2605 N N . PRO A 1 330 ? -28.898 4.546 4.806 1.00 53.59 330 PRO A N 1
ATOM 2606 C CA . PRO A 1 330 ? -29.136 4.430 3.371 1.00 53.59 330 PRO A CA 1
ATOM 2607 C C . PRO A 1 330 ? -28.763 5.734 2.646 1.00 53.59 330 PRO A C 1
ATOM 2609 O O . PRO A 1 330 ? -29.401 6.765 2.838 1.00 53.59 330 PRO A O 1
ATOM 2612 N N . GLY A 1 331 ? -27.729 5.671 1.800 1.00 57.84 331 GLY A N 1
ATOM 2613 C CA . GLY A 1 331 ? -27.194 6.811 1.044 1.00 57.84 331 GLY A CA 1
ATOM 2614 C C . GLY A 1 331 ? -25.930 7.452 1.634 1.00 57.84 331 GLY A C 1
ATOM 2615 O O . GLY A 1 331 ? -25.355 8.322 0.984 1.00 57.84 331 GLY A O 1
ATOM 2616 N N . GLN A 1 332 ? -25.473 7.023 2.815 1.00 62.31 332 GLN A N 1
ATOM 2617 C CA . GLN A 1 332 ? -24.169 7.401 3.365 1.00 62.31 332 GLN A CA 1
ATOM 2618 C C . GLN A 1 332 ? -23.138 6.294 3.120 1.00 62.31 332 GLN A C 1
ATOM 2620 O O . GLN A 1 332 ? -23.391 5.115 3.368 1.00 62.31 332 GLN A O 1
ATOM 2625 N N . GLU A 1 333 ? -21.970 6.690 2.617 1.00 65.00 333 GLU A N 1
ATOM 2626 C CA . GLU A 1 333 ? -20.862 5.779 2.329 1.00 65.00 333 GLU A CA 1
ATOM 2627 C C . GLU A 1 333 ? -20.196 5.284 3.614 1.00 65.00 333 GLU A C 1
ATOM 2629 O O . GLU A 1 333 ? -20.045 6.014 4.599 1.00 65.00 333 GLU A O 1
ATOM 2634 N N . THR A 1 334 ? -19.743 4.036 3.588 1.00 75.06 334 THR A N 1
ATOM 2635 C CA . THR A 1 334 ? -18.987 3.457 4.696 1.00 75.06 334 THR A CA 1
ATOM 2636 C C . THR A 1 334 ? -17.574 4.031 4.745 1.00 75.06 334 THR A C 1
ATOM 2638 O O . THR A 1 334 ? -16.945 4.316 3.724 1.00 75.06 334 THR A O 1
ATOM 2641 N N . HIS A 1 335 ? -16.993 4.126 5.941 1.00 78.44 335 HIS A N 1
ATOM 2642 C CA . HIS A 1 335 ? -15.595 4.544 6.079 1.00 78.44 335 HIS A CA 1
ATOM 2643 C C . HIS A 1 335 ? -14.613 3.638 5.309 1.00 78.44 335 HIS A C 1
ATOM 2645 O O . HIS A 1 335 ? -13.556 4.095 4.871 1.00 78.44 335 HIS A O 1
ATOM 2651 N N . TRP A 1 336 ? -14.980 2.371 5.091 1.00 78.88 336 TRP A N 1
ATOM 2652 C CA . TRP A 1 336 ? -14.225 1.427 4.268 1.00 78.88 336 TRP A CA 1
ATOM 2653 C C . TRP A 1 336 ? -14.201 1.804 2.784 1.00 78.88 336 TRP A C 1
ATOM 2655 O O . TRP A 1 336 ? -13.183 1.586 2.135 1.00 78.88 336 TRP A O 1
ATOM 2665 N N . GLU A 1 337 ? -15.281 2.375 2.252 1.00 81.25 337 GLU A N 1
ATOM 2666 C CA . GLU A 1 337 ? -15.341 2.862 0.866 1.00 81.25 337 GLU A CA 1
ATOM 2667 C C . GLU A 1 337 ? -14.523 4.147 0.699 1.00 81.25 337 GLU A C 1
ATOM 2669 O O . GLU A 1 337 ? -13.814 4.303 -0.296 1.00 81.25 337 GLU A O 1
ATOM 2674 N N . LYS A 1 338 ? -14.546 5.020 1.713 1.00 84.69 338 LYS A N 1
ATOM 2675 C CA . LYS A 1 338 ? -13.827 6.298 1.701 1.00 84.69 338 LYS A CA 1
ATOM 2676 C C . LYS A 1 338 ? -12.310 6.164 1.838 1.00 84.69 338 LYS A C 1
ATOM 2678 O O . LYS A 1 338 ? -11.569 6.824 1.118 1.00 84.69 338 LYS A O 1
ATOM 2683 N N . TYR A 1 339 ? -11.826 5.358 2.784 1.00 87.44 339 TYR A N 1
ATOM 2684 C CA . TYR A 1 339 ? -10.386 5.275 3.076 1.00 87.44 339 TYR A CA 1
ATOM 2685 C C . TYR A 1 339 ? -9.725 3.998 2.537 1.00 87.44 339 TYR A C 1
ATOM 2687 O O . TYR A 1 339 ? -8.508 3.967 2.338 1.00 87.44 339 TYR A O 1
ATOM 2695 N N . GLY A 1 340 ? -10.504 2.949 2.266 1.00 89.88 340 GLY A N 1
ATOM 2696 C CA . GLY A 1 340 ? -9.981 1.638 1.887 1.00 89.88 340 GLY A CA 1
ATOM 2697 C C . GLY A 1 340 ? -9.143 0.977 2.987 1.00 89.88 340 GLY A C 1
ATOM 2698 O O . GLY A 1 340 ? -9.084 1.423 4.134 1.00 89.88 340 GLY A O 1
ATOM 2699 N N . ASP A 1 341 ? -8.437 -0.088 2.616 1.00 92.94 341 ASP A N 1
ATOM 2700 C CA . ASP A 1 341 ? -7.548 -0.825 3.521 1.00 92.94 341 ASP A CA 1
ATOM 2701 C C . ASP A 1 341 ? -6.221 -0.075 3.763 1.00 92.94 341 ASP A C 1
ATOM 2703 O O . ASP A 1 341 ? -5.488 -0.392 4.702 1.00 92.94 341 ASP A O 1
ATOM 2707 N N . ALA A 1 342 ? -5.917 0.951 2.954 1.00 94.00 342 ALA A N 1
ATOM 2708 C CA . ALA A 1 342 ? -4.721 1.785 3.098 1.00 94.00 342 ALA A CA 1
ATOM 2709 C C . ALA A 1 342 ? -4.618 2.436 4.486 1.00 94.00 342 ALA A C 1
ATOM 2711 O O . ALA A 1 342 ? -3.522 2.564 5.025 1.00 94.00 342 ALA A O 1
ATOM 2712 N N . LEU A 1 343 ? -5.741 2.807 5.104 1.00 94.19 343 LEU A N 1
ATOM 2713 C CA . LEU A 1 343 ? -5.738 3.359 6.458 1.00 94.19 343 LEU A CA 1
ATOM 2714 C C . LEU A 1 343 ? -5.099 2.390 7.467 1.00 94.19 343 LEU A C 1
ATOM 2716 O O . LEU A 1 343 ? -4.191 2.767 8.214 1.00 94.19 343 LEU A O 1
ATOM 2720 N N . SER A 1 344 ? -5.544 1.129 7.457 1.00 93.75 344 SER A N 1
ATOM 2721 C CA . SER A 1 344 ? -4.990 0.072 8.309 1.00 93.75 344 SER A CA 1
ATOM 2722 C C . SER A 1 344 ? -3.528 -0.202 7.992 1.00 93.75 344 SER A C 1
ATOM 2724 O O . SER A 1 344 ? -2.738 -0.411 8.910 1.00 93.75 344 SER A O 1
ATOM 2726 N N . TRP A 1 345 ? -3.138 -0.139 6.717 1.00 95.88 345 TRP A N 1
ATOM 2727 C CA . TRP A 1 345 ? -1.738 -0.264 6.313 1.00 95.88 345 TRP A CA 1
ATOM 2728 C C . TRP A 1 345 ? -0.850 0.811 6.940 1.00 95.88 345 TRP A C 1
ATOM 2730 O O . TRP A 1 345 ? 0.202 0.480 7.488 1.00 95.88 345 TRP A O 1
ATOM 2740 N N . GLY A 1 346 ? -1.270 2.076 6.909 1.00 95.81 346 GLY A N 1
ATOM 2741 C CA . GLY A 1 346 ? -0.494 3.178 7.477 1.00 95.81 346 GLY A CA 1
ATOM 2742 C C . GLY A 1 346 ? -0.359 3.064 8.992 1.00 95.81 346 GLY A C 1
ATOM 2743 O O . GLY A 1 346 ? 0.753 3.077 9.524 1.00 95.81 346 GLY A O 1
ATOM 2744 N N . ALA A 1 347 ? -1.478 2.864 9.688 1.00 95.19 347 ALA A N 1
ATOM 2745 C CA . ALA A 1 347 ? -1.484 2.755 11.143 1.00 95.19 347 ALA A CA 1
ATOM 2746 C C . ALA A 1 347 ? -0.726 1.520 11.655 1.00 95.19 347 ALA A C 1
ATOM 2748 O O . ALA A 1 347 ? 0.117 1.638 12.546 1.00 95.19 347 ALA A O 1
ATOM 2749 N N . CYS A 1 348 ? -0.958 0.343 11.065 1.00 94.94 348 CYS A N 1
ATOM 2750 C CA . CYS A 1 348 ? -0.255 -0.877 11.463 1.00 94.94 348 CYS A CA 1
ATOM 2751 C C . CYS A 1 348 ? 1.245 -0.791 11.184 1.00 94.94 348 CYS A C 1
ATOM 2753 O O . CYS A 1 348 ? 2.029 -1.332 11.963 1.00 94.94 348 CYS A O 1
ATOM 2755 N N . SER A 1 349 ? 1.655 -0.083 10.126 1.00 94.88 349 SER A N 1
ATOM 2756 C CA . SER A 1 349 ? 3.073 0.158 9.846 1.00 94.88 349 SER A CA 1
ATOM 2757 C C . SER A 1 349 ? 3.735 0.997 10.929 1.00 94.88 349 SER A C 1
ATOM 2759 O O . SER A 1 349 ? 4.809 0.637 11.406 1.00 94.88 349 SER A O 1
ATOM 2761 N N . ILE A 1 350 ? 3.071 2.056 11.395 1.00 93.88 350 ILE A N 1
ATOM 2762 C CA . ILE A 1 350 ? 3.574 2.885 12.496 1.00 93.88 350 ILE A CA 1
ATOM 2763 C C . ILE A 1 350 ? 3.625 2.079 13.803 1.00 93.88 350 ILE A C 1
ATOM 2765 O O . ILE A 1 350 ? 4.673 2.031 14.445 1.00 93.88 350 ILE A O 1
ATOM 2769 N N . ILE A 1 351 ? 2.542 1.380 14.172 1.00 92.00 351 ILE A N 1
ATOM 2770 C CA . ILE A 1 351 ? 2.482 0.543 15.391 1.00 92.00 351 ILE A CA 1
ATOM 2771 C C . ILE A 1 351 ? 3.585 -0.511 15.384 1.00 92.00 351 ILE A C 1
ATOM 2773 O O . ILE A 1 351 ? 4.268 -0.709 16.395 1.00 92.00 351 ILE A O 1
ATOM 2777 N N . TYR A 1 352 ? 3.759 -1.193 14.248 1.00 91.56 352 TYR A N 1
ATOM 2778 C CA . TYR A 1 352 ? 4.801 -2.191 14.093 1.00 91.56 352 TYR A CA 1
ATOM 2779 C C . TYR A 1 352 ? 6.167 -1.544 14.306 1.00 91.56 352 TYR A C 1
ATOM 2781 O O . TYR A 1 352 ? 6.863 -1.960 15.222 1.00 91.56 352 TYR A O 1
ATOM 2789 N N . LEU A 1 353 ? 6.519 -0.488 13.565 1.00 90.44 353 LEU A N 1
ATOM 2790 C CA . LEU A 1 353 ? 7.848 0.143 13.595 1.00 90.44 353 LEU A CA 1
ATOM 2791 C C . LEU A 1 353 ? 8.211 0.829 14.922 1.00 90.44 353 LEU A C 1
ATOM 2793 O O . LEU A 1 353 ? 9.389 0.859 15.304 1.00 90.44 353 LEU A O 1
ATOM 2797 N N . LEU A 1 354 ? 7.215 1.302 15.674 1.00 87.94 354 LEU A N 1
ATOM 2798 C CA . LEU A 1 354 ? 7.393 1.776 17.050 1.00 87.94 354 LEU A CA 1
ATOM 2799 C C . LEU A 1 354 ? 7.657 0.634 18.049 1.00 87.94 354 LEU A C 1
ATOM 2801 O O . LEU A 1 354 ? 8.075 0.891 19.176 1.00 87.94 354 LEU A O 1
ATOM 2805 N N . GLY A 1 355 ? 7.465 -0.626 17.649 1.00 84.94 355 GLY A N 1
ATOM 2806 C CA . GLY A 1 355 ? 7.604 -1.800 18.513 1.00 84.94 355 GLY A CA 1
ATOM 2807 C C . GLY A 1 355 ? 6.397 -2.021 19.428 1.00 84.94 355 GLY A C 1
ATOM 2808 O O . GLY A 1 355 ? 6.502 -2.731 20.425 1.00 84.94 355 GLY A O 1
ATOM 2809 N N . GLN A 1 356 ? 5.246 -1.427 19.102 1.00 83.81 356 GLN A N 1
ATOM 2810 C CA . GLN A 1 356 ? 4.034 -1.450 19.928 1.00 83.81 356 GLN A CA 1
ATOM 2811 C C . GLN A 1 356 ? 3.079 -2.602 19.585 1.00 83.81 356 GLN A C 1
ATOM 2813 O O . GLN A 1 356 ? 2.007 -2.691 20.175 1.00 83.81 356 GLN A O 1
ATOM 2818 N N . ARG A 1 357 ? 3.452 -3.521 18.683 1.00 87.81 357 ARG A N 1
ATOM 2819 C CA . ARG A 1 357 ? 2.584 -4.629 18.235 1.00 87.81 357 ARG A CA 1
ATOM 2820 C C . ARG A 1 357 ? 1.962 -5.427 19.388 1.00 87.81 357 ARG A C 1
ATOM 2822 O O . ARG A 1 357 ? 0.746 -5.549 19.457 1.00 87.81 357 ARG A O 1
ATOM 2829 N N . ARG A 1 358 ? 2.784 -5.939 20.314 1.00 82.25 358 ARG A N 1
ATOM 2830 C CA . ARG A 1 358 ? 2.291 -6.750 21.447 1.00 82.25 358 ARG A CA 1
ATOM 2831 C C . ARG A 1 358 ? 1.362 -5.956 22.363 1.00 82.25 358 ARG A C 1
ATOM 2833 O O . ARG A 1 358 ? 0.401 -6.505 22.880 1.00 82.25 358 ARG A O 1
ATOM 2840 N N . ARG A 1 359 ? 1.652 -4.665 22.552 1.00 80.69 359 ARG A N 1
ATOM 2841 C CA . ARG A 1 359 ? 0.821 -3.764 23.356 1.00 80.69 359 ARG A CA 1
ATOM 2842 C C . ARG A 1 359 ? -0.528 -3.549 22.684 1.00 80.69 359 ARG A C 1
ATOM 2844 O O . ARG A 1 359 ? -1.546 -3.740 23.333 1.00 80.69 359 ARG A O 1
ATOM 2851 N N . PHE A 1 360 ? -0.534 -3.257 21.385 1.00 86.38 360 PHE A N 1
ATOM 2852 C CA . PHE A 1 360 ? -1.754 -3.110 20.595 1.00 86.38 360 PHE A CA 1
ATOM 2853 C C . PHE A 1 360 ? -2.662 -4.348 20.695 1.00 86.38 360 PHE A C 1
ATOM 2855 O O . PHE A 1 360 ? -3.842 -4.214 20.985 1.00 86.38 360 PHE A O 1
ATOM 2862 N N . GLU A 1 361 ? -2.109 -5.559 20.582 1.00 84.38 361 GLU A N 1
ATOM 2863 C CA . GLU A 1 361 ? -2.867 -6.819 20.728 1.00 84.38 361 GLU A CA 1
ATOM 2864 C C . GLU A 1 361 ? -3.474 -7.036 22.138 1.00 84.38 361 GLU A C 1
ATOM 2866 O O . GLU A 1 361 ? -4.378 -7.868 22.308 1.00 84.38 361 GLU A O 1
ATOM 2871 N N . MET A 1 362 ? -2.974 -6.321 23.153 1.00 79.44 362 MET A N 1
ATOM 2872 C CA . MET A 1 362 ? -3.493 -6.340 24.525 1.00 79.44 362 MET A CA 1
ATOM 2873 C C . MET A 1 362 ? -4.537 -5.246 24.777 1.00 79.44 362 MET A C 1
ATOM 2875 O O . MET A 1 362 ? -5.502 -5.512 25.490 1.00 79.44 362 MET A O 1
ATOM 2879 N N . VAL A 1 363 ? -4.347 -4.046 24.215 1.00 80.81 363 VAL A N 1
ATOM 2880 C CA . VAL A 1 363 ? -5.187 -2.861 24.491 1.00 80.81 363 VAL A CA 1
ATOM 2881 C C . VAL A 1 363 ? -6.261 -2.591 23.432 1.00 80.81 363 VAL A C 1
ATOM 2883 O O . VAL A 1 363 ? -7.094 -1.713 23.635 1.00 80.81 363 VAL A O 1
ATOM 2886 N N . ASP A 1 364 ? -6.264 -3.309 22.305 1.00 87.62 364 ASP A N 1
ATOM 2887 C CA . ASP A 1 364 ? -7.262 -3.102 21.251 1.00 87.62 364 ASP A CA 1
ATOM 2888 C C . ASP A 1 364 ? -8.682 -3.476 21.713 1.00 87.62 364 ASP A C 1
ATOM 2890 O O . ASP A 1 364 ? -8.954 -4.632 22.061 1.00 87.62 364 ASP A O 1
ATOM 2894 N N . PHE A 1 365 ? -9.612 -2.514 21.663 1.00 88.12 365 PHE A N 1
ATOM 2895 C CA . PHE A 1 365 ? -11.002 -2.710 22.104 1.00 88.12 365 PHE A CA 1
ATOM 2896 C C . PHE A 1 365 ? -11.724 -3.707 21.205 1.00 88.12 365 PHE A C 1
ATOM 2898 O O . PHE A 1 365 ? -12.532 -4.506 21.682 1.00 88.12 365 PHE A O 1
ATOM 2905 N N . SER A 1 366 ? -11.401 -3.697 19.908 1.00 88.00 366 SER A N 1
ATOM 2906 C CA . SER A 1 366 ? -12.026 -4.582 18.923 1.00 88.00 366 SER A CA 1
ATOM 2907 C C . SER A 1 366 ? -11.635 -6.038 19.193 1.00 88.00 366 SER A C 1
ATOM 2909 O O . SER A 1 366 ? -12.506 -6.901 19.322 1.00 88.00 366 SER A O 1
ATOM 2911 N N . CYS A 1 367 ? -10.335 -6.309 19.361 1.00 86.69 367 CYS A N 1
ATOM 2912 C CA . CYS A 1 367 ? -9.827 -7.621 19.768 1.00 86.69 367 CYS A CA 1
ATOM 2913 C C . CYS A 1 367 ? -10.372 -8.066 21.122 1.00 86.69 367 CYS A C 1
ATOM 2915 O O . CYS A 1 367 ? -10.738 -9.232 21.281 1.00 86.69 367 CYS A O 1
ATOM 2917 N N . TYR A 1 368 ? -10.445 -7.160 22.095 1.00 87.19 368 TYR A N 1
ATOM 2918 C CA . TYR A 1 368 ? -10.982 -7.487 23.407 1.00 87.19 368 TYR A CA 1
ATOM 2919 C C . TYR A 1 368 ? -12.448 -7.915 23.337 1.00 87.19 368 TYR A C 1
ATOM 2921 O O . TYR A 1 368 ? -12.811 -8.961 23.876 1.00 87.19 368 TYR A O 1
ATOM 2929 N N . LEU A 1 369 ? -13.283 -7.159 22.621 1.00 87.31 369 LEU A N 1
ATOM 2930 C CA . LEU A 1 369 ? -14.698 -7.484 22.487 1.00 87.31 369 LEU A CA 1
ATOM 2931 C C . LEU A 1 369 ? -14.914 -8.813 21.750 1.00 87.31 369 LEU A C 1
ATOM 2933 O O . LEU A 1 369 ? -15.792 -9.581 22.142 1.00 87.31 369 LEU A O 1
ATOM 2937 N N . MET A 1 370 ? -14.090 -9.132 20.745 1.00 86.12 370 MET A N 1
ATOM 2938 C CA . MET A 1 370 ? -14.110 -10.458 20.111 1.00 86.12 370 MET A CA 1
ATOM 2939 C C . MET A 1 370 ? -13.842 -11.575 21.131 1.00 86.12 370 MET A C 1
ATOM 2941 O O . MET A 1 370 ? -14.606 -12.538 21.182 1.00 86.12 370 MET A O 1
ATOM 2945 N N . ARG A 1 371 ? -12.838 -11.417 22.007 1.00 86.25 371 ARG A N 1
ATOM 2946 C CA . ARG A 1 371 ? -12.527 -12.399 23.065 1.00 86.25 371 ARG A CA 1
ATOM 2947 C C . ARG A 1 371 ? -13.663 -12.542 24.082 1.00 86.25 371 ARG A C 1
ATOM 2949 O O . ARG A 1 371 ? -14.023 -13.664 24.423 1.00 86.25 371 ARG A O 1
ATOM 2956 N N . VAL A 1 372 ? -14.265 -11.435 24.532 1.00 86.69 372 VAL A N 1
ATOM 2957 C CA . VAL A 1 372 ? -15.432 -11.454 25.442 1.00 86.69 372 VAL A CA 1
ATOM 2958 C C . VAL A 1 372 ? -16.576 -12.256 24.818 1.00 86.69 372 VAL A C 1
ATOM 2960 O O . VAL A 1 372 ? -17.159 -13.135 25.455 1.00 86.69 372 VAL A O 1
ATOM 2963 N N . VAL A 1 373 ? -16.865 -12.004 23.540 1.00 85.38 373 VAL A N 1
ATOM 2964 C CA . VAL A 1 373 ? -17.917 -12.699 22.792 1.00 85.38 373 VAL A CA 1
ATOM 2965 C C . VAL A 1 373 ? -17.624 -14.193 22.647 1.00 85.38 373 VAL A C 1
ATOM 2967 O O . VAL A 1 373 ? -18.540 -15.004 22.782 1.00 85.38 373 VAL A O 1
ATOM 2970 N N . GLU A 1 374 ? -16.375 -14.574 22.386 1.00 84.62 374 GLU A N 1
ATOM 2971 C CA . GLU A 1 374 ? -15.953 -15.978 22.334 1.00 84.62 374 GLU A CA 1
ATOM 2972 C C . GLU A 1 374 ? -16.136 -16.665 23.694 1.00 84.62 374 GLU A C 1
ATOM 2974 O O . GLU A 1 374 ? -16.720 -17.752 23.769 1.00 84.62 374 GLU A O 1
ATOM 2979 N N . THR A 1 375 ? -15.733 -16.016 24.788 1.00 84.06 375 THR A N 1
ATOM 2980 C CA . THR A 1 375 ? -15.924 -16.574 26.134 1.00 84.06 375 THR A CA 1
ATOM 2981 C C . THR A 1 375 ? -17.395 -16.720 26.507 1.00 84.06 375 THR A C 1
ATOM 2983 O O . THR A 1 375 ? -17.791 -17.775 27.002 1.00 84.06 375 THR A O 1
ATOM 2986 N N . ASP A 1 376 ? -18.228 -15.728 26.189 1.00 82.69 376 ASP A N 1
ATOM 2987 C CA . ASP A 1 376 ? -19.674 -15.773 26.416 1.00 82.69 376 ASP A CA 1
ATOM 2988 C C . ASP A 1 376 ? -20.327 -16.932 25.638 1.00 82.69 376 ASP A C 1
ATOM 2990 O O . ASP A 1 376 ? -21.151 -17.678 26.179 1.00 82.69 376 ASP A O 1
ATOM 2994 N N . THR A 1 377 ? -19.888 -17.187 24.395 1.00 80.56 377 THR A N 1
ATOM 2995 C CA . THR A 1 377 ? -20.357 -18.363 23.636 1.00 80.56 377 THR A CA 1
ATOM 2996 C C . THR A 1 377 ? -19.939 -19.678 24.250 1.00 80.56 377 THR A C 1
ATOM 2998 O O . THR A 1 377 ? -20.758 -20.597 24.320 1.00 80.56 377 THR A O 1
ATOM 3001 N N . ALA A 1 378 ? -18.690 -19.782 24.700 1.00 79.75 378 ALA A N 1
ATOM 3002 C CA . ALA A 1 378 ? -18.179 -20.998 25.308 1.00 79.75 378 ALA A CA 1
ATOM 3003 C C . ALA A 1 378 ? -18.958 -21.316 26.592 1.00 79.75 378 ALA A C 1
ATOM 3005 O O . ALA A 1 378 ? -19.477 -22.424 26.732 1.00 79.75 378 ALA A O 1
ATOM 3006 N N . VAL A 1 379 ? -19.147 -20.328 27.472 1.00 80.00 379 VAL A N 1
ATOM 3007 C CA . VAL A 1 379 ? -19.926 -20.470 28.713 1.00 80.00 379 VAL A CA 1
ATOM 3008 C C . VAL A 1 379 ? -21.374 -20.866 28.418 1.00 80.00 379 VAL A C 1
ATOM 3010 O O . VAL A 1 379 ? -21.883 -21.819 29.012 1.00 80.00 379 VAL A O 1
ATOM 3013 N N . THR A 1 380 ? -22.019 -20.207 27.453 1.00 77.25 380 THR A N 1
ATOM 3014 C CA . THR A 1 380 ? -23.400 -20.521 27.051 1.00 77.25 380 THR A CA 1
ATOM 3015 C C . THR A 1 380 ? -23.516 -21.945 26.497 1.00 77.25 380 THR A C 1
ATOM 3017 O O . THR A 1 380 ? -24.450 -22.675 26.837 1.00 77.25 380 THR A O 1
ATOM 3020 N N . SER A 1 381 ? -22.550 -22.384 25.684 1.00 75.75 381 SER A N 1
ATOM 3021 C CA . SER A 1 381 ? -22.527 -23.739 25.120 1.00 75.75 381 SER A CA 1
ATOM 3022 C C . SER A 1 381 ? -22.335 -24.820 26.191 1.00 75.75 381 SER A C 1
ATOM 3024 O O . SER A 1 381 ? -23.017 -25.847 26.167 1.00 75.75 381 SER A O 1
ATOM 3026 N N . LEU A 1 382 ? -21.476 -24.566 27.185 1.00 76.75 382 LEU A N 1
ATOM 3027 C CA . LEU A 1 382 ? -21.251 -25.458 28.322 1.00 76.75 382 LEU A CA 1
ATOM 3028 C C . LEU A 1 382 ? -22.484 -25.541 29.228 1.00 76.75 382 LEU A C 1
ATOM 3030 O O . LEU A 1 382 ? -22.847 -26.630 29.676 1.00 76.75 382 LEU A O 1
ATOM 3034 N N . ALA A 1 383 ? -23.166 -24.418 29.463 1.00 76.75 383 ALA A N 1
ATOM 3035 C CA . ALA A 1 383 ? -24.427 -24.395 30.200 1.00 76.75 383 ALA A CA 1
ATOM 3036 C C . ALA A 1 383 ? -25.516 -25.210 29.479 1.00 76.75 383 ALA A C 1
ATOM 3038 O O . ALA A 1 383 ? -26.192 -26.027 30.106 1.00 76.75 383 ALA A O 1
ATOM 3039 N N . ALA A 1 384 ? -25.627 -25.065 28.154 1.00 74.19 384 ALA A N 1
ATOM 3040 C CA . ALA A 1 384 ? -26.553 -25.843 27.332 1.00 74.19 384 ALA A CA 1
ATOM 3041 C C . ALA A 1 384 ? -26.259 -27.355 27.377 1.00 74.19 384 ALA A C 1
ATOM 3043 O O . ALA A 1 384 ? -27.178 -28.165 27.511 1.00 74.19 384 ALA A O 1
ATOM 3044 N N . LEU A 1 385 ? -24.983 -27.748 27.306 1.00 73.69 385 LEU A N 1
ATOM 3045 C CA . LEU A 1 385 ? -24.557 -29.144 27.459 1.00 73.69 385 LEU A CA 1
ATOM 3046 C C . LEU A 1 385 ? -24.896 -29.692 28.851 1.00 73.69 385 LEU A C 1
ATOM 3048 O O . LEU A 1 385 ? -25.409 -30.805 28.963 1.00 73.69 385 LEU A O 1
ATOM 3052 N N . ARG A 1 386 ? -24.676 -28.906 29.911 1.00 74.31 386 ARG A N 1
ATOM 3053 C CA . ARG A 1 386 ? -24.982 -29.305 31.293 1.00 74.31 386 ARG A CA 1
ATOM 3054 C C . ARG A 1 386 ? -26.473 -29.556 31.511 1.00 74.31 386 ARG A C 1
ATOM 3056 O O . ARG A 1 386 ? -26.825 -30.500 32.215 1.00 74.31 386 ARG A O 1
ATOM 3063 N N . GLU A 1 387 ? -27.343 -28.747 30.915 1.00 73.31 387 GLU A N 1
ATOM 3064 C CA . GLU A 1 387 ? -28.793 -28.950 31.016 1.00 73.31 387 GLU A CA 1
ATOM 3065 C C . GLU A 1 387 ? -29.273 -30.157 30.192 1.00 73.31 387 GLU A C 1
ATOM 3067 O O . GLU A 1 387 ? -30.126 -30.906 30.671 1.00 73.31 387 GLU A O 1
ATOM 3072 N N . ARG A 1 388 ? -28.650 -30.445 29.035 1.00 69.12 388 ARG A N 1
ATOM 3073 C CA . ARG A 1 388 ? -28.894 -31.694 28.283 1.00 69.12 388 ARG A CA 1
ATOM 3074 C C . ARG A 1 388 ? -28.519 -32.944 29.083 1.00 69.12 388 ARG A C 1
ATOM 3076 O O . ARG A 1 388 ? -29.273 -33.912 29.083 1.00 69.12 388 ARG A O 1
ATOM 3083 N N . VAL A 1 389 ? -27.390 -32.921 29.795 1.00 73.81 389 VAL A N 1
ATOM 3084 C CA . VAL A 1 389 ? -26.929 -34.049 30.632 1.00 73.81 389 VAL A CA 1
ATOM 3085 C C . VAL A 1 389 ? -27.863 -34.305 31.824 1.00 73.81 389 VAL A C 1
ATOM 3087 O O . VAL A 1 389 ? -28.008 -35.444 32.253 1.00 73.81 389 VAL A O 1
ATOM 3090 N N . LYS A 1 390 ? -28.555 -33.279 32.335 1.00 76.38 390 LYS A N 1
ATOM 3091 C CA . LYS A 1 390 ? -29.530 -33.416 33.435 1.00 76.38 390 LYS A CA 1
ATOM 3092 C C . LYS A 1 390 ? -30.915 -33.917 32.996 1.00 76.38 390 LYS A C 1
ATOM 3094 O O . LYS A 1 390 ? -31.837 -33.910 33.808 1.00 76.38 390 LYS A O 1
ATOM 3099 N N . GLY A 1 391 ? -31.099 -34.318 31.736 1.00 57.91 391 GLY A N 1
ATOM 3100 C CA . GLY A 1 391 ? -32.363 -34.882 31.247 1.00 57.91 391 GLY A CA 1
ATOM 3101 C C . GLY A 1 391 ? -33.532 -33.889 31.178 1.00 57.91 391 GLY A C 1
ATOM 3102 O O . GLY A 1 391 ? -34.672 -34.301 30.970 1.00 57.91 391 GLY A O 1
ATOM 3103 N N . ARG A 1 392 ? -33.284 -32.579 31.326 1.00 57.22 392 ARG A N 1
ATOM 3104 C CA . ARG A 1 392 ? -34.305 -31.548 31.103 1.00 57.22 392 ARG A CA 1
ATOM 3105 C C . ARG A 1 392 ? -34.402 -31.253 29.609 1.00 57.22 392 ARG A C 1
ATOM 3107 O O . ARG A 1 392 ? -33.541 -30.594 29.037 1.00 57.22 392 ARG A O 1
ATOM 3114 N N . SER A 1 393 ? -35.478 -31.726 28.983 1.00 53.75 393 SER A N 1
ATOM 3115 C CA . SER A 1 393 ? -35.905 -31.252 27.665 1.00 53.75 393 SER A CA 1
ATOM 3116 C C . SER A 1 393 ? -36.400 -29.812 27.796 1.00 53.75 393 SER A C 1
ATOM 3118 O O . SER A 1 393 ? -37.563 -29.582 28.121 1.00 53.75 393 SER A O 1
ATOM 3120 N N . THR A 1 394 ? -35.528 -28.834 27.562 1.00 45.12 394 THR A N 1
ATOM 3121 C CA . THR A 1 394 ? -35.944 -27.446 27.354 1.00 45.12 394 THR A CA 1
ATOM 3122 C C . THR A 1 394 ? -35.890 -27.106 25.873 1.00 45.12 394 THR A C 1
ATOM 3124 O O . THR A 1 394 ? -34.842 -26.889 25.263 1.00 45.12 394 THR A O 1
ATOM 3127 N N . THR A 1 395 ? -37.088 -27.056 25.304 1.00 44.75 395 THR A N 1
ATOM 3128 C CA . THR A 1 395 ? -37.456 -26.227 24.165 1.00 44.75 395 THR A CA 1
ATOM 3129 C C . THR A 1 395 ? -36.829 -24.838 24.338 1.00 44.75 395 THR A C 1
ATOM 3131 O O . THR A 1 395 ? -36.964 -24.219 25.392 1.00 44.75 395 THR A O 1
ATOM 3134 N N . THR A 1 396 ? -36.110 -24.388 23.307 1.00 44.00 396 THR A N 1
ATOM 3135 C CA . THR A 1 396 ? -35.548 -23.036 23.150 1.00 44.00 396 THR A CA 1
ATOM 3136 C C . THR A 1 396 ? -34.680 -22.535 24.311 1.00 44.00 396 THR A C 1
ATOM 3138 O O . THR A 1 396 ? -35.074 -21.651 25.067 1.00 44.00 396 THR A O 1
ATOM 3141 N N . LEU A 1 397 ? -33.422 -22.989 24.370 1.00 42.66 397 LEU A N 1
ATOM 3142 C CA . LEU A 1 397 ? -32.357 -22.045 24.726 1.00 42.66 397 LEU A CA 1
ATOM 3143 C C . LEU A 1 397 ? -32.476 -20.879 23.737 1.00 42.66 397 LEU A C 1
ATOM 3145 O O . LEU A 1 397 ? -32.483 -21.144 22.529 1.00 42.66 397 LEU A O 1
ATOM 3149 N N . PRO A 1 398 ? -32.596 -19.620 24.186 1.00 42.66 398 PRO A N 1
ATOM 3150 C CA . PRO A 1 398 ? -32.475 -18.522 23.261 1.00 42.66 398 PRO A CA 1
ATOM 3151 C C . PRO A 1 398 ? -31.063 -18.645 22.700 1.00 42.66 398 PRO A C 1
ATOM 3153 O O . PRO A 1 398 ? -30.080 -18.425 23.406 1.00 42.66 398 PRO A O 1
ATOM 3156 N N . ALA A 1 399 ? -30.952 -19.014 21.425 1.00 43.41 399 ALA A N 1
ATOM 3157 C CA . ALA A 1 399 ? -29.876 -18.498 20.607 1.00 43.41 399 ALA A CA 1
ATOM 3158 C C . ALA A 1 399 ? -30.059 -16.984 20.697 1.00 43.41 399 ALA A C 1
ATOM 3160 O O . ALA A 1 399 ? -30.856 -16.426 19.945 1.00 43.41 399 ALA A O 1
ATOM 3161 N N . LEU A 1 400 ? -29.485 -16.373 21.744 1.00 44.12 400 LEU A N 1
ATOM 3162 C CA . LEU A 1 400 ? -29.730 -14.988 22.102 1.00 44.12 400 LEU A CA 1
ATOM 3163 C C . LEU A 1 400 ? -29.452 -14.217 20.828 1.00 44.12 400 LEU A C 1
ATOM 3165 O O . LEU A 1 400 ? -28.330 -14.251 20.310 1.00 44.12 400 LEU A O 1
ATOM 3169 N N . GLY A 1 401 ? -30.510 -13.639 20.267 1.00 47.09 401 GLY A N 1
ATOM 3170 C CA . GLY A 1 401 ? -30.428 -12.813 19.086 1.00 47.09 401 GLY A CA 1
ATOM 3171 C C . GLY A 1 401 ? -29.514 -11.663 19.443 1.00 47.09 401 GLY A C 1
ATOM 3172 O O . GLY A 1 401 ? -29.969 -10.667 19.993 1.00 47.09 401 GLY A O 1
ATOM 3173 N N . ARG A 1 402 ? -28.207 -11.830 19.206 1.00 61.09 402 ARG A N 1
ATOM 3174 C CA . ARG A 1 402 ? -27.242 -10.749 19.365 1.00 61.09 402 ARG A CA 1
ATOM 3175 C C . ARG A 1 402 ? -27.804 -9.577 18.585 1.00 61.09 402 ARG A C 1
ATOM 3177 O O . ARG A 1 402 ? -28.215 -9.786 17.435 1.00 61.09 402 ARG A O 1
ATOM 3184 N N . SER A 1 403 ? -27.843 -8.407 19.226 1.00 73.00 403 SER A N 1
ATOM 3185 C CA . SER A 1 403 ? -28.288 -7.170 18.587 1.00 73.00 403 SER A CA 1
ATOM 3186 C C . SER A 1 403 ? -27.670 -7.084 17.190 1.00 73.00 403 SER A C 1
ATOM 3188 O O . SER A 1 403 ? -26.504 -7.456 16.998 1.00 73.00 403 SER A O 1
ATOM 3190 N N . LYS A 1 404 ? -28.462 -6.648 16.205 1.00 80.50 404 LYS A N 1
ATOM 3191 C CA . LYS A 1 404 ? -28.010 -6.470 14.816 1.00 80.50 404 LYS A CA 1
ATOM 3192 C C . LYS A 1 404 ? -26.706 -5.661 14.769 1.00 80.50 404 LYS A C 1
ATOM 3194 O O . LYS A 1 404 ? -25.807 -5.991 14.002 1.00 80.50 404 LYS A O 1
ATOM 3199 N N . GLU A 1 405 ? -26.595 -4.695 15.671 1.00 83.75 405 GLU A N 1
ATOM 3200 C CA . 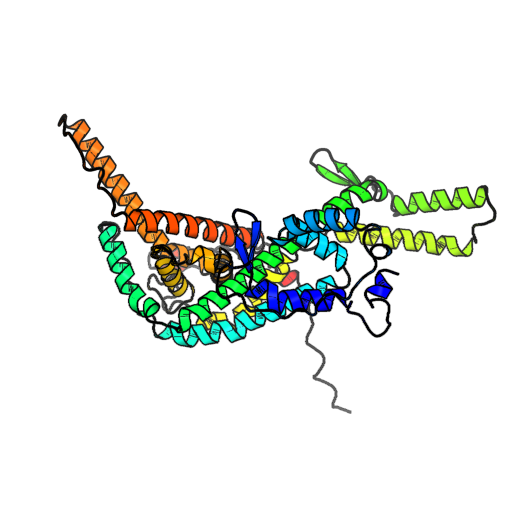GLU A 1 405 ? -25.456 -3.802 15.877 1.00 83.75 405 GLU A CA 1
ATOM 3201 C C . GLU A 1 405 ? -24.193 -4.569 16.284 1.00 83.75 405 GLU A C 1
ATOM 3203 O O . GLU A 1 405 ? -23.163 -4.464 15.626 1.00 83.75 405 GLU A O 1
ATOM 3208 N N . LEU A 1 406 ? -24.284 -5.435 17.301 1.00 85.44 406 LEU A N 1
ATOM 3209 C CA . LEU A 1 406 ? -23.151 -6.243 17.760 1.00 85.44 406 LEU A CA 1
ATOM 3210 C C . LEU A 1 406 ? -22.677 -7.218 16.673 1.00 85.44 406 LEU A C 1
ATOM 3212 O O . LEU A 1 406 ? -21.480 -7.446 16.525 1.00 85.44 406 LEU A O 1
ATOM 3216 N N . LYS A 1 407 ? -23.597 -7.801 15.892 1.00 85.31 407 LYS A N 1
ATOM 3217 C CA . LYS A 1 407 ? -23.224 -8.692 14.778 1.00 85.31 407 LYS A CA 1
ATOM 3218 C C . LYS A 1 407 ? -22.477 -7.942 13.674 1.00 85.31 407 LYS A C 1
ATOM 3220 O O . LYS A 1 407 ? -21.483 -8.463 13.172 1.00 85.31 407 LYS A O 1
ATOM 3225 N N . LEU A 1 408 ? -22.950 -6.749 13.312 1.00 86.38 408 LEU A N 1
ATOM 3226 C CA . LEU A 1 408 ? -22.305 -5.899 12.313 1.00 86.38 408 LEU A CA 1
ATOM 3227 C C . LEU A 1 408 ? -20.918 -5.451 12.787 1.00 86.38 408 LEU A C 1
ATOM 3229 O O . LEU A 1 408 ? -19.941 -5.633 12.062 1.00 86.38 408 LEU A O 1
ATOM 3233 N N . PHE A 1 409 ? -20.823 -4.977 14.033 1.00 90.12 409 PHE A N 1
ATOM 3234 C CA . PHE A 1 409 ? -19.556 -4.598 14.650 1.00 90.12 409 PHE A CA 1
ATOM 3235 C C . PHE A 1 409 ? -18.542 -5.743 14.598 1.00 90.12 409 PHE A C 1
ATOM 3237 O O . PHE A 1 409 ? -17.410 -5.551 14.164 1.00 90.12 409 PHE A O 1
ATOM 3244 N N . LEU A 1 410 ? -18.942 -6.958 14.992 1.00 88.31 410 LEU A N 1
ATOM 3245 C CA . LEU A 1 410 ? -18.044 -8.115 14.992 1.00 88.31 410 LEU A CA 1
ATOM 3246 C C . LEU A 1 410 ? -17.568 -8.485 13.583 1.00 88.31 410 LEU A C 1
ATOM 3248 O O . LEU A 1 410 ? -16.406 -8.847 13.416 1.00 88.31 410 LEU A O 1
ATOM 3252 N N . ALA A 1 411 ? -18.425 -8.377 12.565 1.00 87.31 411 ALA A N 1
ATOM 3253 C CA . ALA A 1 411 ? -18.018 -8.617 11.181 1.00 87.31 411 ALA A CA 1
ATOM 3254 C C . ALA A 1 411 ? -16.944 -7.610 10.726 1.00 87.31 411 ALA A C 1
ATOM 3256 O O . ALA A 1 411 ? -15.927 -8.008 10.148 1.00 87.31 411 ALA A O 1
ATOM 3257 N N . ASN A 1 412 ? -17.132 -6.328 11.053 1.00 89.19 412 ASN A N 1
ATOM 3258 C CA . ASN A 1 412 ? -16.163 -5.269 10.770 1.00 89.19 412 ASN A CA 1
ATOM 3259 C C . ASN A 1 412 ? -14.857 -5.465 11.556 1.00 89.19 412 ASN A C 1
ATOM 3261 O O . ASN A 1 412 ? -13.775 -5.375 10.976 1.00 89.19 412 ASN A O 1
ATOM 3265 N N . ALA A 1 413 ? -14.945 -5.818 12.840 1.00 89.44 413 ALA A N 1
ATOM 3266 C CA . ALA A 1 413 ? -13.792 -6.076 13.700 1.00 89.44 413 ALA A CA 1
ATOM 3267 C C . ALA A 1 413 ? -12.951 -7.259 13.196 1.00 89.44 413 ALA A C 1
ATOM 3269 O O . ALA A 1 413 ? -11.725 -7.167 13.146 1.00 89.44 413 ALA A O 1
ATOM 3270 N N . VAL A 1 414 ? -13.589 -8.345 12.741 1.00 89.25 414 VAL A N 1
ATOM 3271 C CA . VAL A 1 414 ? -12.888 -9.488 12.130 1.00 89.25 414 VAL A CA 1
ATOM 3272 C C . VAL A 1 414 ? -12.186 -9.073 10.837 1.00 89.25 414 VAL A C 1
ATOM 3274 O O . VAL A 1 414 ? -11.046 -9.483 10.601 1.00 89.25 414 VAL A O 1
ATOM 3277 N N . LYS A 1 415 ? -12.831 -8.255 9.994 1.00 88.88 415 LYS A N 1
ATOM 3278 C CA . LYS A 1 415 ? -12.207 -7.718 8.775 1.00 88.88 415 LYS A CA 1
ATOM 3279 C C . LYS A 1 415 ? -10.975 -6.873 9.122 1.00 88.88 415 LYS A C 1
ATOM 3281 O O . LYS A 1 415 ? -9.900 -7.149 8.590 1.00 88.88 415 LYS A O 1
ATOM 3286 N N . ALA A 1 416 ? -11.114 -5.915 10.039 1.00 89.75 416 ALA A N 1
ATOM 3287 C CA . ALA A 1 416 ? -10.024 -5.055 10.497 1.00 89.75 416 ALA A CA 1
ATOM 3288 C C . ALA A 1 416 ? -8.858 -5.881 11.063 1.00 89.75 416 ALA A C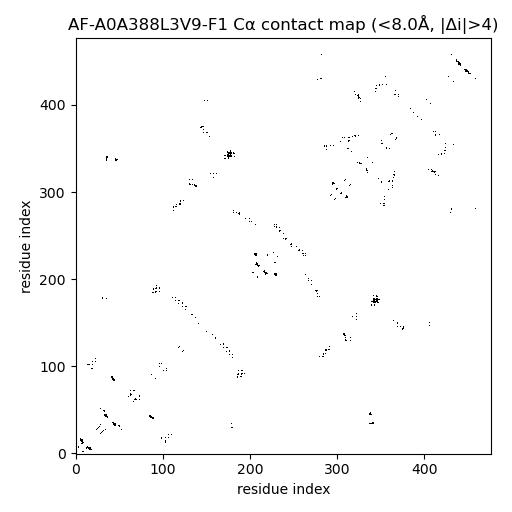 1
ATOM 3290 O O . ALA A 1 416 ? -7.713 -5.715 10.647 1.00 89.75 416 ALA A O 1
ATOM 3291 N N . TYR A 1 417 ? -9.154 -6.855 11.927 1.00 90.38 417 TYR A N 1
ATOM 3292 C CA . TYR A 1 417 ? -8.154 -7.742 12.518 1.00 90.38 417 TYR A CA 1
ATOM 3293 C C . TYR A 1 417 ? -7.357 -8.529 11.471 1.00 90.38 417 TYR A C 1
ATOM 3295 O O . TYR A 1 417 ? -6.133 -8.638 11.582 1.00 90.38 417 TYR A O 1
ATOM 3303 N N . ARG A 1 418 ? -8.022 -9.059 10.434 1.00 90.75 418 ARG A N 1
ATOM 3304 C CA . ARG A 1 418 ? -7.351 -9.790 9.346 1.00 90.75 418 ARG A CA 1
ATOM 3305 C C . ARG A 1 418 ? -6.391 -8.895 8.574 1.00 90.75 418 ARG A C 1
ATOM 3307 O O . ARG A 1 418 ? -5.261 -9.309 8.324 1.00 90.75 418 ARG A O 1
ATOM 3314 N N . VAL A 1 419 ? -6.821 -7.681 8.226 1.00 91.25 419 VAL A N 1
ATOM 3315 C CA . VAL A 1 419 ? -5.975 -6.711 7.513 1.00 91.25 419 VAL A CA 1
ATOM 3316 C C . VAL A 1 419 ? -4.790 -6.301 8.386 1.00 91.25 419 VAL A C 1
ATOM 3318 O O . VAL A 1 419 ? -3.650 -6.380 7.935 1.00 91.25 419 VAL A O 1
ATOM 3321 N N . ASN A 1 420 ? -5.028 -5.958 9.651 1.00 92.69 420 ASN A N 1
ATOM 3322 C CA . ASN A 1 420 ? -3.970 -5.564 10.578 1.00 92.69 420 ASN A CA 1
ATOM 3323 C C . ASN A 1 420 ? -2.936 -6.677 10.772 1.00 92.69 420 ASN A C 1
ATOM 3325 O O . ASN A 1 420 ? -1.733 -6.442 10.665 1.00 92.69 420 ASN A O 1
ATOM 3329 N N . SER A 1 421 ? -3.405 -7.908 10.997 1.00 91.12 421 SER A N 1
ATOM 3330 C CA . SER A 1 421 ? -2.542 -9.081 11.158 1.00 91.12 421 SER A CA 1
ATOM 3331 C C . SER A 1 421 ? -1.723 -9.344 9.898 1.00 91.12 421 SER A C 1
ATOM 3333 O O . SER A 1 421 ? -0.524 -9.602 9.991 1.00 91.12 421 SER A O 1
ATOM 3335 N N . PHE A 1 422 ? -2.343 -9.241 8.719 1.00 92.88 422 PHE A N 1
ATOM 3336 C CA . PHE A 1 422 ? -1.653 -9.379 7.440 1.00 92.88 422 PHE A CA 1
ATOM 3337 C C . PHE A 1 422 ? -0.528 -8.348 7.294 1.00 92.88 422 PHE A C 1
ATOM 3339 O O . PHE A 1 422 ? 0.615 -8.735 7.052 1.00 92.88 422 PHE A O 1
ATOM 3346 N N . VAL A 1 423 ? -0.817 -7.061 7.514 1.00 93.12 423 VAL A N 1
ATOM 3347 C CA . VAL A 1 423 ? 0.175 -5.980 7.396 1.00 93.12 423 VAL A CA 1
ATOM 3348 C C . VAL A 1 423 ? 1.313 -6.179 8.394 1.00 93.12 423 VAL A C 1
ATOM 3350 O O . VAL A 1 423 ? 2.478 -6.169 8.007 1.00 93.12 423 VAL A O 1
ATOM 3353 N N . MET A 1 424 ? 1.004 -6.420 9.669 1.00 91.31 424 MET A N 1
ATOM 3354 C CA . MET A 1 424 ? 2.031 -6.609 10.698 1.00 91.31 424 MET A CA 1
ATOM 3355 C C . MET A 1 424 ? 2.894 -7.856 10.454 1.00 91.31 424 MET A C 1
ATOM 3357 O O . MET A 1 424 ? 4.075 -7.853 10.798 1.00 91.31 424 MET A O 1
ATOM 3361 N N . ASN A 1 425 ? 2.338 -8.921 9.871 1.00 90.88 425 ASN A N 1
ATOM 3362 C CA . ASN A 1 425 ? 3.096 -10.120 9.506 1.00 90.88 425 ASN A CA 1
ATOM 3363 C C . ASN A 1 425 ? 3.953 -9.906 8.256 1.00 90.88 425 ASN A C 1
ATOM 3365 O O . ASN A 1 425 ? 5.102 -10.341 8.235 1.00 90.88 425 ASN A O 1
ATOM 3369 N N . MET A 1 426 ? 3.434 -9.197 7.251 1.00 91.88 426 MET A N 1
ATOM 3370 C CA . MET A 1 426 ? 4.205 -8.790 6.075 1.00 91.88 426 MET A CA 1
ATOM 3371 C C . MET A 1 426 ? 5.414 -7.948 6.505 1.00 91.88 426 MET A C 1
ATOM 3373 O O . MET A 1 426 ? 6.552 -8.279 6.175 1.00 91.88 426 MET A O 1
ATOM 3377 N N . LEU A 1 427 ? 5.202 -6.937 7.349 1.00 90.06 427 LEU A N 1
ATOM 3378 C CA . LEU A 1 427 ? 6.289 -6.114 7.879 1.00 90.06 427 LEU A CA 1
ATOM 3379 C C . LEU A 1 427 ? 7.289 -6.934 8.702 1.00 90.06 427 LEU A C 1
ATOM 3381 O O . LEU A 1 427 ? 8.490 -6.694 8.603 1.00 90.06 427 LEU A O 1
ATOM 3385 N N . ALA A 1 428 ? 6.824 -7.930 9.462 1.00 88.31 428 ALA A N 1
ATOM 3386 C CA . ALA A 1 428 ? 7.699 -8.839 10.199 1.00 88.31 428 ALA A CA 1
ATOM 3387 C C . ALA A 1 428 ? 8.569 -9.724 9.302 1.00 88.31 428 ALA A C 1
ATOM 3389 O O . ALA A 1 428 ? 9.718 -9.989 9.652 1.00 88.31 428 ALA A O 1
ATOM 3390 N N . ALA A 1 429 ? 8.063 -10.137 8.139 1.00 87.44 429 ALA A N 1
ATOM 3391 C CA . ALA A 1 429 ? 8.837 -10.896 7.163 1.00 87.44 429 ALA A CA 1
ATOM 3392 C C . ALA A 1 429 ? 9.916 -10.037 6.477 1.00 87.44 429 ALA A C 1
ATOM 3394 O O . ALA A 1 429 ? 11.021 -10.518 6.219 1.00 87.44 429 ALA A O 1
ATOM 3395 N N . HIS A 1 430 ? 9.620 -8.764 6.195 1.00 83.25 430 HIS A N 1
ATOM 3396 C CA . HIS A 1 430 ? 10.550 -7.864 5.502 1.00 83.25 430 HIS A CA 1
ATOM 3397 C C . HIS A 1 430 ? 11.550 -7.171 6.436 1.00 83.25 430 HIS A C 1
ATOM 3399 O O . HIS A 1 430 ? 12.709 -6.997 6.062 1.00 83.25 430 HIS A O 1
ATOM 3405 N N . HIS A 1 431 ? 11.118 -6.799 7.640 1.00 84.00 431 HIS A N 1
ATOM 3406 C CA . HIS A 1 431 ? 11.917 -6.120 8.656 1.00 84.00 431 HIS A CA 1
ATOM 3407 C C . HIS A 1 431 ? 11.632 -6.754 10.035 1.00 84.00 431 HIS A C 1
ATOM 3409 O O . HIS A 1 431 ? 10.847 -6.214 10.828 1.00 84.00 431 HIS A O 1
ATOM 3415 N N . PRO A 1 432 ? 12.245 -7.907 10.355 1.00 78.62 432 PRO A N 1
ATOM 3416 C CA . PRO A 1 432 ? 12.086 -8.525 11.664 1.00 78.62 432 PRO A CA 1
ATOM 3417 C C . PRO A 1 432 ? 12.680 -7.616 12.745 1.00 78.62 432 PRO A C 1
ATOM 3419 O O . PRO A 1 432 ? 13.766 -7.059 12.583 1.00 78.62 432 PRO A O 1
ATOM 3422 N N . PHE A 1 433 ? 11.971 -7.444 13.860 1.00 68.25 433 PHE A N 1
ATOM 3423 C CA . PHE A 1 433 ? 12.591 -6.853 15.043 1.00 68.25 433 PHE A CA 1
ATOM 3424 C C . PHE A 1 433 ? 13.658 -7.796 15.584 1.00 68.25 433 PHE A C 1
ATOM 3426 O O . PHE A 1 433 ? 13.413 -8.997 15.704 1.00 68.25 433 PHE A O 1
ATOM 3433 N N . GLU A 1 434 ? 14.807 -7.241 15.968 1.00 56.28 434 GLU A N 1
ATOM 3434 C CA . GLU A 1 434 ? 15.727 -7.941 16.856 1.00 56.28 434 GLU A CA 1
ATOM 3435 C C . GLU A 1 434 ? 14.931 -8.396 18.076 1.00 56.28 434 GLU A C 1
ATOM 3437 O O . GLU A 1 434 ? 14.275 -7.591 18.751 1.00 56.28 434 GLU A O 1
ATOM 3442 N N . GLN A 1 435 ? 14.930 -9.703 18.325 1.00 47.47 435 GLN A N 1
ATOM 3443 C CA . GLN A 1 435 ? 14.401 -10.224 19.569 1.00 47.47 435 GLN A CA 1
ATOM 3444 C C . GLN A 1 435 ? 15.279 -9.634 20.668 1.00 47.47 435 GLN A C 1
ATOM 3446 O O . GLN A 1 435 ? 16.412 -10.069 20.860 1.00 47.47 435 GLN A O 1
ATOM 3451 N N . LYS A 1 436 ? 14.781 -8.598 21.358 1.00 50.12 436 LYS A N 1
ATOM 3452 C CA . LYS A 1 436 ? 15.422 -8.129 22.585 1.00 50.12 436 LYS A CA 1
ATOM 3453 C C . LYS A 1 436 ? 15.607 -9.365 23.469 1.00 50.12 436 LYS A C 1
ATOM 3455 O O . LYS A 1 436 ? 14.633 -10.116 23.607 1.00 50.12 436 LYS A O 1
ATOM 3460 N N . PRO A 1 437 ? 16.814 -9.605 24.012 1.00 46.75 437 PRO A N 1
ATOM 3461 C CA . PRO A 1 437 ? 17.063 -10.781 24.830 1.00 46.75 437 PRO A CA 1
ATOM 3462 C C . PRO A 1 437 ? 15.990 -10.840 25.912 1.00 46.75 437 PRO A C 1
ATOM 3464 O O . PRO A 1 437 ? 15.686 -9.823 26.545 1.00 46.75 437 PRO A O 1
ATOM 3467 N N . ALA A 1 438 ? 15.362 -12.006 26.062 1.00 46.72 438 ALA A N 1
ATOM 3468 C CA . ALA A 1 438 ? 14.382 -12.214 27.110 1.00 46.72 438 ALA A CA 1
ATOM 3469 C C . ALA A 1 438 ? 15.082 -11.947 28.446 1.00 46.72 438 ALA A C 1
ATOM 3471 O O . ALA A 1 438 ? 16.007 -12.661 28.834 1.00 46.72 438 ALA A O 1
ATOM 3472 N N . GLN A 1 439 ? 14.688 -10.868 29.115 1.00 53.16 439 GLN A N 1
ATOM 3473 C CA . GLN A 1 439 ? 15.153 -10.605 30.464 1.00 53.16 439 GLN A CA 1
ATOM 3474 C C . GLN A 1 439 ? 14.380 -11.543 31.383 1.00 53.16 439 GLN A C 1
ATOM 3476 O O . GLN A 1 439 ? 13.147 -11.546 31.376 1.00 53.16 439 GLN A O 1
ATOM 3481 N N . ALA A 1 440 ? 15.099 -12.391 32.114 1.00 51.00 440 ALA A N 1
ATOM 3482 C CA . ALA A 1 440 ? 14.466 -13.246 33.101 1.00 51.00 440 ALA A CA 1
ATOM 3483 C C . ALA A 1 440 ? 13.925 -12.347 34.220 1.00 51.00 440 ALA A C 1
ATOM 3485 O O . ALA A 1 440 ? 14.612 -11.443 34.681 1.00 51.00 440 ALA A O 1
ATOM 3486 N N . LEU A 1 441 ? 12.677 -12.552 34.621 1.00 51.31 441 LEU A N 1
ATOM 3487 C CA . LEU A 1 441 ? 12.091 -11.855 35.760 1.00 51.31 441 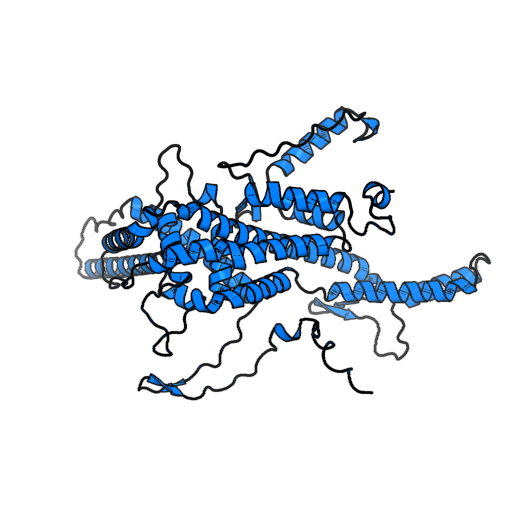LEU A CA 1
ATOM 3488 C C . LEU A 1 441 ? 12.208 -12.780 36.965 1.00 51.31 441 LEU A C 1
ATOM 3490 O O . LEU A 1 441 ? 11.798 -13.940 36.893 1.00 51.31 441 LEU A O 1
ATOM 3494 N N . ALA A 1 442 ? 12.783 -12.289 38.055 1.00 53.94 442 ALA A N 1
ATOM 3495 C CA . ALA A 1 442 ? 12.709 -12.985 39.328 1.00 53.94 442 ALA A CA 1
ATOM 3496 C C . ALA A 1 442 ? 11.261 -12.959 39.859 1.00 53.94 442 ALA A C 1
ATOM 3498 O O . ALA A 1 442 ? 10.432 -12.148 39.440 1.00 53.94 442 ALA A O 1
ATOM 3499 N N . HIS A 1 443 ? 10.937 -13.869 40.782 1.00 55.88 443 HIS A N 1
ATOM 3500 C CA . HIS A 1 443 ? 9.590 -13.995 41.361 1.00 55.88 443 HIS A CA 1
ATOM 3501 C C . HIS A 1 443 ? 9.107 -12.734 42.106 1.00 55.88 443 HIS A C 1
ATOM 3503 O O . HIS A 1 443 ? 7.915 -12.604 42.370 1.00 55.88 443 HIS A O 1
ATOM 3509 N N . ASP A 1 444 ? 10.017 -11.813 42.422 1.00 54.25 444 ASP A N 1
ATOM 3510 C CA . ASP A 1 444 ? 9.773 -10.509 43.045 1.00 54.25 444 ASP A CA 1
ATOM 3511 C C . ASP A 1 444 ? 9.539 -9.368 42.030 1.00 54.25 444 ASP A C 1
ATOM 3513 O O . ASP A 1 444 ? 9.271 -8.237 42.429 1.00 54.25 444 ASP A O 1
ATOM 3517 N N . GLY A 1 445 ? 9.616 -9.648 40.722 1.00 54.44 445 GLY A N 1
ATOM 3518 C CA . GLY A 1 445 ? 9.461 -8.663 39.648 1.00 54.44 445 GLY A CA 1
ATOM 3519 C C . GLY A 1 445 ? 10.749 -7.932 39.257 1.00 54.44 445 GLY A C 1
ATOM 3520 O O . GLY A 1 445 ? 10.696 -7.046 38.401 1.00 54.44 445 GLY A O 1
ATOM 3521 N N . SER A 1 446 ? 11.903 -8.288 39.834 1.00 60.66 446 SER A N 1
ATOM 3522 C CA . SER A 1 446 ? 13.196 -7.711 39.451 1.00 60.66 446 SER A CA 1
ATOM 3523 C C . SER A 1 446 ? 13.743 -8.322 38.150 1.00 60.66 446 SER A C 1
ATOM 3525 O O . SER A 1 446 ? 13.539 -9.498 37.839 1.00 60.66 446 SER A O 1
ATOM 3527 N N . VAL A 1 447 ? 14.417 -7.494 37.349 1.00 55.34 447 VAL A N 1
ATOM 3528 C CA . VAL A 1 447 ? 14.956 -7.862 36.032 1.00 55.34 447 VAL A CA 1
ATOM 3529 C C . VAL A 1 447 ? 16.332 -8.516 36.200 1.00 55.34 447 VAL A C 1
ATOM 3531 O O . VAL A 1 447 ? 17.299 -7.850 36.562 1.00 55.34 447 VAL A O 1
ATOM 3534 N N . LEU A 1 448 ? 16.442 -9.811 35.905 1.00 52.97 448 LEU A N 1
ATOM 3535 C CA . LEU A 1 448 ? 17.704 -10.548 35.834 1.00 52.97 448 LEU A CA 1
ATOM 3536 C C . LEU A 1 448 ? 18.362 -10.335 34.460 1.00 52.97 448 LEU A C 1
ATOM 3538 O O . LEU A 1 448 ? 17.703 -10.347 33.415 1.00 52.97 448 LEU A O 1
ATOM 3542 N N . THR A 1 449 ? 19.684 -10.152 34.454 1.00 52.06 449 THR A N 1
ATOM 3543 C CA . THR A 1 449 ? 20.502 -9.976 33.243 1.00 52.06 449 THR A CA 1
ATOM 3544 C C . THR A 1 449 ? 20.315 -11.152 32.281 1.00 52.06 449 THR A C 1
ATOM 3546 O O . THR A 1 449 ? 20.591 -12.298 32.633 1.00 52.06 449 THR A O 1
ATOM 3549 N N . GLY A 1 450 ? 19.793 -10.853 31.088 1.00 45.00 450 GLY A N 1
ATOM 3550 C CA . GLY A 1 450 ? 19.296 -11.833 30.122 1.00 45.00 450 GLY A CA 1
ATOM 3551 C C . GLY A 1 450 ? 20.372 -12.706 29.473 1.00 45.00 450 GLY A C 1
ATOM 3552 O O . GLY A 1 450 ? 21.506 -12.282 29.260 1.00 45.00 450 GLY A O 1
ATOM 3553 N N . VAL A 1 451 ? 19.970 -13.926 29.111 1.00 39.38 451 VAL A N 1
ATOM 3554 C CA . VAL A 1 451 ? 20.749 -14.843 28.271 1.00 39.38 451 VAL A CA 1
ATOM 3555 C C . VAL A 1 451 ? 20.761 -14.300 26.840 1.00 39.38 451 VAL A C 1
ATOM 3557 O O . VAL A 1 451 ? 19.712 -14.075 26.234 1.00 39.38 451 VAL A O 1
ATOM 3560 N N . THR A 1 452 ? 21.956 -14.060 26.306 1.00 33.62 452 THR A N 1
ATOM 3561 C CA . THR A 1 452 ? 22.177 -13.632 24.922 1.00 33.62 452 THR A CA 1
ATOM 3562 C C . THR A 1 452 ? 22.034 -14.828 23.984 1.00 33.62 452 THR A C 1
ATOM 3564 O O . THR A 1 452 ? 22.852 -15.744 24.035 1.00 33.62 452 THR A O 1
ATOM 3567 N N . HIS A 1 453 ? 21.031 -14.819 23.108 1.00 32.62 453 HIS A N 1
ATOM 3568 C CA . HIS A 1 453 ? 21.070 -15.633 21.893 1.00 32.62 453 HIS A CA 1
ATOM 3569 C C . HIS A 1 453 ? 21.693 -14.814 20.761 1.00 32.62 453 HIS A C 1
ATOM 3571 O O . HIS A 1 453 ? 21.456 -13.609 20.668 1.00 32.62 453 HIS A O 1
ATOM 3577 N N . GLU A 1 454 ? 22.513 -15.469 19.938 1.00 28.62 454 GLU A N 1
ATOM 3578 C CA . GLU A 1 454 ? 23.263 -14.851 18.845 1.00 28.62 454 GLU A CA 1
ATOM 3579 C C . GLU A 1 454 ? 22.349 -14.071 17.889 1.00 28.62 454 GLU A C 1
ATOM 3581 O O . GLU A 1 454 ? 21.356 -14.579 17.360 1.00 28.62 454 GLU A O 1
ATOM 3586 N N . LEU A 1 455 ? 22.704 -12.801 17.695 1.00 36.47 455 LEU A N 1
ATOM 3587 C CA . LEU A 1 455 ? 22.051 -11.862 16.794 1.00 36.47 455 LEU A CA 1
ATOM 3588 C C . LEU A 1 455 ? 22.329 -12.260 15.337 1.00 36.47 455 LEU A C 1
ATOM 3590 O O . LEU A 1 455 ? 23.481 -12.396 14.933 1.00 36.47 455 LEU A O 1
ATOM 3594 N N . LYS A 1 456 ? 21.275 -12.351 14.515 1.00 33.06 456 LYS A N 1
ATOM 3595 C CA . LYS A 1 456 ? 21.427 -12.074 13.079 1.00 33.06 456 LYS A CA 1
ATOM 3596 C C . LYS A 1 456 ? 21.731 -10.577 12.927 1.00 33.06 456 LYS A C 1
ATOM 3598 O O . LYS A 1 456 ? 21.091 -9.790 13.627 1.00 33.06 456 LYS A O 1
ATOM 3603 N N . PRO A 1 457 ? 22.668 -10.186 12.048 1.00 32.44 457 PRO A N 1
ATOM 3604 C CA . PRO A 1 457 ? 23.119 -8.806 11.939 1.00 32.44 457 PRO A CA 1
ATOM 3605 C C . PRO A 1 457 ? 21.948 -7.870 11.645 1.00 32.44 457 PRO A C 1
ATOM 3607 O O . PRO A 1 457 ? 21.054 -8.177 10.847 1.00 32.44 457 PRO A O 1
ATOM 3610 N N . SER A 1 458 ? 21.948 -6.739 12.347 1.00 35.81 458 SER A N 1
ATOM 3611 C CA . SER A 1 458 ? 20.950 -5.689 12.206 1.00 35.81 458 SER A CA 1
ATOM 3612 C C . SER A 1 458 ? 20.918 -5.193 10.756 1.00 35.81 458 SER A C 1
ATOM 3614 O O . SER A 1 458 ? 21.956 -5.031 10.115 1.00 35.81 458 SER A O 1
ATOM 3616 N N . GLY A 1 459 ? 19.733 -4.856 10.238 1.00 40.19 459 GLY A N 1
ATOM 3617 C CA . GLY A 1 459 ? 19.595 -4.217 8.920 1.00 40.19 459 GLY A CA 1
ATOM 3618 C C . GLY A 1 459 ? 20.312 -2.860 8.788 1.00 40.19 459 GLY A C 1
ATOM 3619 O O . GLY A 1 459 ? 20.287 -2.269 7.713 1.00 40.19 459 GLY A O 1
ATOM 3620 N N . PHE A 1 460 ? 20.945 -2.370 9.860 1.00 35.09 460 PHE A N 1
ATOM 3621 C CA . PHE A 1 460 ? 21.782 -1.173 9.891 1.00 35.09 460 PHE A CA 1
ATOM 3622 C C . PHE A 1 460 ? 23.144 -1.384 9.204 1.00 35.09 460 PHE A C 1
ATOM 3624 O O . PHE A 1 460 ? 23.709 -0.426 8.686 1.00 35.09 460 PHE A O 1
ATOM 3631 N N . GLU A 1 461 ? 23.643 -2.624 9.138 1.00 35.28 461 GLU A N 1
ATOM 3632 C CA . GLU A 1 461 ? 24.912 -2.967 8.466 1.00 35.28 461 GLU A CA 1
ATOM 3633 C C . GLU A 1 461 ? 24.783 -3.056 6.934 1.00 35.28 461 GLU A C 1
ATOM 3635 O O . GLU A 1 461 ? 25.781 -3.119 6.225 1.00 35.28 461 GLU A O 1
ATOM 3640 N N . LEU A 1 462 ? 23.554 -3.026 6.404 1.00 37.66 462 LEU A N 1
ATOM 3641 C CA . LEU A 1 462 ? 23.262 -3.107 4.966 1.00 37.66 462 LEU A CA 1
ATOM 3642 C C . LEU A 1 462 ? 23.135 -1.734 4.283 1.00 37.66 462 LEU A C 1
ATOM 3644 O O . LEU A 1 462 ? 22.821 -1.668 3.095 1.00 37.66 462 LEU A O 1
ATOM 3648 N N . LEU A 1 463 ? 23.354 -0.633 5.007 1.00 32.62 463 LEU A N 1
ATOM 3649 C CA . LEU A 1 463 ? 23.366 0.707 4.421 1.00 32.62 463 LEU A CA 1
ATOM 3650 C C . LEU A 1 463 ? 24.803 1.101 4.044 1.00 32.62 463 LEU A C 1
ATOM 3652 O O . LEU A 1 463 ? 25.688 1.018 4.896 1.00 32.62 463 LEU A O 1
ATOM 3656 N N . PRO A 1 464 ? 25.067 1.597 2.819 1.00 31.84 464 PRO A N 1
ATOM 3657 C CA . PRO A 1 464 ? 26.339 2.243 2.530 1.00 31.84 464 PRO A CA 1
ATOM 3658 C C . PRO A 1 464 ? 26.470 3.479 3.430 1.00 31.84 464 PRO A C 1
ATOM 3660 O O . PRO A 1 464 ? 25.650 4.398 3.379 1.00 31.84 464 PRO A O 1
ATOM 3663 N N . HIS A 1 465 ? 27.485 3.481 4.294 1.00 32.62 465 HIS A N 1
ATOM 3664 C CA . HIS A 1 465 ? 27.774 4.584 5.202 1.00 32.62 465 HIS A CA 1
ATOM 3665 C C . HIS A 1 465 ? 28.014 5.879 4.412 1.00 32.62 465 HIS A C 1
ATOM 3667 O O . HIS A 1 465 ? 29.079 6.077 3.831 1.00 32.62 465 HIS A O 1
ATOM 3673 N N . LEU A 1 466 ? 27.057 6.808 4.440 1.00 29.44 466 LEU A N 1
ATOM 3674 C CA . LEU A 1 466 ? 27.339 8.216 4.174 1.00 29.44 466 LEU A CA 1
ATOM 3675 C C . LEU A 1 466 ? 28.136 8.751 5.369 1.00 29.44 466 LEU A C 1
ATOM 3677 O O . LEU A 1 466 ? 27.580 9.201 6.370 1.00 29.44 466 LEU A O 1
ATOM 3681 N N . THR A 1 467 ? 29.460 8.637 5.296 1.00 27.30 467 THR A N 1
ATOM 3682 C CA . THR A 1 467 ? 30.382 9.188 6.289 1.00 27.30 467 THR A CA 1
ATOM 3683 C C . THR A 1 467 ? 30.316 10.712 6.274 1.00 27.30 467 THR A C 1
ATOM 3685 O O . THR A 1 467 ? 30.970 11.379 5.475 1.00 27.30 467 THR A O 1
ATOM 3688 N N . ALA A 1 468 ? 29.562 11.279 7.211 1.00 29.42 468 ALA A N 1
ATOM 3689 C CA . ALA A 1 468 ? 29.740 12.653 7.652 1.00 29.42 468 ALA A CA 1
ATOM 3690 C C . ALA A 1 468 ? 31.034 12.747 8.481 1.00 29.42 468 ALA A C 1
ATOM 3692 O O . ALA A 1 468 ? 31.017 12.495 9.683 1.00 29.42 468 ALA A O 1
ATOM 3693 N N . ARG A 1 469 ? 32.166 13.067 7.837 1.00 27.73 469 ARG A N 1
ATOM 3694 C CA . ARG A 1 469 ? 33.409 13.537 8.486 1.00 27.73 469 ARG A CA 1
ATOM 3695 C C . ARG A 1 469 ? 34.379 14.113 7.445 1.00 27.73 469 ARG A C 1
ATOM 3697 O O . ARG A 1 469 ? 35.201 13.387 6.909 1.00 27.73 469 ARG A O 1
ATOM 3704 N N . SER A 1 470 ? 34.280 15.415 7.169 1.00 28.50 470 SER A N 1
ATOM 3705 C CA . SER A 1 470 ? 35.407 16.243 6.693 1.00 28.50 470 SER A CA 1
ATOM 3706 C C . SER A 1 470 ? 35.033 17.735 6.665 1.00 28.50 470 SER A C 1
ATOM 3708 O O . SER A 1 470 ? 34.996 18.341 5.605 1.00 28.50 470 SER A O 1
ATOM 3710 N N . ILE A 1 471 ? 34.704 18.334 7.816 1.00 31.05 471 ILE A N 1
ATOM 3711 C CA . ILE A 1 471 ? 34.854 19.788 8.043 1.00 31.05 471 ILE A CA 1
ATOM 3712 C C . ILE A 1 471 ? 35.147 19.988 9.534 1.00 31.05 471 ILE A C 1
ATOM 3714 O O . ILE A 1 471 ? 34.255 20.292 10.317 1.00 31.05 471 ILE A O 1
ATOM 3718 N N . ALA A 1 472 ? 36.385 19.717 9.938 1.00 32.12 472 ALA A N 1
ATOM 3719 C CA . ALA A 1 472 ? 37.010 20.241 11.156 1.00 32.12 472 ALA A CA 1
ATOM 3720 C C . ALA A 1 472 ? 38.448 19.713 11.202 1.00 32.12 472 ALA A C 1
ATOM 3722 O O . ALA A 1 472 ? 38.672 18.612 11.696 1.00 32.12 472 ALA A O 1
ATOM 3723 N N . ASN A 1 473 ? 39.376 20.453 10.585 1.00 28.58 473 ASN A N 1
ATOM 3724 C CA . ASN A 1 473 ? 40.785 20.631 10.977 1.00 28.58 473 ASN A CA 1
ATOM 3725 C C . ASN A 1 473 ? 41.586 21.133 9.770 1.00 28.58 473 ASN A C 1
ATOM 3727 O O . ASN A 1 473 ? 41.810 20.396 8.816 1.00 28.58 473 ASN A O 1
ATOM 3731 N N . GLY A 1 474 ? 42.003 22.398 9.820 1.00 27.67 474 GLY A N 1
ATOM 3732 C CA . GLY A 1 474 ? 42.809 23.020 8.770 1.00 27.67 474 GLY A CA 1
ATOM 3733 C C . GLY A 1 474 ? 42.934 24.536 8.910 1.00 27.67 474 GLY A C 1
ATOM 3734 O O . GLY A 1 474 ? 42.766 25.252 7.934 1.00 27.67 474 GLY A O 1
ATOM 3735 N N . ALA A 1 475 ? 43.171 25.031 10.126 1.00 30.61 475 ALA A N 1
ATOM 3736 C CA . ALA A 1 475 ? 43.679 26.381 10.355 1.00 30.61 475 ALA A CA 1
ATOM 3737 C C . ALA A 1 475 ? 44.832 26.256 11.355 1.00 30.61 475 ALA A C 1
ATOM 3739 O O . ALA A 1 475 ? 44.611 26.066 12.550 1.00 30.61 475 ALA A O 1
ATOM 3740 N N . GLY A 1 476 ? 46.057 26.263 10.836 1.00 32.00 476 GLY A N 1
ATOM 3741 C CA . GLY A 1 476 ? 47.272 26.089 11.617 1.00 32.00 476 GLY A CA 1
ATOM 3742 C C . GLY A 1 476 ? 48.483 25.882 10.716 1.00 32.00 476 GLY A C 1
ATOM 3743 O O . GLY A 1 476 ? 48.825 24.738 10.442 1.00 32.00 476 GLY A O 1
ATOM 3744 N N . GLN A 1 477 ? 49.103 27.016 10.366 1.00 32.59 477 GLN A N 1
ATOM 3745 C CA . GLN A 1 477 ? 50.339 27.237 9.593 1.00 32.59 477 GLN A CA 1
ATOM 3746 C C . GLN A 1 477 ? 50.230 27.186 8.070 1.00 32.59 477 GLN A C 1
ATOM 3748 O O . GLN A 1 477 ? 49.883 26.127 7.508 1.00 32.59 477 GLN A O 1
#

InterPro domains:
  IPR008081 Cytoplasmic FMR1-interacting [PF05994] (1-426)
  IPR008081 Cytoplasmic FMR1-interacting [PIRSF008153] (1-465)
  IPR008081 Cytoplasmic FMR1-interacting [PTHR12195] (1-440)